Protein AF-0000000084379380 (afdb_homodimer)

Sequence (510 aa):
MGREIMRAIAASEPSLQLAGVWVRPDSPLLDRPMTEFAGPAASEVTASCDLSAVLAAADVAIDFSLPAAVPNILQEAVKARKALVCGVSGLDQDTLTLMQSAARTVPLFYDRNMSIGVALLRRMVEQSGQVLGEGFSATISDLHHAEKRDAPSGTALMLGETLAAARGQDFKSVMRYDSEQAAVARNSDDIVFDVRREGLHPGAHTVVLAGPDENLSFSHTVTDRRVFAVGALRAAKWLHERPPGLYSMQDLLQGMGREIMRAIAASEPSLQLAGVWVRPDSPLLDRPMTEFAGPAASEVTASCDLSAVLAAADVAIDFSLPAAVPNILQEAVKARKALVCGVSGLDQDTLTLMQSAARTVPLFYDRNMSIGVALLRRMVEQSGQVLGEGFSATISDLHHAEKRDAPSGTALMLGETLAAARGQDFKSVMRYDSEQAAVARNSDDIVFDVRREGLHPGAHTVVLAGPDENLSFSHTVTDRRVFAVGALRAAKWLHERPPGLYSMQDLLQG

Secondary structure (DSSP, 8-state):
-HHHHHHHHHHS-TT-----EE--TT-TTBT-BSHHHH-GGGTT-BEES-HHHHHHH-SEEEE-S-GGGHHHHHHHHHHHT-EEEE---S--HHHHHHHHHHTTTSEEEE-S---HHHHHHHHHHHHHHHHH-TT-EEEEEEEE-TT---SS-HHHHHHHHHHHHHTT--HHHHEEETTGGGSS---TT-EEEEEEE-TT---EEEEEEE-SSEEEEEEEEES-THHHHHHHHHHHHHHTT--SEEE-HHHHHH-/-HHHHHHHHHHS-TT-----EE--TT-TTBT-BSHHHH-GGGTT-BEES-HHHHHHH-SEEEE-S-GGGHHHHHHHHHHHT-EEEE------HHHHHHHHHHTTTSEEEE-S---HHHHHHHHHHHHHHHHH-TT-EEEEEEEE-TT---SS-HHHHHHHHHHHHHTT--HHHHEEETTGGGSS---TT-EEEEEEE-TT---EEEEEEE-SSEEEEEEEEES-THHHHHHHHHHHHHHTT--SEEE-HHHHHH-

Solvent-accessible surface area (backbone atoms only — not comparable to full-atom values): 26747 Å² total; per-residue (Å²): 105,68,61,46,34,34,34,45,44,56,70,63,44,90,88,52,77,84,56,54,40,74,45,56,84,86,39,92,54,54,71,32,58,38,31,89,49,27,35,75,89,23,54,85,29,40,25,32,61,49,56,65,64,34,53,67,59,34,73,58,46,77,42,69,72,50,54,85,49,47,59,59,51,49,53,48,29,48,75,64,62,29,30,37,33,38,46,47,53,83,63,50,69,68,51,52,50,50,48,57,59,42,10,71,70,17,25,30,34,47,38,69,63,42,32,62,65,56,43,51,51,45,50,50,41,28,52,45,22,56,70,65,45,82,55,38,27,33,37,37,37,33,39,26,22,58,82,60,76,66,80,67,38,69,67,51,46,50,45,50,45,41,29,23,51,41,56,73,44,60,42,84,80,32,56,42,49,56,82,71,47,78,82,46,83,78,55,48,71,31,40,29,36,43,72,46,60,48,73,83,40,80,29,35,42,34,43,34,38,42,39,91,27,35,34,37,37,41,33,39,34,47,75,35,77,58,36,38,29,50,28,46,51,51,49,41,62,58,46,69,78,46,68,53,30,80,40,34,59,68,52,60,74,76,104,105,70,60,47,34,35,34,45,43,52,69,50,56,89,84,53,75,84,55,54,40,73,45,57,85,85,40,92,55,54,71,33,60,37,29,88,48,27,35,74,88,23,54,85,28,41,26,32,62,51,56,66,63,35,52,67,59,34,71,57,46,78,42,70,73,49,56,86,50,46,61,59,50,49,53,49,28,48,76,65,62,26,29,38,33,39,46,47,53,84,64,50,70,67,51,51,50,51,50,57,58,42,9,70,69,16,24,28,34,49,37,71,63,43,32,60,64,57,43,51,51,44,51,49,41,28,51,45,22,55,68,65,45,82,55,37,26,35,38,37,37,34,38,26,22,58,82,60,77,64,82,66,38,70,66,53,47,50,45,50,44,41,28,23,52,40,56,72,42,61,42,84,79,31,57,42,48,56,82,70,46,79,80,47,84,78,56,47,70,30,39,30,36,43,71,43,62,47,73,84,40,78,29,33,41,35,41,34,37,43,40,91,27,34,34,38,37,42,33,39,36,47,75,34,76,58,35,38,29,51,26,46,51,51,48,41,62,59,44,69,79,47,67,54,31,79,40,36,58,69,52,61,74,75,105

InterPro domains:
  IPR000846 Dihydrodipicolinate reductase, N-terminal [PF01113] (1-114)
  IPR022663 Dihydrodipicolinate reductase, C-terminal [PF05173] (117-253)
  IPR023940 Dihydrodipicolinate reductase [PIRSF000161] (1-254)
  IPR023940 Dihydrodipicolinate reductase [PTHR20836] (1-254)
  IPR023940 Dihydrodipicolinate reductase [TIGR00036] (1-253)
  IPR036291 NAD(P)-binding domain superfamily [SSF51735] (1-253)

Radius of gyration: 27.07 Å; Cα contacts (8 Å, |Δi|>4): 1005; chains: 2; bounding box: 52×83×60 Å

pLDDT: mean 91.33, std 9.69, range [47.56, 98.81]

Foldseek 3Di:
DVLLLLQCQLPDDPVDDQQEAADAPPDPQAQPFSCVRNNDSRRVYGYHNPLLVRQLRDQEEEDADELVCQLVNLVSCLVSQHEYEYQYPDHDPVSVVSVQVSLVRHQYEYDVFLFLLLLVVLVVLLVCLQPVAFAWEKEKEKEAAQPDDDVRDPSSLSSQVSSQVSNVHDSVVQEEEPVPPVPPDRDRRHYYYHYYHHHHFHIKMKMWIDGDPDIDIDMDGDPDPSSNSVSSVLVRVVRSPDGRHYHYSNNSVVD/DVLLLLQCQLPDDPVDDQQEAADAPPDPQAQPFSCVRNNPSRRVYGYHNPLLVRQLRDQEEEDADELVCLLVNLVSCLVSQHEYEYQYPDHDPVSVVSVQVSLVRHQYEYDVFLFLLLLVVLVVLLVCLQPVAFAWEKEKEKEAAQPDDDVPDPSSLSSQVSSQVSNVHDSVVQEEEPVPPVPPDRDSRHYYYHYYHHHHFHIKMKMWIDGDPDIDMDMDGDPDPSSNSVSSVLVRVVRSPDGRHYHYSNNSVVD

Nearest PDB structures (foldseek):
  4ywj-assembly1_A  TM=8.934E-01  e=1.084E-28  Pseudomonas aeruginosa PAO1
  8d57-assembly2_F  TM=9.021E-01  e=1.040E-27  Acinetobacter baumannii
  3ijp-assembly1_B  TM=9.349E-01  e=1.441E-26  Bartonella henselae
  4f3y-assembly1_A-2  TM=8.953E-01  e=1.917E-27  Burkholderia thailandensis E264
  5tej-assembly1_B  TM=8.480E-01  e=3.532E-27  Vibrio vulnificus CMCP6

Organism: NCBI:txid1548547

Structure (mmCIF, N/CA/C/O backbone):
data_AF-0000000084379380-model_v1
#
loop_
_entity.id
_entity.type
_entity.pdbx_description
1 polymer '4-hydroxy-tetrahydrodipicolinate reductase'
#
loop_
_atom_site.group_PDB
_atom_site.id
_atom_site.type_symbol
_atom_site.label_atom_id
_atom_site.label_alt_id
_atom_site.label_comp_id
_atom_site.label_asym_id
_atom_site.label_entity_id
_atom_site.label_seq_id
_atom_site.pdbx_PDB_ins_code
_atom_site.Cartn_x
_atom_site.Cartn_y
_atom_site.Cartn_z
_atom_site.occupancy
_atom_site.B_iso_or_equiv
_atom_site.auth_seq_id
_atom_site.auth_comp_id
_atom_site.auth_asym_id
_atom_site.auth_atom_id
_atom_site.pdbx_PDB_model_num
ATOM 1 N N . MET A 1 1 ? 0.35 22.969 16.859 1 90 1 MET A N 1
ATOM 2 C CA . MET A 1 1 ? 0.831 22.641 15.516 1 90 1 MET A CA 1
ATOM 3 C C . MET A 1 1 ? 1.636 23.797 14.93 1 90 1 MET A C 1
ATOM 5 O O . MET A 1 1 ? 2.697 23.578 14.336 1 90 1 MET A O 1
ATOM 9 N N . GLY A 1 2 ? 1.253 25.047 15.133 1 93.25 2 GLY A N 1
ATOM 10 C CA . GLY A 1 2 ? 2.016 26.172 14.641 1 93.25 2 GLY A CA 1
ATOM 11 C C . GLY A 1 2 ? 3.457 26.188 15.109 1 93.25 2 GLY A C 1
ATOM 12 O O . GLY A 1 2 ? 4.375 26.375 14.305 1 93.25 2 GLY A O 1
ATOM 13 N N . ARG A 1 3 ? 3.652 25.969 16.344 1 93.12 3 ARG A N 1
ATOM 14 C CA . ARG A 1 3 ? 4.992 25.922 16.906 1 93.12 3 ARG A CA 1
ATOM 15 C C . ARG A 1 3 ? 5.812 24.797 16.297 1 93.12 3 ARG A C 1
ATOM 17 O O . ARG A 1 3 ? 6.984 24.984 15.953 1 93.12 3 ARG A O 1
ATOM 24 N N . GLU A 1 4 ? 5.176 23.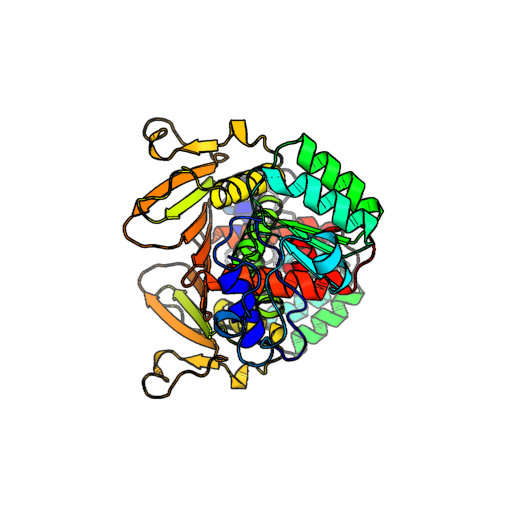641 16.125 1 93.19 4 GLU A N 1
ATOM 25 C CA . GLU A 1 4 ? 5.859 22.5 15.539 1 93.19 4 GLU A CA 1
ATOM 26 C C . GLU A 1 4 ? 6.277 22.766 14.094 1 93.19 4 GLU A C 1
ATOM 28 O O . GLU A 1 4 ? 7.348 22.344 13.664 1 93.19 4 GLU A O 1
ATOM 33 N N . ILE A 1 5 ? 5.453 23.438 13.383 1 95.06 5 ILE A N 1
ATOM 34 C CA . ILE A 1 5 ? 5.754 23.781 12 1 95.06 5 ILE A CA 1
ATOM 35 C C . ILE A 1 5 ? 6.961 24.703 11.953 1 95.06 5 ILE A C 1
ATOM 37 O O . ILE A 1 5 ? 7.879 24.5 11.156 1 95.06 5 ILE A O 1
ATOM 41 N N . MET A 1 6 ? 6.988 25.688 12.828 1 94.62 6 MET A N 1
ATOM 42 C CA . MET A 1 6 ? 8.109 26.625 12.875 1 94.62 6 MET A CA 1
ATOM 43 C C . MET A 1 6 ? 9.406 25.891 13.227 1 94.62 6 MET A C 1
ATOM 45 O O . MET A 1 6 ? 10.438 26.125 12.602 1 94.62 6 MET A O 1
ATOM 49 N N . ARG A 1 7 ? 9.305 25 14.148 1 93.38 7 ARG A N 1
ATOM 50 C CA . ARG A 1 7 ? 10.477 24.219 14.539 1 93.38 7 ARG A CA 1
ATOM 51 C C . ARG A 1 7 ? 10.977 23.375 13.383 1 93.38 7 ARG A C 1
ATOM 53 O O . ARG A 1 7 ? 12.188 23.234 13.188 1 93.38 7 ARG A O 1
ATOM 60 N N . ALA A 1 8 ? 10.016 22.812 12.695 1 92.19 8 ALA A N 1
ATOM 61 C CA . ALA A 1 8 ? 10.367 21.969 11.555 1 92.19 8 ALA A CA 1
ATOM 62 C C . ALA A 1 8 ? 11.047 22.797 10.461 1 92.19 8 ALA A C 1
ATOM 64 O O . ALA A 1 8 ? 11.961 22.312 9.789 1 92.19 8 ALA A O 1
ATOM 65 N N . ILE A 1 9 ? 10.609 23.969 10.242 1 92.88 9 ILE A N 1
ATOM 66 C CA . ILE A 1 9 ? 11.242 24.859 9.273 1 92.88 9 ILE A CA 1
ATOM 67 C C . ILE A 1 9 ? 12.695 25.109 9.68 1 92.88 9 ILE A C 1
ATOM 69 O O . ILE A 1 9 ? 13.594 25.031 8.844 1 92.88 9 ILE A O 1
ATOM 73 N N . ALA A 1 10 ? 12.883 25.344 10.914 1 90.31 10 ALA A N 1
ATOM 74 C CA . ALA A 1 10 ? 14.211 25.656 11.43 1 90.31 10 ALA A CA 1
ATOM 75 C C . ALA A 1 10 ? 15.148 24.453 11.281 1 90.31 10 ALA A C 1
ATOM 77 O O . ALA A 1 10 ? 16.344 24.625 11.047 1 90.31 10 ALA A O 1
ATOM 78 N N . ALA A 1 11 ? 14.625 23.281 11.422 1 84.44 11 ALA A N 1
ATOM 79 C CA . ALA A 1 11 ? 15.422 22.062 11.414 1 84.44 11 ALA A CA 1
ATOM 80 C C . ALA A 1 11 ? 15.688 21.578 9.992 1 84.44 11 ALA A C 1
ATOM 82 O O . ALA A 1 11 ? 16.578 20.766 9.758 1 84.44 11 ALA A O 1
ATOM 83 N N . SER A 1 12 ? 14.867 21.734 9.211 1 72.31 12 SER A N 1
ATOM 84 C CA . SER A 1 12 ? 14.875 20.969 7.973 1 72.31 12 SER A CA 1
ATOM 85 C C . SER A 1 12 ? 15.656 21.688 6.875 1 72.31 12 SER A C 1
ATOM 87 O O . SER A 1 12 ? 16.625 21.141 6.348 1 72.31 12 SER A O 1
ATOM 89 N N . GLU A 1 13 ? 14.844 22.297 5.934 1 63.25 13 GLU A N 1
ATOM 90 C CA . GLU A 1 13 ? 15.32 22.484 4.562 1 63.25 13 GLU A CA 1
ATOM 91 C C . GLU A 1 13 ? 15.664 23.938 4.293 1 63.25 13 GLU A C 1
ATOM 93 O O . GLU A 1 13 ? 14.883 24.844 4.605 1 63.25 13 GLU A O 1
ATOM 98 N N . PRO A 1 14 ? 16.75 24 3.873 1 73.69 14 PRO A N 1
ATOM 99 C CA . PRO A 1 14 ? 17.172 25.359 3.506 1 73.69 14 PRO A CA 1
ATOM 100 C C . PRO A 1 14 ? 16.219 26.016 2.508 1 73.69 14 PRO A C 1
ATOM 102 O O . PRO A 1 14 ? 16.203 27.234 2.391 1 73.69 14 PRO A O 1
ATOM 105 N N . SER A 1 15 ? 15.328 25.188 1.964 1 85.5 15 SER A N 1
ATOM 106 C CA . SER A 1 15 ? 14.492 25.734 0.897 1 85.5 15 SER A CA 1
ATOM 107 C C . SER A 1 15 ? 13.234 26.375 1.456 1 85.5 15 SER A C 1
ATOM 109 O O . SER A 1 15 ? 12.477 27.016 0.719 1 85.5 15 SER A O 1
ATOM 111 N N . LEU A 1 16 ? 13.016 26.344 2.768 1 91.12 16 LEU A N 1
ATOM 112 C CA . LEU A 1 16 ? 11.836 26.938 3.383 1 91.12 16 LEU A CA 1
ATOM 113 C C . LEU A 1 16 ? 12.227 28.016 4.387 1 91.12 16 LEU A C 1
ATOM 115 O O . LEU A 1 16 ? 13.195 27.844 5.137 1 91.12 16 LEU A O 1
ATOM 119 N N . GLN A 1 17 ? 11.508 29.094 4.25 1 92.25 17 GLN A N 1
ATOM 120 C CA . GLN A 1 17 ? 11.734 30.188 5.18 1 92.25 17 GLN A CA 1
ATOM 121 C C . GLN A 1 17 ? 10.43 30.672 5.789 1 92.25 17 GLN A C 1
ATOM 123 O O . GLN A 1 17 ? 9.414 30.781 5.09 1 92.25 17 GLN A O 1
ATOM 128 N N . LEU A 1 18 ? 10.484 30.969 7.039 1 95.44 18 LEU A N 1
ATOM 129 C CA . LEU A 1 18 ? 9.32 31.531 7.707 1 95.44 18 LEU A CA 1
ATOM 130 C C . LEU A 1 18 ? 9.117 33 7.301 1 95.44 18 LEU A C 1
ATOM 132 O O . LEU A 1 18 ? 9.992 33.844 7.527 1 95.44 18 LEU A O 1
ATOM 136 N N . ALA A 1 19 ? 8.016 33.281 6.703 1 95.31 19 ALA A N 1
ATOM 137 C CA . ALA A 1 19 ? 7.766 34.625 6.195 1 95.31 19 ALA A CA 1
ATOM 138 C C . ALA A 1 19 ? 6.898 35.406 7.164 1 95.31 19 ALA A C 1
ATOM 140 O O . ALA A 1 19 ? 6.93 36.656 7.16 1 95.31 19 ALA A O 1
ATOM 141 N N . GLY A 1 20 ? 6.098 34.75 7.957 1 96.19 20 GLY A N 1
ATOM 142 C CA . GLY A 1 20 ? 5.195 35.406 8.891 1 96.19 20 GLY A CA 1
ATOM 143 C C . GLY A 1 20 ? 4.414 34.438 9.75 1 96.19 20 GLY A C 1
ATOM 144 O O . GLY A 1 20 ? 4.41 33.219 9.484 1 96.19 20 GLY A O 1
ATOM 145 N N . VAL A 1 21 ? 3.814 34.938 10.82 1 97.44 21 VAL A N 1
ATOM 146 C CA . VAL A 1 21 ? 2.984 34.188 11.742 1 97.44 21 VAL A CA 1
ATOM 147 C C . VAL A 1 21 ? 1.727 34.969 12.086 1 97.44 21 VAL A C 1
ATOM 149 O O . VAL A 1 21 ? 1.808 36.156 12.469 1 97.44 21 VAL A O 1
ATOM 152 N N . TRP A 1 22 ? 0.63 34.344 11.875 1 97.56 22 TRP A N 1
ATOM 153 C CA . TRP A 1 22 ? -0.647 35 12.203 1 97.56 22 TRP A CA 1
ATOM 154 C C . TRP A 1 22 ? -1.211 34.438 13.508 1 97.56 22 TRP A C 1
ATOM 156 O O . TRP A 1 22 ? -1.259 33.219 13.695 1 97.56 22 TRP A O 1
ATOM 166 N N . VAL A 1 23 ? -1.566 35.312 14.438 1 96.12 23 VAL A N 1
ATOM 167 C CA . VAL A 1 23 ? -2.162 34.906 15.711 1 96.12 23 VAL A CA 1
ATOM 168 C C . VAL A 1 23 ? -3.393 35.781 15.984 1 96.12 23 VAL A C 1
ATOM 170 O O . VAL A 1 23 ? -3.605 36.812 15.328 1 96.12 23 VAL A O 1
ATOM 173 N N . ARG A 1 24 ? -4.133 35.312 16.875 1 94.25 24 ARG A N 1
ATOM 174 C CA . ARG A 1 24 ? -5.277 36.125 17.312 1 94.25 24 ARG A CA 1
ATOM 175 C C . ARG A 1 24 ? -4.82 37.375 18.047 1 94.25 24 ARG A C 1
ATOM 177 O O . ARG A 1 24 ? -3.734 37.406 18.625 1 94.25 24 ARG A O 1
ATOM 184 N N . PRO A 1 25 ? -5.719 38.344 18.078 1 93.62 25 PRO A N 1
ATOM 185 C CA . PRO A 1 25 ? -5.344 39.625 18.672 1 93.62 25 PRO A CA 1
ATOM 186 C C . PRO A 1 25 ? -4.973 39.5 20.156 1 93.62 25 PRO A C 1
ATOM 188 O O . PRO A 1 25 ? -4.164 40.281 20.672 1 93.62 25 PRO A O 1
ATOM 191 N N . ASP A 1 26 ? -5.496 38.5 20.859 1 94.62 26 ASP A N 1
ATOM 192 C CA . ASP A 1 26 ? -5.246 38.375 22.281 1 94.62 26 ASP A CA 1
ATOM 193 C C . ASP A 1 26 ? -4.156 37.344 22.562 1 94.62 26 ASP A C 1
ATOM 195 O O . ASP A 1 26 ? -3.957 36.938 23.703 1 94.62 26 ASP A O 1
ATOM 199 N N . SER A 1 27 ? -3.475 36.969 21.547 1 94.56 27 SER A N 1
ATOM 200 C CA . SER A 1 27 ? -2.438 35.938 21.703 1 94.56 27 SER A CA 1
ATOM 201 C C . SER A 1 27 ? -1.247 36.5 22.484 1 94.56 27 SER A C 1
ATOM 203 O O . SER A 1 27 ? -0.792 37.625 22.234 1 94.56 27 SER A O 1
ATOM 205 N N . PRO A 1 28 ? -0.69 35.719 23.406 1 93.94 28 PRO A N 1
ATOM 206 C CA . PRO A 1 28 ? 0.522 36.156 24.125 1 93.94 28 PRO A CA 1
ATOM 207 C C . PRO A 1 28 ? 1.74 36.25 23.203 1 93.94 28 PRO A C 1
ATOM 209 O O . PRO A 1 28 ? 2.773 36.781 23.594 1 93.94 28 PRO A O 1
ATOM 212 N N . LEU A 1 29 ? 1.62 35.75 22.016 1 93.56 29 LEU A N 1
ATOM 213 C CA . LEU A 1 29 ? 2.744 35.719 21.078 1 93.56 29 LEU A CA 1
ATOM 214 C C . LEU A 1 29 ? 2.73 36.969 20.203 1 93.56 29 LEU A C 1
ATOM 216 O O . LEU A 1 29 ? 3.691 37.25 19.469 1 93.56 29 LEU A O 1
ATOM 220 N N . LEU A 1 30 ? 1.68 37.781 20.312 1 94.56 30 LEU A N 1
ATOM 221 C CA . LEU A 1 30 ? 1.542 38.938 19.438 1 94.56 30 LEU A CA 1
ATOM 222 C C . LEU A 1 30 ? 2.764 39.844 19.531 1 94.56 30 LEU A C 1
ATOM 224 O O . LEU A 1 30 ? 3.225 40.156 20.641 1 94.56 30 LEU A O 1
ATOM 228 N N . ASP A 1 31 ? 3.348 40.219 18.375 1 94.12 31 ASP A N 1
ATOM 229 C CA . ASP A 1 31 ? 4.441 41.188 18.203 1 94.12 31 ASP A CA 1
ATOM 230 C C . ASP A 1 31 ? 5.75 40.625 18.75 1 94.12 31 ASP A C 1
ATOM 232 O O . ASP A 1 31 ? 6.73 41.344 18.906 1 94.12 31 ASP A O 1
ATOM 236 N N . ARG A 1 32 ? 5.75 39.406 19.078 1 93.94 32 ARG A N 1
ATOM 237 C CA . ARG A 1 32 ? 6.973 38.781 19.578 1 93.94 32 ARG A CA 1
ATOM 238 C C . ARG A 1 32 ? 7.75 38.125 18.438 1 93.94 32 ARG A C 1
ATOM 240 O O . ARG A 1 32 ? 7.16 37.531 17.531 1 93.94 32 ARG A O 1
ATOM 247 N N . PRO A 1 33 ? 9.078 38.281 18.594 1 94.06 33 PRO A N 1
ATOM 248 C CA . PRO A 1 33 ? 9.883 37.562 17.594 1 94.06 33 PRO A CA 1
ATOM 249 C C . PRO A 1 33 ? 9.727 36.031 17.703 1 94.06 33 PRO A C 1
ATOM 251 O O . PRO A 1 33 ? 9.484 35.531 18.797 1 94.06 33 PRO A O 1
ATOM 254 N N . MET A 1 34 ? 9.867 35.344 16.578 1 94.06 34 MET A N 1
ATOM 255 C CA . MET A 1 34 ? 9.617 33.906 16.531 1 94.06 34 MET A CA 1
ATOM 256 C C . MET A 1 34 ? 10.914 33.125 16.703 1 94.06 34 MET A C 1
ATOM 258 O O . MET A 1 34 ? 10.938 31.922 16.5 1 94.06 34 MET A O 1
ATOM 262 N N . THR A 1 35 ? 11.984 33.75 17.109 1 92.5 35 THR A N 1
ATOM 263 C CA . THR A 1 35 ? 13.312 33.156 17.25 1 92.5 35 THR A CA 1
ATOM 264 C C . THR A 1 35 ? 13.258 31.953 18.156 1 92.5 35 THR A C 1
ATOM 266 O O . THR A 1 35 ? 13.969 30.969 17.922 1 92.5 35 THR A O 1
ATOM 269 N N . GLU A 1 36 ? 12.453 32.031 19.141 1 92.06 36 GLU A N 1
ATOM 270 C CA . GLU A 1 36 ? 12.352 30.953 20.109 1 92.06 36 GLU A CA 1
ATOM 271 C C . GLU A 1 36 ? 11.906 29.656 19.453 1 92.06 36 GLU A C 1
ATOM 273 O O . GLU A 1 36 ? 12.305 28.562 19.875 1 92.06 36 GLU A O 1
ATOM 278 N N . PHE A 1 37 ? 11.109 29.766 18.5 1 92.06 37 PHE A N 1
ATOM 279 C CA . PHE A 1 37 ? 10.516 28.594 17.875 1 92.06 37 PHE A CA 1
ATOM 280 C C . PHE A 1 37 ? 11.211 28.25 16.562 1 92.06 37 PHE A C 1
ATOM 282 O O . PHE A 1 37 ? 11.461 27.078 16.281 1 92.06 37 PHE A O 1
ATOM 289 N N . ALA A 1 38 ? 11.57 29.234 15.781 1 92.44 38 ALA A N 1
ATOM 290 C CA . ALA A 1 38 ? 12.023 29 14.414 1 92.44 38 ALA A CA 1
ATOM 291 C C . ALA A 1 38 ? 13.523 29.266 14.281 1 92.44 38 ALA A C 1
ATOM 293 O O . ALA A 1 38 ? 14.078 29.219 13.18 1 92.44 38 ALA A O 1
ATOM 294 N N . GLY A 1 39 ? 14.195 29.547 15.352 1 90.44 39 GLY A N 1
ATOM 295 C CA . GLY A 1 39 ? 15.641 29.766 15.336 1 90.44 39 GLY A CA 1
ATOM 296 C C . GLY A 1 39 ? 16.031 31.172 14.945 1 90.44 39 GLY A C 1
ATOM 297 O O . GLY A 1 39 ? 15.172 32.031 14.75 1 90.44 39 GLY A O 1
ATOM 298 N N . PRO A 1 40 ? 17.281 31.406 14.812 1 89.12 40 PRO A N 1
ATOM 299 C CA . PRO A 1 40 ? 17.812 32.75 14.609 1 89.12 40 PRO A CA 1
ATOM 300 C C . PRO A 1 40 ? 17.406 33.344 13.273 1 89.12 40 PRO A C 1
ATOM 302 O O . PRO A 1 40 ? 17.281 34.562 13.148 1 89.12 40 PRO A O 1
ATOM 305 N N . ALA A 1 41 ? 17.203 32.531 12.336 1 87.06 41 ALA A N 1
ATOM 306 C CA . ALA A 1 41 ? 16.828 33 11.008 1 87.06 41 ALA A CA 1
ATOM 307 C C . ALA A 1 41 ? 15.477 33.719 11.031 1 87.06 41 ALA A C 1
ATOM 309 O O . ALA A 1 41 ? 15.148 34.469 10.117 1 87.06 41 ALA A O 1
ATOM 310 N N . ALA A 1 42 ? 14.75 33.531 12.109 1 89.94 42 ALA A N 1
ATOM 311 C CA . ALA A 1 42 ? 13.414 34.125 12.211 1 89.94 42 ALA A CA 1
ATOM 312 C C . ALA A 1 42 ? 13.391 35.281 13.172 1 89.94 42 ALA A C 1
ATOM 314 O O . ALA A 1 42 ? 12.336 35.656 13.695 1 89.94 42 ALA A O 1
ATOM 315 N N . SER A 1 43 ? 14.523 35.875 13.367 1 89.44 43 SER A N 1
ATOM 316 C CA . SER A 1 43 ? 14.641 36.938 14.336 1 89.44 43 SER A CA 1
ATOM 317 C C . SER A 1 43 ? 13.828 38.156 13.914 1 89.44 43 SER A C 1
ATOM 319 O O . SER A 1 43 ? 13.352 38.906 14.758 1 89.44 43 SER A O 1
ATOM 321 N N . GLU A 1 44 ? 13.617 38.344 12.633 1 91.31 44 GLU A N 1
ATOM 322 C CA . GLU A 1 44 ? 12.914 39.5 12.148 1 91.31 44 GLU A CA 1
ATOM 323 C C . GLU A 1 44 ? 11.445 39.219 11.875 1 91.31 44 GLU A C 1
ATOM 325 O O . GLU A 1 44 ? 10.703 40.062 11.406 1 91.31 44 GLU A O 1
ATOM 330 N N . VAL A 1 45 ? 11.086 38 12.141 1 94.75 45 VAL A N 1
ATOM 331 C CA . VAL A 1 45 ? 9.695 37.625 11.93 1 94.75 45 VAL A CA 1
ATOM 332 C C . VAL A 1 45 ? 8.914 37.719 13.234 1 94.75 45 VAL A C 1
ATOM 334 O O . VAL A 1 45 ? 9.25 37.062 14.219 1 94.75 45 VAL A O 1
ATOM 337 N N . THR A 1 46 ? 7.871 38.562 13.258 1 94.94 46 THR A N 1
ATOM 338 C CA . THR A 1 46 ? 7.035 38.719 14.445 1 94.94 46 THR A CA 1
ATOM 339 C C . THR A 1 46 ? 5.613 38.25 14.172 1 94.94 46 THR A C 1
ATOM 341 O O . THR A 1 46 ? 5.129 38.344 13.047 1 94.94 46 THR A O 1
ATOM 344 N N . ALA A 1 47 ? 5.004 37.75 15.227 1 96.31 47 ALA A N 1
ATOM 345 C CA . ALA A 1 47 ? 3.6 37.375 15.109 1 96.31 47 ALA A CA 1
ATOM 346 C C . ALA A 1 47 ? 2.703 38.594 14.938 1 96.31 47 ALA A C 1
ATOM 348 O O . ALA A 1 47 ? 2.928 39.625 15.57 1 96.31 47 ALA A O 1
ATOM 349 N N . SER A 1 48 ? 1.804 38.469 14.078 1 97 48 SER A N 1
ATOM 350 C CA . SER A 1 48 ? 0.898 39.594 13.758 1 97 48 SER A CA 1
ATOM 351 C C . SER A 1 48 ? -0.555 39.125 13.758 1 97 48 SER A C 1
ATOM 353 O O . SER A 1 48 ? -0.833 37.938 13.547 1 97 48 SER A O 1
ATOM 355 N N . CYS A 1 49 ? -1.486 40 14.039 1 96.88 49 CYS A N 1
ATOM 356 C CA . CYS A 1 49 ? -2.902 39.688 13.938 1 96.88 49 CYS A CA 1
ATOM 357 C C . CYS A 1 49 ? -3.488 40.188 12.633 1 96.88 49 CYS A C 1
ATOM 359 O O . CYS A 1 49 ? -4.699 40.094 12.406 1 96.88 49 CYS A O 1
ATOM 361 N N . ASP A 1 50 ? -2.607 40.719 11.828 1 97.12 50 ASP A N 1
ATOM 362 C CA . ASP A 1 50 ? -2.998 41.156 10.5 1 97.12 50 ASP A CA 1
ATOM 363 C C . ASP A 1 50 ? -2.814 40.062 9.469 1 97.12 50 ASP A C 1
ATOM 365 O O . ASP A 1 50 ? -1.749 39.938 8.859 1 97.12 50 ASP A O 1
ATOM 369 N N . LEU A 1 51 ? -3.855 39.344 9.195 1 97.38 51 LEU A N 1
ATOM 370 C CA . LEU A 1 51 ? -3.812 38.188 8.32 1 97.38 51 LEU A CA 1
ATOM 371 C C . LEU A 1 51 ? -3.4 38.562 6.906 1 97.38 51 LEU A C 1
ATOM 373 O O . LEU A 1 51 ? -2.582 37.906 6.277 1 97.38 51 LEU A O 1
ATOM 377 N N . SER A 1 52 ? -3.924 39.656 6.398 1 96.94 52 SER A N 1
ATOM 378 C CA . SER A 1 52 ? -3.631 40.094 5.043 1 96.94 52 SER A CA 1
ATOM 379 C C . SER A 1 52 ? -2.141 40.375 4.863 1 96.94 52 SER A C 1
ATOM 381 O O . SER A 1 52 ? -1.549 39.969 3.859 1 96.94 52 SER A O 1
ATOM 383 N N . ALA A 1 53 ? -1.563 41.031 5.832 1 96.5 53 ALA A N 1
ATOM 384 C CA . ALA A 1 53 ? -0.141 41.375 5.766 1 96.5 53 ALA A CA 1
ATOM 385 C C . ALA A 1 53 ? 0.713 40.094 5.793 1 96.5 53 ALA A C 1
ATOM 387 O O . ALA A 1 53 ? 1.701 40 5.059 1 96.5 53 ALA A O 1
ATOM 388 N N . VAL A 1 54 ? 0.327 39.188 6.629 1 97 54 VAL A N 1
ATOM 389 C CA . VAL A 1 54 ? 1.075 37.938 6.77 1 97 54 VAL A CA 1
ATOM 390 C C . VAL A 1 54 ? 1.013 37.156 5.465 1 97 54 VAL A C 1
ATOM 392 O O . VAL A 1 54 ? 2.031 36.656 4.992 1 97 54 VAL A O 1
ATOM 395 N N . LEU A 1 55 ? -0.128 37.062 4.867 1 97.5 55 LEU A N 1
ATOM 396 C CA . LEU A 1 55 ? -0.313 36.312 3.621 1 97.5 55 LEU A CA 1
ATOM 397 C C . LEU A 1 55 ? 0.468 36.969 2.482 1 97.5 55 LEU A C 1
ATOM 399 O O . LEU A 1 55 ? 1.041 36.281 1.642 1 97.5 55 LEU A O 1
ATOM 403 N N . ALA A 1 56 ? 0.517 38.281 2.469 1 95.75 56 ALA A N 1
ATOM 404 C CA . ALA A 1 56 ? 1.205 39 1.406 1 95.75 56 ALA A CA 1
ATOM 405 C C . ALA A 1 56 ? 2.701 38.719 1.414 1 95.75 56 ALA A C 1
ATOM 407 O O . ALA A 1 56 ? 3.352 38.75 0.367 1 95.75 56 ALA A O 1
ATOM 408 N N . ALA A 1 57 ? 3.205 38.375 2.549 1 95.25 57 ALA A N 1
ATOM 409 C CA . ALA A 1 57 ? 4.645 38.188 2.713 1 95.25 57 ALA A CA 1
ATOM 410 C C . ALA A 1 57 ? 5.043 36.75 2.363 1 95.25 57 ALA A C 1
ATOM 412 O O . ALA A 1 57 ? 6.23 36.469 2.217 1 95.25 57 ALA A O 1
ATOM 413 N N . ALA A 1 58 ? 4.074 35.844 2.199 1 96.31 58 ALA A N 1
ATOM 414 C CA . ALA A 1 58 ? 4.387 34.438 2.053 1 96.31 58 ALA A CA 1
ATOM 415 C C . ALA A 1 58 ? 4.043 33.938 0.649 1 96.31 58 ALA A C 1
ATOM 417 O O . ALA A 1 58 ? 3.266 34.562 -0.066 1 96.31 58 ALA A O 1
ATOM 418 N N . ASP A 1 59 ? 4.688 32.875 0.198 1 96.62 59 ASP A N 1
ATOM 419 C CA . ASP A 1 59 ? 4.309 32.188 -1.027 1 96.62 59 ASP A CA 1
ATOM 420 C C . ASP A 1 59 ? 3.197 31.172 -0.762 1 96.62 59 ASP A C 1
ATOM 422 O O . ASP A 1 59 ? 2.277 31.031 -1.568 1 96.62 59 ASP A O 1
ATOM 426 N N . VAL A 1 60 ? 3.312 30.516 0.385 1 98.19 60 VAL A N 1
ATOM 427 C CA . VAL A 1 60 ? 2.33 29.516 0.797 1 98.19 60 VAL A CA 1
ATOM 428 C C . VAL A 1 60 ? 2.016 29.688 2.281 1 98.19 60 VAL A C 1
ATOM 430 O O . VAL A 1 60 ? 2.92 29.875 3.098 1 98.19 60 VAL A O 1
ATOM 433 N N . ALA A 1 61 ? 0.76 29.656 2.635 1 98.31 61 ALA A N 1
ATOM 434 C CA . ALA A 1 61 ? 0.336 29.672 4.031 1 98.31 61 ALA A CA 1
ATOM 435 C C . ALA A 1 61 ? -0.043 28.281 4.516 1 98.31 61 ALA A C 1
ATOM 437 O O . ALA A 1 61 ? -0.54 27.453 3.738 1 98.31 61 ALA A O 1
ATOM 438 N N . ILE A 1 62 ? 0.218 28 5.766 1 98.44 62 ILE A N 1
ATOM 439 C CA . ILE A 1 62 ? -0.183 26.75 6.406 1 98.44 62 ILE A CA 1
ATOM 440 C C . ILE A 1 62 ? -1.115 27.047 7.578 1 98.44 62 ILE A C 1
ATOM 442 O O . ILE A 1 62 ? -0.741 27.766 8.508 1 98.44 62 ILE A O 1
ATOM 446 N N . ASP A 1 63 ? -2.275 26.469 7.527 1 98.31 63 ASP A N 1
ATOM 447 C CA . ASP A 1 63 ? -3.32 26.781 8.492 1 98.31 63 ASP A CA 1
ATOM 448 C C . ASP A 1 63 ? -3.678 25.562 9.336 1 98.31 63 ASP A C 1
ATOM 450 O O . ASP A 1 63 ? -4.145 24.547 8.805 1 98.31 63 ASP A O 1
ATOM 454 N N . PHE A 1 64 ? -3.389 25.578 10.586 1 96.5 64 PHE A N 1
ATOM 455 C CA . PHE A 1 64 ? -3.867 24.625 11.57 1 96.5 64 PHE A CA 1
ATOM 456 C C . PHE A 1 64 ? -4.664 25.312 12.664 1 96.5 64 PHE A C 1
ATOM 458 O O . PHE A 1 64 ? -4.582 24.938 13.836 1 96.5 64 PHE A O 1
ATOM 465 N N . SER A 1 65 ? -5.41 26.281 12.383 1 94.12 65 SER A N 1
ATOM 466 C CA . SER A 1 65 ? -6.16 27.078 13.344 1 94.12 65 SER A CA 1
ATOM 467 C C . SER A 1 65 ? -7.426 26.359 13.797 1 94.12 65 SER A C 1
ATOM 469 O O . SER A 1 65 ? -7.371 25.188 14.203 1 94.12 65 SER A O 1
ATOM 471 N N . LEU A 1 66 ? -8.539 27.094 13.875 1 93.69 66 LEU A N 1
ATOM 472 C CA . LEU A 1 66 ? -9.844 26.562 14.258 1 93.69 66 LEU A CA 1
ATOM 473 C C . LEU A 1 66 ? -10.812 26.609 13.086 1 93.69 66 LEU A C 1
ATOM 475 O O . LEU A 1 66 ? -10.711 27.5 12.227 1 93.69 66 LEU A O 1
ATOM 479 N N . PRO A 1 67 ? -11.695 25.625 13.141 1 96.12 67 PRO A N 1
ATOM 480 C CA . PRO A 1 67 ? -12.664 25.609 12.039 1 96.12 67 PRO A CA 1
ATOM 481 C C . PRO A 1 67 ? -13.312 26.969 11.797 1 96.12 67 PRO A C 1
ATOM 483 O O . PRO A 1 67 ? -13.508 27.359 10.641 1 96.12 67 PRO A O 1
ATOM 486 N N . ALA A 1 68 ? -13.523 27.719 12.805 1 95.44 68 ALA A N 1
ATOM 487 C CA . ALA A 1 68 ? -14.227 28.984 12.703 1 95.44 68 ALA A CA 1
ATOM 488 C C . ALA A 1 68 ? -13.383 30.016 11.969 1 95.44 68 ALA A C 1
ATOM 490 O O . ALA A 1 68 ? -13.906 31 11.445 1 95.44 68 ALA A O 1
ATOM 491 N N . ALA A 1 69 ? -12.133 29.844 11.883 1 96.31 69 ALA A N 1
ATOM 492 C CA . ALA A 1 69 ? -11.219 30.828 11.281 1 96.31 69 ALA A CA 1
ATOM 493 C C . ALA A 1 69 ? -11.031 30.547 9.797 1 96.31 69 ALA A C 1
ATOM 495 O O . ALA A 1 69 ? -10.602 31.422 9.039 1 96.31 69 ALA A O 1
ATOM 496 N N . VAL A 1 70 ? -11.344 29.328 9.32 1 97.88 70 VAL A N 1
ATOM 497 C CA . VAL A 1 70 ? -10.953 28.828 8.008 1 97.88 70 VAL A CA 1
ATOM 498 C C . VAL A 1 70 ? -11.648 29.656 6.922 1 97.88 70 VAL A C 1
ATOM 500 O O . VAL A 1 70 ? -11.016 30.047 5.938 1 97.88 70 VAL A O 1
ATOM 503 N N . PRO A 1 71 ? -12.961 30.016 7.082 1 98.19 71 PRO A N 1
ATOM 504 C CA . PRO A 1 71 ? -13.609 30.797 6.031 1 98.19 71 PRO A CA 1
ATOM 505 C C . PRO A 1 71 ? -12.914 32.125 5.77 1 98.19 71 PRO A C 1
ATOM 507 O O . PRO A 1 71 ? -12.688 32.5 4.613 1 98.19 71 PRO A O 1
ATOM 510 N N . ASN A 1 72 ? -12.617 32.75 6.82 1 97.56 72 ASN A N 1
ATOM 511 C CA . ASN A 1 72 ? -11.922 34 6.676 1 97.56 72 ASN A CA 1
ATOM 512 C C . ASN A 1 72 ? -10.539 33.844 6.043 1 97.56 72 ASN A C 1
ATOM 514 O O . ASN A 1 72 ? -10.141 34.625 5.188 1 97.56 72 ASN A O 1
ATOM 518 N N . ILE A 1 73 ? -9.828 32.875 6.414 1 98.06 73 ILE A N 1
ATOM 519 C CA . ILE A 1 73 ? -8.492 32.594 5.891 1 98.06 73 ILE A CA 1
ATOM 520 C C . ILE A 1 73 ? -8.578 32.312 4.395 1 98.06 73 ILE A C 1
ATOM 522 O O . ILE A 1 73 ? -7.758 32.781 3.613 1 98.06 73 ILE A O 1
ATOM 526 N N . LEU A 1 74 ? -9.531 31.531 4.051 1 98.38 74 LEU A N 1
ATOM 527 C CA . LEU A 1 74 ? -9.742 31.219 2.643 1 98.38 74 LEU A CA 1
ATOM 528 C C . LEU A 1 74 ? -10 32.469 1.834 1 98.38 74 LEU A C 1
ATOM 530 O O . LEU A 1 74 ? -9.414 32.656 0.769 1 98.38 74 LEU A O 1
ATOM 534 N N . GLN A 1 75 ? -10.852 33.312 2.334 1 97.94 75 GLN A N 1
ATOM 535 C CA . GLN A 1 75 ? -11.188 34.562 1.642 1 97.94 75 GLN A CA 1
ATOM 536 C C . GLN A 1 75 ? -9.953 35.438 1.444 1 97.94 75 GLN A C 1
ATOM 538 O O . GLN A 1 75 ? -9.727 35.938 0.353 1 97.94 75 GLN A O 1
ATOM 543 N N . GLU A 1 76 ? -9.211 35.562 2.469 1 98.06 76 GLU A N 1
ATOM 544 C CA . GLU A 1 76 ? -8.016 36.406 2.404 1 98.06 76 GLU A CA 1
ATOM 545 C C . GLU A 1 76 ? -6.969 35.781 1.478 1 98.06 76 GLU A C 1
ATOM 547 O O . GLU A 1 76 ? -6.234 36.531 0.805 1 98.06 76 GLU A O 1
ATOM 552 N N . ALA A 1 77 ? -6.852 34.469 1.503 1 98.06 77 ALA A N 1
ATOM 553 C CA . ALA A 1 77 ? -5.922 33.812 0.598 1 98.06 77 ALA A CA 1
ATOM 554 C C . ALA A 1 77 ? -6.277 34.094 -0.859 1 98.06 77 ALA A C 1
ATOM 556 O O . ALA A 1 77 ? -5.395 34.344 -1.686 1 98.06 77 ALA A O 1
ATOM 557 N N . VAL A 1 78 ? -7.516 34.031 -1.177 1 98.19 78 VAL A N 1
ATOM 558 C CA . VAL A 1 78 ? -7.992 34.312 -2.531 1 98.19 78 VAL A CA 1
ATOM 559 C C . VAL A 1 78 ? -7.668 35.75 -2.918 1 98.19 78 VAL A C 1
ATOM 561 O O . VAL A 1 78 ? -7.145 36 -4.004 1 98.19 78 VAL A O 1
ATOM 564 N N . LYS A 1 79 ? -8.023 36.625 -2.004 1 97.75 79 LYS A N 1
ATOM 565 C CA . LYS A 1 79 ? -7.762 38.062 -2.254 1 97.75 79 LYS A CA 1
ATOM 566 C C . LYS A 1 79 ? -6.281 38.281 -2.533 1 97.75 79 LYS A C 1
ATOM 568 O O . LYS A 1 79 ? -5.934 39.062 -3.441 1 97.75 79 LYS A O 1
ATOM 573 N N . ALA A 1 80 ? -5.441 37.688 -1.778 1 97.12 80 ALA A N 1
ATOM 574 C CA . ALA A 1 80 ? -3.998 37.875 -1.879 1 97.12 80 ALA A CA 1
ATOM 575 C C . ALA A 1 80 ? -3.404 37 -2.979 1 97.12 80 ALA A C 1
ATOM 577 O O . ALA A 1 80 ? -2.225 37.125 -3.312 1 97.12 80 ALA A O 1
ATOM 578 N N . ARG A 1 81 ? -4.16 36.031 -3.529 1 97.44 81 ARG A N 1
ATOM 579 C CA . ARG A 1 81 ? -3.738 35.094 -4.539 1 97.44 81 ARG A CA 1
ATOM 580 C C . ARG A 1 81 ? -2.576 34.219 -4.035 1 97.44 81 ARG A C 1
ATOM 582 O O . ARG A 1 81 ? -1.559 34.094 -4.719 1 97.44 81 ARG A O 1
ATOM 589 N N . LYS A 1 82 ? -2.773 33.688 -2.85 1 98.06 82 LYS A N 1
ATOM 590 C CA . LYS A 1 82 ? -1.729 32.875 -2.225 1 98.06 82 LYS A CA 1
ATOM 591 C C . LYS A 1 82 ? -2.184 31.438 -2.049 1 98.06 82 LYS A C 1
ATOM 593 O O . LYS A 1 82 ? -3.354 31.172 -1.753 1 98.06 82 LYS A O 1
ATOM 598 N N . ALA A 1 83 ? -1.236 30.531 -2.193 1 98.56 83 ALA A N 1
ATOM 599 C CA . ALA A 1 83 ? -1.505 29.109 -1.933 1 98.56 83 ALA A CA 1
ATOM 600 C C . ALA A 1 83 ? -1.707 28.859 -0.441 1 98.56 83 ALA A C 1
ATOM 602 O O . ALA A 1 83 ? -1.122 29.547 0.397 1 98.56 83 ALA A O 1
ATOM 603 N N . LEU A 1 84 ? -2.547 27.875 -0.136 1 98.75 84 LEU A N 1
ATOM 604 C CA . LEU A 1 84 ? -2.893 27.609 1.255 1 98.75 84 LEU A CA 1
ATOM 605 C C . LEU A 1 84 ? -2.959 26.109 1.517 1 98.75 84 LEU A C 1
ATOM 607 O O . LEU A 1 84 ? -3.633 25.375 0.79 1 98.75 84 LEU A O 1
ATOM 611 N N . VAL A 1 85 ? -2.186 25.641 2.502 1 98.75 85 VAL A N 1
ATOM 612 C CA . VAL A 1 85 ? -2.334 24.312 3.074 1 98.75 85 VAL A CA 1
ATOM 613 C C . VAL A 1 85 ? -3.199 24.375 4.328 1 98.75 85 VAL A C 1
ATOM 615 O O . VAL A 1 85 ? -2.859 25.078 5.289 1 98.75 85 VAL A O 1
ATOM 618 N N . CYS A 1 86 ? -4.285 23.688 4.301 1 98.62 86 CYS A N 1
ATOM 619 C CA . CYS A 1 86 ? -5.207 23.703 5.434 1 98.62 86 CYS A CA 1
ATOM 620 C C . CYS A 1 86 ? -5.289 22.312 6.074 1 98.62 86 CYS A C 1
ATOM 622 O O . CYS A 1 86 ? -5.699 21.359 5.43 1 98.62 86 CYS A O 1
ATOM 624 N N . GLY A 1 87 ? -4.883 22.188 7.305 1 96.69 87 GLY A N 1
ATOM 625 C CA . GLY A 1 87 ? -4.949 20.938 8.047 1 96.69 87 GLY A CA 1
ATOM 626 C C . GLY A 1 87 ? -5.988 20.953 9.148 1 96.69 87 GLY A C 1
ATOM 627 O O . GLY A 1 87 ? -5.891 20.172 10.109 1 96.69 87 GLY A O 1
ATOM 628 N N . VAL A 1 88 ? -6.957 21.812 9.078 1 94.69 88 VAL A N 1
ATOM 629 C CA . VAL A 1 88 ? -7.973 21.953 10.117 1 94.69 88 VAL A CA 1
ATOM 630 C C . VAL A 1 88 ? -9.031 20.859 9.961 1 94.69 88 VAL A C 1
ATOM 632 O O . VAL A 1 88 ? -9.57 20.656 8.867 1 94.69 88 VAL A O 1
ATOM 635 N N . SER A 1 89 ? -9.289 20.125 11.023 1 88.25 89 SER A N 1
ATOM 636 C CA . SER A 1 89 ? -10.297 19.062 10.992 1 88.25 89 SER A CA 1
ATOM 637 C C . SER A 1 89 ? -11.672 19.594 11.375 1 88.25 89 SER A C 1
ATOM 639 O O . SER A 1 89 ? -11.797 20.719 11.844 1 88.25 89 SER A O 1
ATOM 641 N N . GLY A 1 90 ? -12.719 18.859 11.07 1 87.25 90 GLY A N 1
ATOM 642 C CA . GLY A 1 90 ? -14.062 19.172 11.539 1 87.25 90 GLY A CA 1
ATOM 643 C C . GLY A 1 90 ? -14.711 20.312 10.781 1 87.25 90 GLY A C 1
ATOM 644 O O . GLY A 1 90 ? -15.469 21.094 11.359 1 87.25 90 GLY A O 1
ATOM 645 N N . LEU A 1 91 ? -14.344 20.516 9.602 1 94.31 91 LEU A N 1
ATOM 646 C CA . LEU A 1 91 ? -14.945 21.562 8.797 1 94.31 91 LEU A CA 1
ATOM 647 C C . LEU A 1 91 ? -16.359 21.188 8.383 1 94.31 91 LEU A C 1
ATOM 649 O O . LEU A 1 91 ? -16.641 20.031 8.055 1 94.31 91 LEU A O 1
ATOM 653 N N . ASP A 1 92 ? -17.203 22.188 8.453 1 94.88 92 ASP A N 1
ATOM 654 C CA . ASP A 1 92 ? -18.578 21.938 8.039 1 94.88 92 ASP A CA 1
ATOM 655 C C . ASP A 1 92 ? -18.719 22.031 6.52 1 94.88 92 ASP A C 1
ATOM 657 O O . ASP A 1 92 ? -17.766 22.375 5.82 1 94.88 92 ASP A O 1
ATOM 661 N N . GLN A 1 93 ? -19.875 21.703 6.039 1 96.06 93 GLN A N 1
ATOM 662 C CA . GLN A 1 93 ? -20.125 21.625 4.605 1 96.06 93 GLN A CA 1
ATOM 663 C C . GLN A 1 93 ? -20 22.984 3.945 1 96.06 93 GLN A C 1
ATOM 665 O O . GLN A 1 93 ? -19.516 23.094 2.811 1 96.06 93 GLN A O 1
ATOM 670 N N . ASP A 1 94 ? -20.438 23.953 4.602 1 97.5 94 ASP A N 1
ATOM 671 C CA . ASP A 1 94 ? -20.344 25.312 4.059 1 97.5 94 ASP A CA 1
ATOM 672 C C . ASP A 1 94 ? -18.891 25.703 3.824 1 97.5 94 ASP A C 1
ATOM 674 O O . ASP A 1 94 ? -18.547 26.25 2.773 1 97.5 94 ASP A O 1
ATOM 678 N N . THR A 1 95 ? -18.125 25.406 4.797 1 97.62 95 THR A N 1
ATOM 679 C CA . THR A 1 95 ? -16.703 25.719 4.676 1 97.62 95 THR A CA 1
ATOM 680 C C . THR A 1 95 ? -16.062 24.922 3.547 1 97.62 95 THR A C 1
ATOM 682 O O . THR A 1 95 ? -15.258 25.438 2.783 1 97.62 95 THR A O 1
ATOM 685 N N . LEU A 1 96 ? -16.453 23.703 3.432 1 97.12 96 LEU A N 1
ATOM 686 C CA . LEU A 1 96 ? -15.922 22.859 2.369 1 97.12 96 LEU A CA 1
ATOM 687 C C . LEU A 1 96 ? -16.328 23.391 0.998 1 97.12 96 LEU A C 1
ATOM 689 O O . LEU A 1 96 ? -15.531 23.344 0.053 1 97.12 96 LEU A O 1
ATOM 693 N N . THR A 1 97 ? -17.469 23.875 0.898 1 97.88 97 THR A N 1
ATOM 694 C CA . THR A 1 97 ? -17.938 24.484 -0.344 1 97.88 97 THR A CA 1
ATOM 695 C C . THR A 1 97 ? -17.125 25.734 -0.67 1 97.88 97 THR A C 1
ATOM 697 O O . THR A 1 97 ? -16.734 25.953 -1.821 1 97.88 97 THR A O 1
ATOM 700 N N . LEU A 1 98 ? -16.938 26.484 0.322 1 97.75 98 LEU A N 1
ATOM 701 C CA . LEU A 1 98 ? -16.109 27.672 0.152 1 97.75 98 LEU A CA 1
ATOM 702 C C . LEU A 1 98 ? -14.711 27.281 -0.327 1 97.75 98 LEU A C 1
ATOM 704 O O . LEU A 1 98 ? -14.125 27.984 -1.168 1 97.75 98 LEU A O 1
ATOM 708 N N . MET A 1 99 ? -14.195 26.25 0.226 1 98.19 99 MET A N 1
ATOM 709 C CA . MET A 1 99 ? -12.867 25.766 -0.153 1 98.19 99 MET A CA 1
ATOM 710 C C . MET A 1 99 ? -12.836 25.375 -1.627 1 98.19 99 MET A C 1
ATOM 712 O O . MET A 1 99 ? -11.883 25.703 -2.338 1 98.19 99 MET A O 1
ATOM 716 N N . GLN A 1 100 ? -13.812 24.719 -2.053 1 98.12 100 GLN A N 1
ATOM 717 C CA . GLN A 1 100 ? -13.914 24.344 -3.457 1 98.12 100 GLN A CA 1
ATOM 718 C C . GLN A 1 100 ? -13.938 25.562 -4.363 1 98.12 100 GLN A C 1
ATOM 720 O O . GLN A 1 100 ? -13.289 25.578 -5.41 1 98.12 100 GLN A O 1
ATOM 725 N N . SER A 1 101 ? -14.695 26.5 -3.955 1 98.19 101 SER A N 1
ATOM 726 C CA . SER A 1 101 ? -14.781 27.75 -4.723 1 98.19 101 SER A CA 1
ATOM 727 C C . SER A 1 101 ? -13.43 28.453 -4.758 1 98.19 101 SER A C 1
ATOM 729 O O . SER A 1 101 ? -13 28.922 -5.816 1 98.19 101 SER A O 1
ATOM 731 N N . ALA A 1 102 ? -12.789 28.562 -3.635 1 98.44 102 ALA A N 1
ATOM 732 C CA . ALA A 1 102 ? -11.492 29.234 -3.527 1 98.44 102 ALA A CA 1
ATOM 733 C C . ALA A 1 102 ? -10.453 28.531 -4.398 1 98.44 102 ALA A C 1
ATOM 735 O O . ALA A 1 102 ? -9.57 29.188 -4.969 1 98.44 102 ALA A O 1
ATOM 736 N N . ALA A 1 103 ? -10.578 27.25 -4.531 1 98.56 103 ALA A N 1
ATOM 737 C CA . ALA A 1 103 ? -9.617 26.422 -5.254 1 98.56 103 ALA A CA 1
ATOM 738 C C . ALA A 1 103 ? -9.633 26.75 -6.746 1 98.56 103 ALA A C 1
ATOM 740 O O . ALA A 1 103 ? -8.719 26.375 -7.48 1 98.56 103 ALA A O 1
ATOM 741 N N . ARG A 1 104 ? -10.641 27.406 -7.184 1 98 104 ARG A N 1
ATOM 742 C CA . ARG A 1 104 ? -10.711 27.828 -8.578 1 98 104 ARG A CA 1
ATOM 743 C C . ARG A 1 104 ? -9.742 28.969 -8.852 1 98 104 ARG A C 1
ATOM 745 O O . ARG A 1 104 ? -9.398 29.234 -10 1 98 104 ARG A O 1
ATOM 752 N N . THR A 1 105 ? -9.328 29.625 -7.816 1 98.12 105 THR A N 1
ATOM 753 C CA . THR A 1 105 ? -8.531 30.844 -7.973 1 98.12 105 THR A CA 1
ATOM 754 C C . THR A 1 105 ? -7.105 30.625 -7.469 1 98.12 105 THR A C 1
ATOM 756 O O . THR A 1 105 ? -6.156 31.188 -8.023 1 98.12 105 THR A O 1
ATOM 759 N N . VAL A 1 106 ? -6.938 29.828 -6.43 1 98.44 106 VAL A N 1
ATOM 760 C CA . VAL A 1 106 ? -5.621 29.641 -5.832 1 98.44 106 VAL A CA 1
ATOM 761 C C . VAL A 1 106 ? -5.387 28.156 -5.578 1 98.44 106 VAL A C 1
ATOM 763 O O . VAL A 1 106 ? -6.34 27.375 -5.426 1 98.44 106 VAL A O 1
ATOM 766 N N . PRO A 1 107 ? -4.113 27.688 -5.516 1 98.69 107 PRO A N 1
ATOM 767 C CA . PRO A 1 107 ? -3.838 26.312 -5.098 1 98.69 107 PRO A CA 1
ATOM 768 C C . PRO A 1 107 ? -4.188 26.062 -3.633 1 98.69 107 PRO A C 1
ATOM 770 O O . PRO A 1 107 ? -3.703 26.766 -2.748 1 98.69 107 PRO A O 1
ATOM 773 N N . LEU A 1 108 ? -4.992 25.172 -3.422 1 98.81 108 LEU A N 1
ATOM 774 C CA . LEU A 1 108 ? -5.379 24.781 -2.068 1 98.81 108 LEU A CA 1
ATOM 775 C C . LEU A 1 108 ? -5.055 23.312 -1.799 1 98.81 108 LEU A C 1
ATOM 777 O O . LEU A 1 108 ? -5.246 22.469 -2.67 1 98.81 108 LEU A O 1
ATOM 781 N N . PHE A 1 109 ? -4.5 23.078 -0.66 1 98.69 109 PHE A N 1
ATOM 782 C CA . PHE A 1 109 ? -4.23 21.734 -0.167 1 98.69 109 PHE A CA 1
ATOM 783 C C . PHE A 1 109 ? -4.988 21.469 1.129 1 98.69 109 PHE A C 1
ATOM 785 O O . PHE A 1 109 ? -4.848 22.219 2.098 1 98.69 109 PHE A O 1
ATOM 792 N N . TYR A 1 110 ? -5.816 20.469 1.073 1 98 110 TYR A N 1
ATOM 793 C CA . TYR A 1 110 ? -6.57 20.188 2.287 1 98 110 TYR A CA 1
ATOM 794 C C . TYR A 1 110 ? -6.539 18.688 2.602 1 98 110 TYR A C 1
ATOM 796 O O . TYR A 1 110 ? -6.797 17.859 1.729 1 98 110 TYR A O 1
ATOM 804 N N . ASP A 1 111 ? -6.211 18.406 3.801 1 96.12 111 ASP A N 1
ATOM 805 C CA . ASP A 1 111 ? -6.367 17.062 4.363 1 96.12 111 ASP A CA 1
ATOM 806 C C . ASP A 1 111 ? -6.508 17.125 5.883 1 96.12 111 ASP A C 1
ATOM 808 O O . ASP A 1 111 ? -5.871 17.953 6.539 1 96.12 111 ASP A O 1
ATOM 812 N N . ARG A 1 112 ? -7.305 16.266 6.441 1 90.69 112 ARG A N 1
ATOM 813 C CA . ARG A 1 112 ? -7.52 16.234 7.887 1 90.69 112 ARG A CA 1
ATOM 814 C C . ARG A 1 112 ? -6.32 15.625 8.602 1 90.69 112 ARG A C 1
ATOM 816 O O . ARG A 1 112 ? -6.191 15.75 9.82 1 90.69 112 ARG A O 1
ATOM 823 N N . ASN A 1 113 ? -5.543 14.891 7.926 1 93.25 113 ASN A N 1
ATOM 824 C CA . ASN A 1 113 ? -4.336 14.266 8.461 1 93.25 113 ASN A CA 1
ATOM 825 C C . ASN A 1 113 ? -3.131 14.516 7.555 1 93.25 113 ASN A C 1
ATOM 827 O O . ASN A 1 113 ? -3.115 14.086 6.398 1 93.25 113 ASN A O 1
ATOM 831 N N . MET A 1 114 ? -2.088 15.164 8.07 1 95.5 114 MET A N 1
ATOM 832 C CA . MET A 1 114 ? -0.957 15.594 7.254 1 95.5 114 MET A CA 1
ATOM 833 C C . MET A 1 114 ? 0.172 14.57 7.305 1 95.5 114 MET A C 1
ATOM 835 O O . MET A 1 114 ? 1.268 14.82 6.801 1 95.5 114 MET A O 1
ATOM 839 N N . SER A 1 115 ? -0.058 13.438 7.945 1 94.88 115 SER A N 1
ATOM 840 C CA . SER A 1 115 ? 0.958 12.391 8.016 1 94.88 115 SER A CA 1
ATOM 841 C C . SER A 1 115 ? 1.112 11.68 6.672 1 94.88 115 SER A C 1
ATOM 843 O O . SER A 1 115 ? 0.142 11.148 6.133 1 94.88 115 SER A O 1
ATOM 845 N N . ILE A 1 116 ? 2.334 11.664 6.184 1 94.69 116 ILE A N 1
ATOM 846 C CA . ILE A 1 116 ? 2.621 10.945 4.945 1 94.69 116 ILE A CA 1
ATOM 847 C C . ILE A 1 116 ? 2.365 9.453 5.145 1 94.69 116 ILE A C 1
ATOM 849 O O . ILE A 1 116 ? 1.854 8.78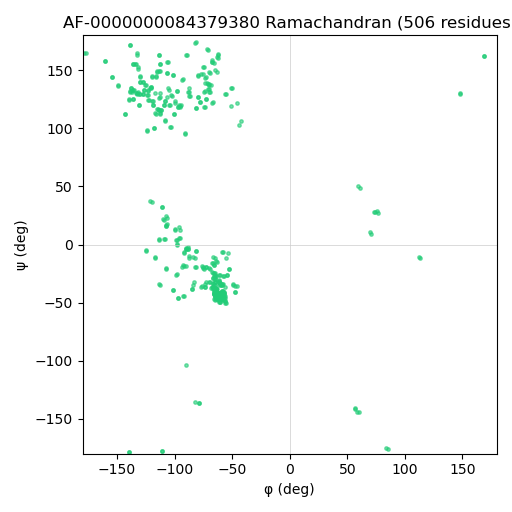1 4.246 1 94.69 116 ILE A O 1
ATOM 853 N N . GLY A 1 117 ? 2.703 8.945 6.285 1 95.38 117 GLY A N 1
ATOM 854 C CA . GLY A 1 117 ? 2.457 7.547 6.602 1 95.38 117 GLY A CA 1
ATOM 855 C C . GLY A 1 117 ? 0.989 7.172 6.547 1 95.38 117 GLY A C 1
ATOM 856 O O . GLY A 1 117 ? 0.63 6.125 6 1 95.38 117 GLY A O 1
ATOM 857 N N . VAL A 1 118 ? 0.159 8.016 7.117 1 96 118 VAL A N 1
ATOM 858 C CA . VAL A 1 118 ? -1.276 7.758 7.082 1 96 118 VAL A CA 1
ATOM 859 C C . VAL A 1 118 ? -1.779 7.824 5.641 1 96 118 VAL A C 1
ATOM 861 O O . VAL A 1 118 ? -2.646 7.043 5.242 1 96 118 VAL A O 1
ATOM 864 N N . ALA A 1 119 ? -1.239 8.781 4.898 1 96.69 119 ALA A N 1
ATOM 865 C CA . ALA A 1 119 ? -1.623 8.875 3.492 1 96.69 119 ALA A CA 1
ATOM 866 C C . ALA A 1 119 ? -1.297 7.59 2.744 1 96.69 119 ALA A C 1
ATOM 868 O O . ALA A 1 119 ? -2.096 7.117 1.933 1 96.69 119 ALA A O 1
ATOM 869 N N . LEU A 1 120 ? -0.171 7.043 2.969 1 96.5 120 LEU A N 1
ATOM 870 C CA . LEU A 1 120 ? 0.238 5.785 2.354 1 96.5 120 LEU A CA 1
ATOM 871 C C . LEU A 1 120 ? -0.687 4.648 2.775 1 96.5 120 LEU A C 1
ATOM 873 O O . LEU A 1 120 ? -1.097 3.836 1.942 1 96.5 120 LEU A O 1
ATOM 877 N N . LEU A 1 121 ? -0.928 4.621 4.051 1 96.81 121 LEU A N 1
ATOM 878 C CA . LEU A 1 121 ? -1.831 3.605 4.582 1 96.81 121 LEU A CA 1
ATOM 879 C C . LEU A 1 121 ? -3.188 3.67 3.887 1 96.81 121 LEU A C 1
ATOM 881 O O . LEU A 1 121 ? -3.732 2.639 3.484 1 96.81 121 LEU A O 1
ATOM 885 N N . ARG A 1 122 ? -3.723 4.836 3.797 1 96.94 122 ARG A N 1
ATOM 886 C CA . ARG A 1 122 ? -5.008 5.031 3.139 1 96.94 122 ARG A CA 1
ATOM 887 C C . ARG A 1 122 ? -4.965 4.535 1.696 1 96.94 122 ARG A C 1
ATOM 889 O O . ARG A 1 122 ? -5.898 3.873 1.233 1 96.94 122 ARG A O 1
ATOM 896 N N . ARG A 1 123 ? -3.908 4.859 0.997 1 95.75 123 ARG A N 1
ATOM 897 C CA . ARG A 1 123 ? -3.742 4.406 -0.381 1 95.75 123 ARG A CA 1
ATOM 898 C C . ARG A 1 123 ? -3.748 2.885 -0.462 1 95.75 123 ARG A C 1
ATOM 900 O O . ARG A 1 123 ? -4.375 2.307 -1.354 1 95.75 123 ARG A O 1
ATOM 907 N N . MET A 1 124 ? -3.088 2.293 0.398 1 95 124 MET A N 1
ATOM 908 C CA . MET A 1 124 ? -3.025 0.833 0.421 1 95 124 MET A CA 1
ATOM 909 C C . MET A 1 124 ? -4.402 0.234 0.68 1 95 124 MET A C 1
ATOM 911 O O . MET A 1 124 ? -4.785 -0.753 0.048 1 95 124 MET A O 1
ATOM 915 N N . VAL A 1 125 ? -5.051 0.806 1.617 1 96.12 125 VAL A N 1
ATOM 916 C CA . VAL A 1 125 ? -6.391 0.34 1.957 1 96.12 125 VAL A CA 1
ATOM 917 C C . VAL A 1 125 ? -7.301 0.453 0.737 1 96.12 125 VAL A C 1
ATOM 919 O O . VAL A 1 125 ? -8.039 -0.482 0.416 1 96.12 125 VAL A O 1
ATOM 922 N N . GLU A 1 126 ? -7.207 1.529 0.078 1 95.38 126 GLU A N 1
ATOM 923 C CA . GLU A 1 126 ? -8.016 1.737 -1.12 1 95.38 126 GLU A CA 1
ATOM 924 C C . GLU A 1 126 ? -7.711 0.686 -2.182 1 95.38 126 GLU A C 1
ATOM 926 O O . GLU A 1 126 ? -8.625 0.044 -2.709 1 95.38 126 GLU A O 1
ATOM 931 N N . GLN A 1 127 ? -6.453 0.49 -2.461 1 94.06 127 GLN A N 1
ATOM 932 C CA . GLN A 1 127 ? -6.047 -0.47 -3.482 1 94.06 127 GLN A CA 1
ATOM 933 C C . GLN A 1 127 ? -6.469 -1.887 -3.104 1 94.06 127 GLN A C 1
ATOM 935 O O . GLN A 1 127 ? -6.93 -2.652 -3.955 1 94.06 127 GLN A O 1
ATOM 940 N N . SER A 1 128 ? -6.273 -2.207 -1.858 1 95.25 128 SER A N 1
ATOM 941 C CA . SER A 1 128 ? -6.664 -3.533 -1.394 1 95.25 128 SER A CA 1
ATOM 942 C C . SER A 1 128 ? -8.164 -3.766 -1.577 1 95.25 128 SER A C 1
ATOM 944 O O . SER A 1 128 ? -8.578 -4.84 -2.012 1 95.25 128 SER A O 1
ATOM 946 N N . GLY A 1 129 ? -8.961 -2.76 -1.194 1 93.62 129 GLY A N 1
ATOM 947 C CA . GLY A 1 129 ? -10.406 -2.871 -1.371 1 93.62 129 GLY A CA 1
ATOM 948 C C . GLY A 1 129 ? -10.812 -3.096 -2.814 1 93.62 129 GLY A C 1
ATOM 949 O O . GLY A 1 129 ? -11.766 -3.826 -3.088 1 93.62 129 GLY A O 1
ATOM 950 N N . GLN A 1 130 ? -10.07 -2.508 -3.732 1 92.38 130 GLN A N 1
ATOM 951 C CA . GLN A 1 130 ? -10.375 -2.613 -5.152 1 92.38 130 GLN A CA 1
ATOM 952 C C . GLN A 1 130 ? -10.023 -3.994 -5.691 1 92.38 130 GLN A C 1
ATOM 954 O O . GLN A 1 130 ? -10.75 -4.551 -6.52 1 92.38 130 GLN A O 1
ATOM 959 N N . VAL A 1 131 ? -8.945 -4.559 -5.188 1 92.06 131 VAL A N 1
ATOM 960 C CA . VAL A 1 131 ? -8.367 -5.73 -5.836 1 92.06 131 VAL A CA 1
ATOM 961 C C . VAL A 1 131 ? -8.852 -7 -5.133 1 92.06 131 VAL A C 1
ATOM 963 O O . VAL A 1 131 ? -9.086 -8.023 -5.777 1 92.06 131 VAL A O 1
ATOM 966 N N . LEU A 1 132 ? -8.844 -7.078 -3.836 1 88.81 132 LEU A N 1
ATOM 967 C CA . LEU A 1 132 ? -9.188 -8.281 -3.092 1 88.81 132 LEU A CA 1
ATOM 968 C C . LEU A 1 132 ? -10.695 -8.508 -3.082 1 88.81 132 LEU A C 1
ATOM 970 O O . LEU A 1 132 ? -11.156 -9.648 -3.018 1 88.81 132 LEU A O 1
ATOM 974 N N . GLY A 1 133 ? -11.422 -7.441 -3.361 1 71.19 133 GLY A N 1
ATOM 975 C CA . GLY A 1 133 ? -12.867 -7.543 -3.523 1 71.19 133 GLY A CA 1
ATOM 976 C C . GLY A 1 133 ? -13.57 -8.062 -2.285 1 71.19 133 GLY A C 1
ATOM 977 O O . GLY A 1 133 ? -13.109 -7.84 -1.163 1 71.19 133 GLY A O 1
ATOM 978 N N . GLU A 1 134 ? -14.656 -8.875 -2.582 1 69.19 134 GLU A N 1
ATOM 979 C CA . GLU A 1 134 ? -15.516 -9.453 -1.552 1 69.19 134 GLU A CA 1
ATOM 980 C C . GLU A 1 134 ? -14.867 -10.688 -0.925 1 69.19 134 GLU A C 1
ATOM 982 O O . GLU A 1 134 ? -14.008 -11.328 -1.535 1 69.19 134 GLU A O 1
ATOM 987 N N . GLY A 1 135 ? -15.039 -10.977 0.369 1 79 135 GLY A N 1
ATOM 988 C CA . GLY A 1 135 ? -14.602 -12.18 1.062 1 79 135 GLY A CA 1
ATOM 989 C C . GLY A 1 135 ? -13.516 -11.906 2.09 1 79 135 GLY A C 1
ATOM 990 O O . GLY A 1 135 ? -13.086 -12.82 2.803 1 79 135 GLY A O 1
ATOM 991 N N . PHE A 1 136 ? -13.055 -10.758 1.982 1 89.75 136 PHE A N 1
ATOM 992 C CA . PHE A 1 136 ? -12.109 -10.367 3.02 1 89.75 136 PHE A CA 1
ATOM 993 C C . PHE A 1 136 ? -12.805 -9.562 4.113 1 89.75 136 PHE A C 1
ATOM 995 O O . PHE A 1 136 ? -13.359 -8.492 3.846 1 89.75 136 PHE A O 1
ATOM 1002 N N . SER A 1 137 ? -12.773 -10.094 5.293 1 91.25 137 SER A N 1
ATOM 1003 C CA . SER A 1 137 ? -13.219 -9.297 6.434 1 91.25 137 SER A CA 1
ATOM 1004 C C . SER A 1 137 ? -12.18 -8.25 6.812 1 91.25 137 SER A C 1
ATOM 1006 O O . SER A 1 137 ? -10.984 -8.43 6.559 1 91.25 137 SER A O 1
ATOM 1008 N N . ALA A 1 138 ? -12.734 -7.176 7.395 1 94.38 138 ALA A N 1
ATOM 1009 C CA . ALA A 1 138 ? -11.82 -6.09 7.73 1 94.38 138 ALA A CA 1
ATOM 1010 C C . ALA A 1 138 ? -11.953 -5.695 9.203 1 94.38 138 ALA A C 1
ATOM 1012 O O . ALA A 1 138 ? -13.062 -5.629 9.734 1 94.38 138 ALA A O 1
ATOM 1013 N N . THR A 1 139 ? -10.805 -5.559 9.844 1 95.25 139 THR A N 1
ATOM 1014 C CA . THR A 1 139 ? -10.734 -4.996 11.188 1 95.25 139 THR A CA 1
ATOM 1015 C C . THR A 1 139 ? -9.789 -3.801 11.227 1 95.25 139 THR A C 1
ATOM 1017 O O . THR A 1 139 ? -8.672 -3.873 10.703 1 95.25 139 THR A O 1
ATOM 1020 N N . ILE A 1 140 ? -10.266 -2.709 11.758 1 96 140 ILE A N 1
ATOM 1021 C CA . ILE A 1 140 ? -9.461 -1.505 11.93 1 96 140 ILE A CA 1
ATOM 1022 C C . ILE A 1 140 ? -9.234 -1.243 13.414 1 96 140 ILE A C 1
ATOM 1024 O O . ILE A 1 140 ? -10.18 -0.981 14.156 1 96 140 ILE A O 1
ATOM 1028 N N . SER A 1 141 ? -8.008 -1.389 13.797 1 94.69 141 SER A N 1
ATOM 1029 C CA . SER A 1 141 ? -7.621 -1.075 15.164 1 94.69 141 SER A CA 1
ATOM 1030 C C . SER A 1 141 ? -7.242 0.394 15.312 1 94.69 141 SER A C 1
ATOM 1032 O O . SER A 1 141 ? -6.461 0.921 14.516 1 94.69 141 SER A O 1
ATOM 1034 N N . ASP A 1 142 ? -7.773 1.07 16.297 1 93.12 142 ASP A N 1
ATOM 1035 C CA . ASP A 1 142 ? -7.582 2.479 16.641 1 93.12 142 ASP A CA 1
ATOM 1036 C C . ASP A 1 142 ? -7.094 2.641 18.078 1 93.12 142 ASP A C 1
ATOM 1038 O O . ASP A 1 142 ? -7.891 2.652 19.016 1 93.12 142 ASP A O 1
ATOM 1042 N N . LEU A 1 143 ? -5.805 2.799 18.156 1 88.62 143 LEU A N 1
ATOM 1043 C CA . LEU A 1 143 ? -5.184 2.93 19.484 1 88.62 143 LEU A CA 1
ATOM 1044 C C . LEU A 1 143 ? -4.688 4.355 19.703 1 88.62 143 LEU A C 1
ATOM 1046 O O . LEU A 1 143 ? -3.908 4.883 18.906 1 88.62 143 LEU A O 1
ATOM 1050 N N . HIS A 1 144 ? -5.203 5.008 20.719 1 88 144 HIS A N 1
ATOM 1051 C CA . HIS A 1 144 ? -4.766 6.348 21.109 1 88 144 HIS A CA 1
ATOM 1052 C C . HIS A 1 144 ? -4.664 6.473 22.625 1 88 144 HIS A C 1
ATOM 1054 O O . HIS A 1 144 ? -4.953 5.52 23.344 1 88 144 HIS A O 1
ATOM 1060 N N . HIS A 1 145 ? -4.125 7.555 23.031 1 81.06 145 HIS A N 1
ATOM 1061 C CA . HIS A 1 145 ? -4.039 7.863 24.453 1 81.06 145 HIS A CA 1
ATOM 1062 C C . HIS A 1 145 ? -5.43 7.984 25.078 1 81.06 145 HIS A C 1
ATOM 1064 O O . HIS A 1 145 ? -6.414 8.211 24.375 1 81.06 145 HIS A O 1
ATOM 1070 N N . ALA A 1 146 ? -5.52 7.938 26.391 1 76.19 146 ALA A N 1
ATOM 1071 C CA . ALA A 1 146 ? -6.762 7.836 27.156 1 76.19 146 ALA A CA 1
ATOM 1072 C C . ALA A 1 146 ? -7.594 9.109 27.016 1 76.19 146 ALA A C 1
ATOM 1074 O O . ALA A 1 146 ? -8.82 9.062 27.094 1 76.19 146 ALA A O 1
ATOM 1075 N N . GLU A 1 147 ? -7.062 10.125 26.734 1 71.56 147 GLU A N 1
ATOM 1076 C CA . GLU A 1 147 ? -7.742 11.414 26.75 1 71.56 147 GLU A CA 1
ATOM 1077 C C . GLU A 1 147 ? -8.367 11.734 25.406 1 71.56 147 GLU A C 1
ATOM 1079 O O . GLU A 1 147 ? -9.094 12.727 25.266 1 71.56 147 GLU A O 1
ATOM 1084 N N . LYS A 1 148 ? -8.102 10.852 24.547 1 74.38 148 LYS A N 1
ATOM 1085 C CA . LYS A 1 148 ? -8.688 11.148 23.25 1 74.38 148 LYS A CA 1
ATOM 1086 C C . LYS A 1 148 ? -10.203 10.977 23.281 1 74.38 148 LYS A C 1
ATOM 1088 O O . LYS A 1 148 ? -10.703 9.914 23.656 1 74.38 148 LYS A O 1
ATOM 1093 N N . ARG A 1 149 ? -10.945 11.867 22.766 1 71.44 149 ARG A N 1
ATOM 1094 C CA . ARG A 1 149 ? -12.391 11.914 22.938 1 71.44 149 ARG A CA 1
ATOM 1095 C C . ARG A 1 149 ? -13.102 11.188 21.812 1 71.44 149 ARG A C 1
ATOM 1097 O O . ARG A 1 149 ? -14.047 10.422 22.047 1 71.44 149 ARG A O 1
ATOM 1104 N N . ASP A 1 150 ? -12.602 11.469 20.641 1 74.62 150 ASP A N 1
ATOM 1105 C CA . ASP A 1 150 ? -13.305 10.844 19.516 1 74.62 150 ASP A CA 1
ATOM 1106 C C . ASP A 1 150 ? -13 9.344 19.453 1 74.62 150 ASP A C 1
ATOM 1108 O O . ASP A 1 150 ? -11.836 8.938 19.531 1 74.62 150 ASP A O 1
ATOM 1112 N N . ALA A 1 151 ? -14.086 8.508 19.312 1 78.31 151 ALA A N 1
ATOM 1113 C CA . ALA A 1 151 ? -14.047 7.055 19.203 1 78.31 151 ALA A CA 1
ATOM 1114 C C . ALA A 1 151 ? -15.117 6.547 18.234 1 78.31 151 ALA A C 1
ATOM 1116 O O . ALA A 1 151 ? -16.312 6.672 18.516 1 78.31 151 ALA A O 1
ATOM 1117 N N . PRO A 1 152 ? -14.617 6.016 17.125 1 87.25 152 PRO A N 1
ATOM 1118 C CA . PRO A 1 152 ? -13.273 5.895 16.547 1 87.25 152 PRO A CA 1
ATOM 1119 C C . PRO A 1 152 ? -12.672 7.242 16.156 1 87.25 152 PRO A C 1
ATOM 1121 O O . PRO A 1 152 ? -13.406 8.211 15.969 1 87.25 152 PRO A O 1
ATOM 1124 N N . SER A 1 153 ? -11.359 7.254 16.109 1 88.69 153 SER A N 1
ATOM 1125 C CA . SER A 1 153 ? -10.688 8.469 15.656 1 88.69 153 SER A CA 1
ATOM 1126 C C . SER A 1 153 ? -11.055 8.805 14.219 1 88.69 153 SER A C 1
ATOM 1128 O O . SER A 1 153 ? -11.562 7.953 13.484 1 88.69 153 SER A O 1
ATOM 1130 N N . GLY A 1 154 ? -10.836 10.047 13.859 1 88.12 154 GLY A N 1
ATOM 1131 C CA . GLY A 1 154 ? -11.07 10.477 12.484 1 88.12 154 GLY A CA 1
ATOM 1132 C C . GLY A 1 154 ? -10.281 9.672 11.469 1 88.12 154 GLY A C 1
ATOM 1133 O O . GLY A 1 154 ? -10.805 9.328 10.406 1 88.12 154 GLY A O 1
ATOM 1134 N N . THR A 1 155 ? -9.047 9.375 11.805 1 92 155 THR A N 1
ATOM 1135 C CA . THR A 1 155 ? -8.195 8.594 10.914 1 92 155 THR A CA 1
ATOM 1136 C C . THR A 1 155 ? -8.773 7.195 10.695 1 92 155 THR A C 1
ATOM 1138 O O . THR A 1 155 ? -8.852 6.723 9.562 1 92 155 THR A O 1
ATOM 1141 N N . ALA A 1 156 ? -9.188 6.582 11.789 1 93.75 156 ALA A N 1
ATOM 1142 C CA . ALA A 1 156 ? -9.781 5.25 11.688 1 93.75 156 ALA A CA 1
ATOM 1143 C C . ALA A 1 156 ? -11.023 5.27 10.805 1 93.75 156 ALA A C 1
ATOM 1145 O O . ALA A 1 156 ? -11.195 4.402 9.945 1 93.75 156 ALA A O 1
ATOM 1146 N N . LEU A 1 157 ? -11.836 6.254 11.031 1 92.88 157 LEU A N 1
ATOM 1147 C CA . LEU A 1 157 ? -13.055 6.383 10.234 1 92.88 157 LEU A CA 1
ATOM 1148 C C . LEU A 1 157 ? -12.719 6.602 8.758 1 92.88 157 LEU A C 1
ATOM 1150 O O . LEU A 1 157 ? -13.336 6 7.883 1 92.88 157 LEU A O 1
ATOM 1154 N N . MET A 1 158 ? -11.797 7.441 8.523 1 93.56 158 MET A N 1
ATOM 1155 C CA . MET A 1 158 ? -11.359 7.703 7.156 1 93.56 158 MET A CA 1
ATOM 1156 C C . MET A 1 158 ? -10.898 6.414 6.477 1 93.56 158 MET A C 1
ATOM 1158 O O . MET A 1 158 ? -11.25 6.16 5.32 1 93.56 158 MET A O 1
ATOM 1162 N N . LEU A 1 159 ? -10.172 5.562 7.148 1 96.31 159 LEU A N 1
ATOM 1163 C CA . LEU A 1 159 ? -9.703 4.297 6.594 1 96.31 159 LEU A CA 1
ATOM 1164 C C . LEU A 1 159 ? -10.867 3.369 6.281 1 96.31 159 LEU A C 1
ATOM 1166 O O . LEU A 1 159 ? -10.906 2.754 5.215 1 96.31 159 LEU A O 1
ATOM 1170 N N . GLY A 1 160 ? -11.789 3.324 7.254 1 95.19 160 GLY A N 1
ATOM 1171 C CA . GLY A 1 160 ? -12.977 2.516 7.027 1 95.19 160 GLY A CA 1
ATOM 1172 C C . GLY A 1 160 ? -13.805 2.984 5.844 1 95.19 160 GLY A C 1
ATOM 1173 O O . GLY A 1 160 ? -14.242 2.174 5.023 1 95.19 160 GLY A O 1
ATOM 1174 N N . GLU A 1 161 ? -13.992 4.289 5.777 1 95.88 161 GLU A N 1
ATOM 1175 C CA . GLU A 1 161 ? -14.734 4.875 4.664 1 95.88 161 GLU A CA 1
ATOM 1176 C C . GLU A 1 161 ? -14.047 4.594 3.33 1 95.88 161 GLU A C 1
ATOM 1178 O O . GLU A 1 161 ? -14.703 4.266 2.342 1 95.88 161 GLU A O 1
ATOM 1183 N N . THR A 1 162 ? -12.773 4.734 3.301 1 95.94 162 THR A N 1
ATOM 1184 C CA . THR A 1 162 ? -11.977 4.465 2.105 1 95.94 162 THR A CA 1
ATOM 1185 C C . THR A 1 162 ? -12.164 3.021 1.648 1 95.94 162 THR A C 1
ATOM 1187 O O . THR A 1 162 ? -12.375 2.764 0.461 1 95.94 162 THR A O 1
ATOM 1190 N N . LEU A 1 163 ? -12.109 2.111 2.58 1 95.62 163 LEU A N 1
ATOM 1191 C CA . LEU A 1 163 ? -12.242 0.693 2.262 1 95.62 163 LEU A CA 1
ATOM 1192 C C . LEU A 1 163 ? -13.641 0.391 1.726 1 95.62 163 LEU A C 1
ATOM 1194 O O . LEU A 1 163 ? -13.781 -0.285 0.704 1 95.62 163 LEU A O 1
ATOM 1198 N N . ALA A 1 164 ? -14.641 0.896 2.418 1 95.06 164 ALA A N 1
ATOM 1199 C CA . ALA A 1 164 ? -16.016 0.675 1.991 1 95.06 164 ALA A CA 1
ATOM 1200 C C . ALA A 1 164 ? -16.234 1.196 0.575 1 95.06 164 ALA A C 1
ATOM 1202 O O . ALA A 1 164 ? -16.828 0.503 -0.264 1 95.06 164 ALA A O 1
ATOM 1203 N N . ALA A 1 165 ? -15.789 2.406 0.31 1 95 165 ALA A N 1
ATOM 1204 C CA . ALA A 1 165 ? -15.945 3.012 -1.01 1 95 165 ALA A CA 1
ATOM 1205 C C . ALA A 1 165 ? -15.234 2.182 -2.08 1 95 165 ALA A C 1
ATOM 1207 O O . ALA A 1 165 ? -15.789 1.954 -3.16 1 95 165 ALA A O 1
ATOM 1208 N N . ALA A 1 166 ? -14.047 1.746 -1.812 1 94.25 166 ALA A N 1
ATOM 1209 C CA . ALA A 1 166 ? -13.266 0.95 -2.76 1 94.25 166 ALA A CA 1
ATOM 1210 C C . ALA A 1 166 ? -13.984 -0.359 -3.09 1 94.25 166 ALA A C 1
ATOM 1212 O O . ALA A 1 166 ? -13.859 -0.877 -4.203 1 94.25 166 ALA A O 1
ATOM 1213 N N . ARG A 1 167 ? -14.742 -0.885 -2.123 1 94 167 ARG A N 1
ATOM 1214 C CA . ARG A 1 167 ? -15.477 -2.135 -2.295 1 94 167 ARG A CA 1
ATOM 1215 C C . ARG A 1 167 ? -16.859 -1.879 -2.879 1 94 167 ARG A C 1
ATOM 1217 O O . ARG A 1 167 ? -17.641 -2.814 -3.072 1 94 167 ARG A O 1
ATOM 1224 N N . GLY A 1 168 ? -17.219 -0.61 -3.064 1 93.5 168 GLY A N 1
ATOM 1225 C CA . GLY A 1 168 ? -18.531 -0.246 -3.559 1 93.5 168 GLY A CA 1
ATOM 1226 C C . GLY A 1 168 ? -19.641 -0.415 -2.523 1 93.5 168 GLY A C 1
ATOM 1227 O O . GLY A 1 168 ? -20.781 -0.728 -2.865 1 93.5 168 GLY A O 1
ATOM 1228 N N . GLN A 1 169 ? -19.25 -0.282 -1.321 1 92.81 169 GLN A N 1
ATOM 1229 C CA . GLN A 1 169 ? -20.203 -0.478 -0.231 1 92.81 169 GLN A CA 1
ATOM 1230 C C . GLN A 1 169 ? -20.594 0.853 0.404 1 92.81 169 GLN A C 1
ATOM 1232 O O . GLN A 1 169 ? -19.844 1.83 0.322 1 92.81 169 GLN A O 1
ATOM 1237 N N . ASP A 1 170 ? -21.75 0.849 1.037 1 93.88 170 ASP A N 1
ATOM 1238 C CA . ASP A 1 170 ? -22.141 1.947 1.917 1 93.88 170 ASP A CA 1
ATOM 1239 C C . ASP A 1 170 ? -21.5 1.795 3.297 1 93.88 170 ASP A C 1
ATOM 1241 O O . ASP A 1 170 ? -21.797 0.837 4.016 1 93.88 170 ASP A O 1
ATOM 1245 N N . PHE A 1 171 ? -20.781 2.67 3.57 1 94.12 171 PHE A N 1
ATOM 1246 C CA . PHE A 1 171 ? -19.984 2.582 4.793 1 94.12 171 PHE A CA 1
ATOM 1247 C C . PHE A 1 171 ? -20.891 2.371 6.004 1 94.12 171 PHE A C 1
ATOM 1249 O O . PHE A 1 171 ? -20.609 1.513 6.848 1 94.12 171 PHE A O 1
ATOM 1256 N N . LYS A 1 172 ? -21.891 3.129 6.191 1 92.44 172 LYS A N 1
ATOM 1257 C CA . LYS A 1 172 ? -22.781 3.045 7.344 1 92.44 172 LYS A CA 1
ATOM 1258 C C . LYS A 1 172 ? -23.406 1.653 7.453 1 92.44 172 LYS A C 1
ATOM 1260 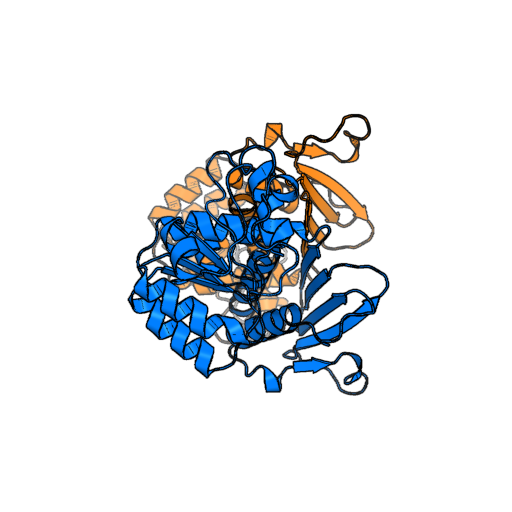O O . LYS A 1 172 ? -23.672 1.179 8.562 1 92.44 172 LYS A O 1
ATOM 1265 N N . SER A 1 173 ? -23.547 0.962 6.367 1 91.88 173 SER A N 1
ATOM 1266 C CA . SER A 1 173 ? -24.188 -0.343 6.348 1 91.88 173 SER A CA 1
ATOM 1267 C C . SER A 1 173 ? -23.234 -1.447 6.77 1 91.88 173 SER A C 1
ATOM 1269 O O . SER A 1 173 ? -23.656 -2.514 7.219 1 91.88 173 SER A O 1
ATOM 1271 N N . VAL A 1 174 ? -21.953 -1.165 6.707 1 90.75 174 VAL A N 1
ATOM 1272 C CA . VAL A 1 174 ? -21.031 -2.271 6.926 1 90.75 174 VAL A CA 1
ATOM 1273 C C . VAL A 1 174 ? -20.188 -2.002 8.172 1 90.75 174 VAL A C 1
ATOM 1275 O O . VAL A 1 174 ? -19.469 -2.887 8.648 1 90.75 174 VAL A O 1
ATOM 1278 N N . MET A 1 175 ? -20.234 -0.851 8.656 1 92 175 MET A N 1
ATOM 1279 C CA . MET A 1 175 ? -19.469 -0.487 9.836 1 92 175 MET A CA 1
ATOM 1280 C C . MET A 1 175 ? -20.016 -1.176 11.086 1 92 175 MET A C 1
ATOM 1282 O O . MET A 1 175 ? -21.219 -1.176 11.312 1 92 175 MET A O 1
ATOM 1286 N N . ARG A 1 176 ? -19.078 -1.763 11.812 1 89.31 176 ARG A N 1
ATOM 1287 C CA . ARG A 1 176 ? -19.422 -2.404 13.078 1 89.31 176 ARG A CA 1
ATOM 1288 C C . ARG A 1 176 ? -18.391 -2.057 14.156 1 89.31 176 ARG A C 1
ATOM 1290 O O . ARG A 1 176 ? -17.234 -1.754 13.852 1 89.31 176 ARG A O 1
ATOM 1297 N N . TYR A 1 177 ? -18.859 -2.145 15.398 1 84.88 177 TYR A N 1
ATOM 1298 C CA . TYR A 1 177 ? -17.938 -2.01 16.531 1 84.88 177 TYR A CA 1
ATOM 1299 C C . TYR A 1 177 ? -17.672 -3.361 17.188 1 84.88 177 TYR A C 1
ATOM 1301 O O . TYR A 1 177 ? -18.562 -4.219 17.234 1 84.88 177 TYR A O 1
ATOM 1309 N N . ASP A 1 178 ? -16.344 -3.656 17.484 1 70.56 178 ASP A N 1
ATOM 1310 C CA . ASP A 1 178 ? -15.93 -4.934 18.062 1 70.56 178 ASP A CA 1
ATOM 1311 C C . ASP A 1 178 ? -16.812 -5.312 19.234 1 70.56 178 ASP A C 1
ATOM 1313 O O . ASP A 1 178 ? -17.156 -6.484 19.422 1 70.56 178 ASP A O 1
ATOM 1317 N N . SER A 1 179 ? -17.141 -4.484 20 1 59.72 179 SER A N 1
ATOM 1318 C CA . SER A 1 179 ? -17.953 -4.758 21.172 1 59.72 179 SER A CA 1
ATOM 1319 C C . SER A 1 179 ? -19.359 -5.184 20.781 1 59.72 179 SER A C 1
ATOM 1321 O O . SER A 1 179 ? -20.047 -5.879 21.547 1 59.72 179 SER A O 1
ATOM 1323 N N . GLU A 1 180 ? -19.797 -4.727 19.875 1 53.31 180 GLU A N 1
ATOM 1324 C CA . GLU A 1 180 ? -21.188 -4.965 19.516 1 53.31 180 GLU A CA 1
ATOM 1325 C C . GLU A 1 180 ? -21.391 -6.383 18.984 1 53.31 180 GLU A C 1
ATOM 1327 O O . GLU A 1 180 ? -22.484 -6.945 19.094 1 53.31 180 GLU A O 1
ATOM 1332 N N . GLN A 1 181 ? -20.438 -7.008 18.312 1 50.97 181 GLN A N 1
ATOM 1333 C CA . GLN A 1 181 ? -20.812 -8.094 17.406 1 50.97 181 GLN A CA 1
ATOM 1334 C C . GLN A 1 181 ? -20.406 -9.445 17.984 1 50.97 181 GLN A C 1
ATOM 1336 O O . GLN A 1 181 ? -20.109 -10.391 17.234 1 50.97 181 GLN A O 1
ATOM 1341 N N . ALA A 1 182 ? -20.109 -9.492 19.344 1 48.69 182 ALA A N 1
ATOM 1342 C CA . ALA A 1 182 ? -19.875 -10.828 19.875 1 48.69 182 ALA A CA 1
ATOM 1343 C C . ALA A 1 182 ? -20.953 -11.805 19.422 1 48.69 182 ALA A C 1
ATOM 1345 O O . ALA A 1 182 ? -20.703 -13 19.297 1 48.69 182 ALA A O 1
ATOM 1346 N N . ALA A 1 183 ? -22.094 -11.359 19.328 1 47.84 183 ALA A N 1
ATOM 1347 C CA . ALA A 1 183 ? -23.156 -12.359 19.281 1 47.84 183 ALA A CA 1
ATOM 1348 C C . ALA A 1 183 ? -23.5 -12.711 17.828 1 47.84 183 ALA A C 1
ATOM 1350 O O . ALA A 1 183 ? -24.281 -13.625 17.578 1 47.84 183 ALA A O 1
ATOM 1351 N N . VAL A 1 184 ? -23.125 -11.922 16.891 1 48.5 184 VAL A N 1
ATOM 1352 C CA . VAL A 1 184 ? -23.672 -12.195 15.57 1 48.5 184 VAL A CA 1
ATOM 1353 C C . VAL A 1 184 ? -22.547 -12.555 14.602 1 48.5 184 VAL A C 1
ATOM 1355 O O . VAL A 1 184 ? -21.453 -12 14.68 1 48.5 184 VAL A O 1
ATOM 1358 N N . ALA A 1 185 ? -22.797 -13.555 14.008 1 52.91 185 ALA A N 1
ATOM 1359 C CA . ALA A 1 185 ? -21.906 -14.055 12.961 1 52.91 185 ALA A CA 1
ATOM 1360 C C . ALA A 1 185 ? -21.438 -12.922 12.047 1 52.91 185 ALA A C 1
ATOM 1362 O O . ALA A 1 185 ? -22.266 -12.148 11.539 1 52.91 185 ALA A O 1
ATOM 1363 N N . ARG A 1 186 ? -20.234 -12.398 12.156 1 59.78 186 ARG A N 1
ATOM 1364 C CA . ARG A 1 186 ? -19.625 -11.406 11.281 1 59.78 186 ARG A CA 1
ATOM 1365 C C . ARG A 1 186 ? -19.844 -11.766 9.812 1 59.78 186 ARG A C 1
ATOM 1367 O O . ARG A 1 186 ? -19.719 -12.922 9.422 1 59.78 186 ARG A O 1
ATOM 1374 N N . ASN A 1 187 ? -20.484 -10.797 9.172 1 70 187 ASN A N 1
ATOM 1375 C CA . ASN A 1 187 ? -20.547 -10.977 7.727 1 70 187 ASN A CA 1
ATOM 1376 C C . ASN A 1 187 ? -19.219 -10.703 7.055 1 70 187 ASN A C 1
ATOM 1378 O O . ASN A 1 187 ? -18.422 -9.883 7.539 1 70 187 ASN A O 1
ATOM 1382 N N . SER A 1 188 ? -18.906 -11.43 6.066 1 72.69 188 SER A N 1
ATOM 1383 C CA . SER A 1 188 ? -17.609 -11.367 5.375 1 72.69 188 SER A CA 1
ATOM 1384 C C . SER A 1 188 ? -17.344 -9.969 4.836 1 72.69 188 SER A C 1
ATOM 1386 O O . SER A 1 188 ? -16.188 -9.609 4.586 1 72.69 188 SER A O 1
ATOM 1388 N N . ASP A 1 189 ? -18.328 -9.086 4.941 1 79.19 189 ASP A N 1
ATOM 1389 C CA . ASP A 1 189 ? -18.125 -7.789 4.309 1 79.19 189 ASP A CA 1
ATOM 1390 C C . ASP A 1 189 ? -18.047 -6.676 5.352 1 79.19 189 ASP A C 1
ATOM 1392 O O . ASP A 1 189 ? -17.875 -5.508 5.004 1 79.19 189 ASP A O 1
ATOM 1396 N N . ASP A 1 190 ? -18.078 -7.031 6.57 1 85.75 190 ASP A N 1
ATOM 1397 C CA . ASP A 1 190 ? -18.094 -6.016 7.617 1 85.75 190 ASP A CA 1
ATOM 1398 C C . ASP A 1 190 ? -16.703 -5.41 7.816 1 85.75 190 ASP A C 1
ATOM 1400 O O . ASP A 1 190 ? -15.695 -6.082 7.609 1 85.75 190 ASP A O 1
ATOM 1404 N N . ILE A 1 191 ? -16.812 -4.164 8.156 1 92.31 191 ILE A N 1
ATOM 1405 C CA . ILE A 1 191 ? -15.633 -3.457 8.633 1 92.31 191 ILE A CA 1
ATOM 1406 C C . ILE A 1 191 ? -15.75 -3.203 10.133 1 92.31 191 ILE A C 1
ATOM 1408 O O . ILE A 1 191 ? -16.531 -2.354 10.562 1 92.31 191 ILE A O 1
ATOM 1412 N N . VAL A 1 192 ? -15.008 -3.91 10.914 1 92.31 192 VAL A N 1
ATOM 1413 C CA . VAL A 1 192 ? -15.125 -3.867 12.367 1 92.31 192 VAL A CA 1
ATOM 1414 C C . VAL A 1 192 ? -14.062 -2.932 12.945 1 92.31 192 VAL A C 1
ATOM 1416 O O . VAL A 1 192 ? -12.891 -3.01 12.578 1 92.31 192 VAL A O 1
ATOM 1419 N N . PHE A 1 193 ? -14.477 -2.061 13.828 1 93.38 193 PHE A N 1
ATOM 1420 C CA . PHE A 1 193 ? -13.555 -1.157 14.516 1 93.38 193 PHE A CA 1
ATOM 1421 C C . PHE A 1 193 ? -13.234 -1.669 15.906 1 93.38 193 PHE A C 1
ATOM 1423 O O . PHE A 1 193 ? -14.133 -1.977 16.688 1 93.38 193 PHE A O 1
ATOM 1430 N N . ASP A 1 194 ? -11.984 -1.854 16.156 1 91.12 194 ASP A N 1
ATOM 1431 C CA . ASP A 1 194 ? -11.453 -2.129 17.484 1 91.12 194 ASP A CA 1
ATOM 1432 C C . ASP A 1 194 ? -10.781 -0.888 18.078 1 91.12 194 ASP A C 1
ATOM 1434 O O . ASP A 1 194 ? -9.641 -0.576 17.75 1 91.12 194 ASP A O 1
ATOM 1438 N N . VAL A 1 195 ? -11.469 -0.201 18.953 1 88.12 195 VAL A N 1
ATOM 1439 C CA . VAL A 1 195 ? -11.023 1.09 19.484 1 88.12 195 VAL A CA 1
ATOM 1440 C C . VAL A 1 195 ? -10.484 0.92 20.891 1 88.12 195 VAL A C 1
ATOM 1442 O O . VAL A 1 195 ? -11.188 0.404 21.766 1 88.12 195 VAL A O 1
ATOM 1445 N N . ARG A 1 196 ? -9.242 1.28 21.047 1 85.25 196 ARG A N 1
ATOM 1446 C CA . ARG A 1 196 ? -8.609 1.196 22.359 1 85.25 196 ARG A CA 1
ATOM 1447 C C . ARG A 1 196 ? -8.008 2.537 22.766 1 85.25 196 ARG A C 1
ATOM 1449 O O . ARG A 1 196 ? -7.422 3.236 21.938 1 85.25 196 ARG A O 1
ATOM 1456 N N . ARG A 1 197 ? -8.125 3.008 23.969 1 83.31 197 ARG A N 1
ATOM 1457 C CA . ARG A 1 197 ? -7.535 4.195 24.578 1 83.31 197 ARG A CA 1
ATOM 1458 C C . ARG A 1 197 ? -6.629 3.824 25.75 1 83.31 197 ARG A C 1
ATOM 1460 O O . ARG A 1 197 ? -7.102 3.367 26.781 1 83.31 197 ARG A O 1
ATOM 1467 N N . GLU A 1 198 ? -5.359 3.828 25.469 1 79.31 198 GLU A N 1
ATOM 1468 C CA . GLU A 1 198 ? -4.41 3.314 26.453 1 79.31 198 GLU A CA 1
ATOM 1469 C C . GLU A 1 198 ? -3.197 4.23 26.578 1 79.31 198 GLU A C 1
ATOM 1471 O O . GLU A 1 198 ? -2.6 4.617 25.562 1 79.31 198 GLU A O 1
ATOM 1476 N N . GLY A 1 199 ? -2.818 4.539 27.797 1 75.88 199 GLY A N 1
ATOM 1477 C CA . GLY A 1 199 ? -1.556 5.188 28.109 1 75.88 199 GLY A CA 1
ATOM 1478 C C . GLY A 1 199 ? -1.369 6.512 27.391 1 75.88 199 GLY A C 1
ATOM 1479 O O . GLY A 1 199 ? -2.246 7.375 27.438 1 75.88 199 GLY A O 1
ATOM 1480 N N . LEU A 1 200 ? -0.049 6.77 26.922 1 70.19 200 LEU A N 1
ATOM 1481 C CA . LEU A 1 200 ? 0.367 8.023 26.312 1 70.19 200 LEU A CA 1
ATOM 1482 C C . LEU A 1 200 ? 0.663 7.828 24.828 1 70.19 200 LEU A C 1
ATOM 1484 O O . LEU A 1 200 ? 1.363 8.641 24.219 1 70.19 200 LEU A O 1
ATOM 1488 N N . HIS A 1 201 ? -0.055 6.953 24.281 1 71.06 201 HIS A N 1
ATOM 1489 C CA . HIS A 1 201 ? 0.259 6.613 22.906 1 71.06 201 HIS A CA 1
ATOM 1490 C C . HIS A 1 201 ? -0.273 7.668 21.938 1 71.06 201 HIS A C 1
ATOM 1492 O O . HIS A 1 201 ? -1.467 7.98 21.953 1 71.06 201 HIS A O 1
ATOM 1498 N N . PRO A 1 202 ? 0.588 8.297 21.094 1 76.62 202 PRO A N 1
ATOM 1499 C CA . PRO A 1 202 ? 0.131 9.367 20.203 1 76.62 202 PRO A CA 1
ATOM 1500 C C . PRO A 1 202 ? -0.846 8.875 19.141 1 76.62 202 PRO A C 1
ATOM 1502 O O . PRO A 1 202 ? -1.662 9.648 18.641 1 76.62 202 PRO A O 1
ATOM 1505 N N . GLY A 1 203 ? -0.774 7.609 18.828 1 88.5 203 GLY A N 1
ATOM 1506 C CA . GLY A 1 203 ? -1.742 7.086 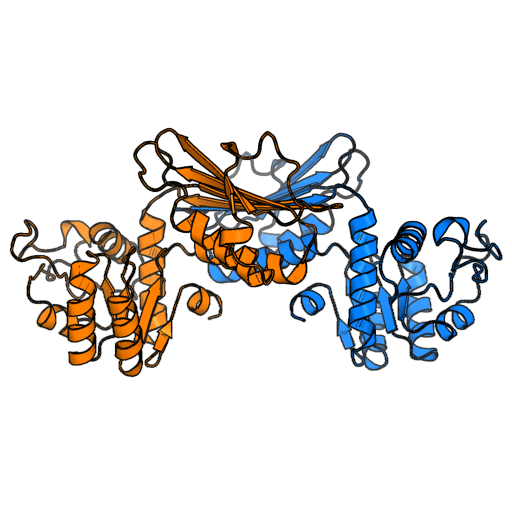17.875 1 88.5 203 GLY A CA 1
ATOM 1507 C C . GLY A 1 203 ? -1.187 5.969 17.016 1 88.5 203 GLY A C 1
ATOM 1508 O O . GLY A 1 203 ? -0.062 6.062 16.516 1 88.5 203 GLY A O 1
ATOM 1509 N N . ALA A 1 204 ? -1.939 4.879 16.953 1 93.25 204 ALA A N 1
ATOM 1510 C CA . ALA A 1 204 ? -1.615 3.754 16.094 1 93.25 204 ALA A CA 1
ATOM 1511 C C . ALA A 1 204 ? -2.863 3.227 15.391 1 93.25 204 ALA A C 1
ATOM 1513 O O . ALA A 1 204 ? -3.93 3.127 16 1 93.25 204 ALA A O 1
ATOM 1514 N N . HIS A 1 205 ? -2.762 3.049 14.188 1 96.5 205 HIS A N 1
ATOM 1515 C CA . HIS A 1 205 ? -3.848 2.494 13.391 1 96.5 205 HIS A CA 1
ATOM 1516 C C . HIS A 1 205 ? -3.398 1.239 12.648 1 96.5 205 HIS A C 1
ATOM 1518 O O . HIS A 1 205 ? -2.324 1.222 12.039 1 96.5 205 HIS A O 1
ATOM 1524 N N . THR A 1 206 ? -4.168 0.187 12.703 1 97.25 206 THR A N 1
ATOM 1525 C CA . THR A 1 206 ? -3.908 -1.048 11.977 1 97.25 206 THR A CA 1
ATOM 1526 C C . THR A 1 206 ? -5.152 -1.504 11.219 1 97.25 206 THR A C 1
ATOM 1528 O O . THR A 1 206 ? -6.25 -1.533 11.781 1 97.25 206 THR A O 1
ATOM 1531 N N . VAL A 1 207 ? -5.004 -1.782 9.984 1 97.25 207 VAL A N 1
ATOM 1532 C CA . VAL A 1 207 ? -6.059 -2.393 9.18 1 97.25 207 VAL A CA 1
ATOM 1533 C C . VAL A 1 207 ? -5.691 -3.842 8.867 1 97.25 207 VAL A C 1
ATOM 1535 O O . VAL A 1 207 ? -4.629 -4.109 8.297 1 97.25 207 VAL A O 1
ATOM 1538 N N . VAL A 1 208 ? -6.551 -4.711 9.242 1 96.31 208 VAL A N 1
ATOM 1539 C CA . VAL A 1 208 ? -6.363 -6.125 8.938 1 96.31 208 VAL A CA 1
ATOM 1540 C C . VAL A 1 208 ? -7.43 -6.59 7.949 1 96.31 208 VAL A C 1
ATOM 1542 O O . VAL A 1 208 ? -8.625 -6.348 8.156 1 96.31 208 VAL A O 1
ATOM 1545 N N . LEU A 1 209 ? -7.027 -7.16 6.914 1 95.5 209 LEU A N 1
ATOM 1546 C CA . LEU A 1 209 ? -7.891 -7.824 5.945 1 95.5 209 LEU A CA 1
ATOM 1547 C C . LEU A 1 209 ? -7.668 -9.328 5.961 1 95.5 209 LEU A C 1
ATOM 1549 O O . LEU A 1 209 ? -6.59 -9.812 5.605 1 95.5 209 LEU A O 1
ATOM 1553 N N . ALA A 1 210 ? -8.672 -10.016 6.328 1 93.25 210 ALA A N 1
ATOM 1554 C CA . ALA A 1 210 ? -8.57 -11.461 6.465 1 93.25 210 ALA A CA 1
ATOM 1555 C C . ALA A 1 210 ? -9.43 -12.172 5.422 1 93.25 210 ALA A C 1
ATOM 1557 O O . ALA A 1 210 ? -10.656 -12.023 5.41 1 93.25 210 ALA A O 1
ATOM 1558 N N . GLY A 1 211 ? -8.75 -12.891 4.562 1 90.62 211 GLY A N 1
ATOM 1559 C CA . GLY A 1 211 ? -9.438 -13.648 3.535 1 90.62 211 GLY A CA 1
ATOM 1560 C C . GLY A 1 211 ? -9.359 -15.148 3.746 1 90.62 211 GLY A C 1
ATOM 1561 O O . GLY A 1 211 ? -8.828 -15.609 4.762 1 90.62 211 GLY A O 1
ATOM 1562 N N . PRO A 1 212 ? -9.922 -15.891 2.822 1 87.62 212 PRO A N 1
ATOM 1563 C CA . PRO A 1 212 ? -9.969 -17.344 2.969 1 87.62 212 PRO A CA 1
ATOM 1564 C C . PRO A 1 212 ? -8.586 -17.984 2.938 1 87.62 212 PRO A C 1
ATOM 1566 O O . PRO A 1 212 ? -8.359 -19 3.605 1 87.62 212 PRO A O 1
ATOM 1569 N N . ASP A 1 213 ? -7.668 -17.359 2.215 1 91.19 213 ASP A N 1
ATOM 1570 C CA . ASP A 1 213 ? -6.406 -18.062 1.986 1 91.19 213 ASP A CA 1
ATOM 1571 C C . ASP A 1 213 ? -5.219 -17.219 2.438 1 91.19 213 ASP A C 1
ATOM 1573 O O . ASP A 1 213 ? -4.074 -17.656 2.389 1 91.19 213 ASP A O 1
ATOM 1577 N N . GLU A 1 214 ? -5.508 -16.016 2.838 1 93.44 214 GLU A N 1
ATOM 1578 C CA . GLU A 1 214 ? -4.426 -15.102 3.197 1 93.44 214 GLU A CA 1
ATOM 1579 C C . GLU A 1 214 ? -4.934 -13.961 4.07 1 93.44 214 GLU A C 1
ATOM 1581 O O . GLU A 1 214 ? -6.141 -13.703 4.129 1 93.44 214 GLU A O 1
ATOM 1586 N N . ASN A 1 215 ? -3.986 -13.352 4.816 1 94.69 215 ASN A N 1
ATOM 1587 C CA . ASN A 1 215 ? -4.242 -12.164 5.621 1 94.69 215 ASN A CA 1
ATOM 1588 C C . ASN A 1 215 ? -3.242 -11.047 5.316 1 94.69 215 ASN A C 1
ATOM 1590 O O . ASN A 1 215 ? -2.055 -11.312 5.117 1 94.69 215 ASN A O 1
ATOM 1594 N N . LEU A 1 216 ? -3.768 -9.875 5.281 1 96.81 216 LEU A N 1
ATOM 1595 C CA . LEU A 1 216 ? -2.936 -8.68 5.172 1 96.81 216 LEU A CA 1
ATOM 1596 C C . LEU A 1 216 ? -3.129 -7.77 6.375 1 96.81 216 LEU A C 1
ATOM 1598 O O . LEU A 1 216 ? -4.238 -7.66 6.906 1 96.81 216 LEU A O 1
ATOM 1602 N N . SER A 1 217 ? -2.084 -7.121 6.785 1 97.31 217 SER A N 1
ATOM 1603 C CA . SER A 1 217 ? -2.139 -6.129 7.852 1 97.31 217 SER A CA 1
ATOM 1604 C C . SER A 1 217 ? -1.274 -4.914 7.523 1 97.31 217 SER A C 1
ATOM 1606 O O . SER A 1 217 ? -0.123 -5.059 7.109 1 97.31 217 SER A O 1
ATOM 1608 N N . PHE A 1 218 ? -1.845 -3.773 7.672 1 97.31 218 PHE A N 1
ATOM 1609 C CA . PHE A 1 218 ? -1.183 -2.49 7.469 1 97.31 218 PHE A CA 1
ATOM 1610 C C . PHE A 1 218 ? -1.243 -1.641 8.734 1 97.31 218 PHE A C 1
ATOM 1612 O O . PHE A 1 218 ? -2.33 -1.342 9.234 1 97.31 218 PHE A O 1
ATOM 1619 N N . SER A 1 219 ? -0.11 -1.23 9.195 1 97.31 219 SER A N 1
ATOM 1620 C CA . SER A 1 219 ? -0.099 -0.479 10.445 1 97.31 219 SER A CA 1
ATOM 1621 C C . SER A 1 219 ? 0.713 0.805 10.312 1 97.31 219 SER A C 1
ATOM 1623 O O . SER A 1 219 ? 1.72 0.837 9.602 1 97.31 219 SER A O 1
ATOM 1625 N N . HIS A 1 220 ? 0.291 1.795 10.945 1 97.31 220 HIS A N 1
ATOM 1626 C CA . HIS A 1 220 ? 0.985 3.068 11.102 1 97.31 220 HIS A CA 1
ATOM 1627 C C . HIS A 1 220 ? 0.991 3.521 12.555 1 97.31 220 HIS A C 1
ATOM 1629 O O . HIS A 1 220 ? -0.046 3.496 13.219 1 97.31 220 HIS A O 1
ATOM 1635 N N . THR A 1 221 ? 2.141 3.908 13.07 1 95.12 221 THR A N 1
ATOM 1636 C CA . THR A 1 221 ? 2.281 4.418 14.43 1 95.12 221 THR A CA 1
ATOM 1637 C C . THR A 1 221 ? 3.008 5.762 14.43 1 95.12 221 THR A C 1
ATOM 1639 O O . THR A 1 221 ? 4.055 5.906 13.797 1 95.12 221 THR A O 1
ATOM 1642 N N . VAL A 1 222 ? 2.402 6.719 15.117 1 93 222 VAL A N 1
ATOM 1643 C CA . VAL A 1 222 ? 3.047 8.016 15.305 1 93 222 VAL A CA 1
ATOM 1644 C C . VAL A 1 222 ? 3.939 7.973 16.547 1 93 222 VAL A C 1
ATOM 1646 O O . VAL A 1 222 ? 3.498 7.566 17.625 1 93 222 VAL A O 1
ATOM 1649 N N . THR A 1 223 ? 5.199 8.359 16.406 1 91.25 223 THR A N 1
ATOM 1650 C CA . THR A 1 223 ? 6.098 8.383 17.547 1 91.25 223 THR A CA 1
ATOM 1651 C C . THR A 1 223 ? 6.379 9.82 17.984 1 91.25 223 THR A C 1
ATOM 1653 O O . THR A 1 223 ? 6.836 10.055 19.109 1 91.25 223 THR A O 1
ATOM 1656 N N . ASP A 1 224 ? 6.176 10.719 17.109 1 90.31 224 ASP A N 1
ATOM 1657 C CA . ASP A 1 224 ? 6.34 12.141 17.375 1 90.31 224 ASP A CA 1
ATOM 1658 C C . ASP A 1 224 ? 5.383 12.984 16.531 1 90.31 224 ASP A C 1
ATOM 1660 O O . ASP A 1 224 ? 5.23 12.734 15.336 1 90.31 224 ASP A O 1
ATOM 1664 N N . ARG A 1 225 ? 4.785 13.961 17.188 1 87.62 225 ARG A N 1
ATOM 1665 C CA . ARG A 1 225 ? 3.801 14.805 16.531 1 87.62 225 ARG A CA 1
ATOM 1666 C C . ARG A 1 225 ? 4.445 15.633 15.422 1 87.62 225 ARG A C 1
ATOM 1668 O O . ARG A 1 225 ? 3.75 16.188 14.57 1 87.62 225 ARG A O 1
ATOM 1675 N N . ARG A 1 226 ? 5.707 15.75 15.438 1 91.75 226 ARG A N 1
ATOM 1676 C CA . ARG A 1 226 ? 6.453 16.438 14.383 1 91.75 226 ARG A CA 1
ATOM 1677 C C . ARG A 1 226 ? 6.094 15.891 13.008 1 91.75 226 ARG A C 1
ATOM 1679 O O . ARG A 1 226 ? 6.242 16.594 12 1 91.75 226 ARG A O 1
ATOM 1686 N N . VAL A 1 227 ? 5.562 14.688 12.969 1 92.62 227 VAL A N 1
ATOM 1687 C CA . VAL A 1 227 ? 5.223 14.016 11.727 1 92.62 227 VAL A CA 1
ATOM 1688 C C . VAL A 1 227 ? 4.211 14.844 10.938 1 92.62 227 VAL A C 1
ATOM 1690 O O . VAL A 1 227 ? 4.297 14.945 9.711 1 92.62 227 VAL A O 1
ATOM 1693 N N . PHE A 1 228 ? 3.336 15.5 11.609 1 94.12 228 PHE A N 1
ATOM 1694 C CA . PHE A 1 228 ? 2.293 16.281 10.953 1 94.12 228 PHE A CA 1
ATOM 1695 C C . PHE A 1 228 ? 2.854 17.594 10.406 1 94.12 228 PHE A C 1
ATOM 1697 O O . PHE A 1 228 ? 2.457 18.031 9.328 1 94.12 228 PHE A O 1
ATOM 1704 N N . ALA A 1 229 ? 3.781 18.156 11.133 1 95.19 229 ALA A N 1
ATOM 1705 C CA . ALA A 1 229 ? 4.441 19.375 10.672 1 95.19 229 ALA A CA 1
ATOM 1706 C C . ALA A 1 229 ? 5.266 19.125 9.414 1 95.19 229 ALA A C 1
ATOM 1708 O O . ALA A 1 229 ? 5.199 19.891 8.445 1 95.19 229 ALA A O 1
ATOM 1709 N N . VAL A 1 230 ? 5.941 18.062 9.43 1 92.75 230 VAL A N 1
ATOM 1710 C CA . VAL A 1 230 ? 6.781 17.688 8.297 1 92.75 230 VAL A CA 1
ATOM 1711 C C . VAL A 1 230 ? 5.906 17.438 7.07 1 92.75 230 VAL A C 1
ATOM 1713 O O . VAL A 1 230 ? 6.227 17.891 5.969 1 92.75 230 VAL A O 1
ATOM 1716 N N . GLY A 1 231 ? 4.809 16.734 7.301 1 94.81 231 GLY A N 1
ATOM 1717 C CA . GLY A 1 231 ? 3.873 16.516 6.211 1 94.81 231 GLY A CA 1
ATOM 1718 C C . GLY A 1 231 ? 3.303 17.797 5.648 1 94.81 231 GLY A C 1
ATOM 1719 O O . GLY A 1 231 ? 3.176 17.953 4.43 1 94.81 231 GLY A O 1
ATOM 1720 N N . ALA A 1 232 ? 2.979 18.688 6.516 1 96.69 232 ALA A N 1
ATOM 1721 C CA . ALA A 1 232 ? 2.436 19.969 6.09 1 96.69 232 ALA A CA 1
ATOM 1722 C C . ALA A 1 232 ? 3.463 20.766 5.281 1 96.69 232 ALA A C 1
ATOM 1724 O O . ALA A 1 232 ? 3.119 21.406 4.285 1 96.69 232 ALA A O 1
ATOM 1725 N N . LEU A 1 233 ? 4.695 20.766 5.699 1 95.62 233 LEU A N 1
ATOM 1726 C CA . LEU A 1 233 ? 5.75 21.469 4.98 1 95.62 233 LEU A CA 1
ATOM 1727 C C . LEU A 1 233 ? 5.98 20.844 3.604 1 95.62 233 LEU A C 1
ATOM 1729 O O . LEU A 1 233 ? 6.191 21.562 2.625 1 95.62 233 LEU A O 1
ATOM 1733 N N . ARG A 1 234 ? 5.922 19.562 3.547 1 93.69 234 ARG A N 1
ATOM 1734 C CA . ARG A 1 234 ? 6.039 18.906 2.252 1 93.69 234 ARG A CA 1
ATOM 1735 C C . ARG A 1 234 ? 4.891 19.297 1.33 1 93.69 234 ARG A C 1
ATOM 1737 O O . ARG A 1 234 ? 5.098 19.547 0.14 1 93.69 234 ARG A O 1
ATOM 1744 N N . ALA A 1 235 ? 3.727 19.312 1.923 1 96.75 235 ALA A N 1
ATOM 1745 C CA . ALA A 1 235 ? 2.557 19.734 1.161 1 96.75 235 ALA A CA 1
ATOM 1746 C C . ALA A 1 235 ? 2.732 21.172 0.648 1 96.75 235 ALA A C 1
ATOM 1748 O O . ALA A 1 235 ? 2.41 21.469 -0.505 1 96.75 235 ALA A O 1
ATOM 1749 N N . ALA A 1 236 ? 3.271 21.984 1.487 1 97.06 236 ALA A N 1
ATOM 1750 C CA . ALA A 1 236 ? 3.469 23.391 1.116 1 97.06 236 ALA A CA 1
ATOM 1751 C C . ALA A 1 236 ? 4.461 23.516 -0.035 1 97.06 236 ALA A C 1
ATOM 1753 O O . ALA A 1 236 ? 4.211 24.234 -1.004 1 97.06 236 ALA A O 1
ATOM 1754 N N . LYS A 1 237 ? 5.535 22.828 0.075 1 95.25 237 LYS A N 1
ATOM 1755 C CA . LYS A 1 237 ? 6.543 22.859 -0.98 1 95.25 237 LYS A CA 1
ATOM 1756 C C . LYS A 1 237 ? 5.973 22.344 -2.301 1 95.25 237 LYS A C 1
ATOM 1758 O O . LYS A 1 237 ? 6.184 22.953 -3.35 1 95.25 237 LYS A O 1
ATOM 1763 N N . TRP A 1 238 ? 5.281 21.281 -2.227 1 95.69 238 TRP A N 1
ATOM 1764 C CA . TRP A 1 238 ? 4.672 20.656 -3.4 1 95.69 238 TRP A CA 1
ATOM 1765 C C . TRP A 1 238 ? 3.621 21.578 -4.012 1 95.69 238 TRP A C 1
ATOM 1767 O O . TRP A 1 238 ? 3.564 21.75 -5.23 1 95.69 238 TRP A O 1
ATOM 1777 N N . LEU A 1 239 ? 2.865 22.219 -3.176 1 97.75 239 LEU A N 1
ATOM 1778 C CA . LEU A 1 239 ? 1.738 23.062 -3.578 1 97.75 239 LEU A CA 1
ATOM 1779 C C . LEU A 1 239 ? 2.221 24.328 -4.281 1 97.75 239 LEU A C 1
ATOM 1781 O O . LEU A 1 239 ? 1.54 24.844 -5.164 1 97.75 239 LEU A O 1
ATOM 1785 N N . HIS A 1 240 ? 3.342 24.781 -3.879 1 96.19 240 HIS A N 1
ATOM 1786 C CA . HIS A 1 240 ? 3.898 26.031 -4.391 1 96.19 240 HIS A CA 1
ATOM 1787 C C . HIS A 1 240 ? 3.988 26.016 -5.91 1 96.19 240 HIS A C 1
ATOM 1789 O O . HIS A 1 240 ? 3.854 27.062 -6.559 1 96.19 240 HIS A O 1
ATOM 1795 N N . GLU A 1 241 ? 4.102 24.875 -6.543 1 94.5 241 GLU A N 1
ATOM 1796 C CA . GLU A 1 241 ? 4.328 24.75 -7.98 1 94.5 241 GLU A CA 1
ATOM 1797 C C . GLU A 1 241 ? 3.068 24.266 -8.695 1 94.5 241 GLU A C 1
ATOM 1799 O O . GLU A 1 241 ? 3.123 23.875 -9.867 1 94.5 241 GLU A O 1
ATOM 1804 N N . ARG A 1 242 ? 1.963 24.344 -8.031 1 97.5 242 ARG A N 1
ATOM 1805 C CA . ARG A 1 242 ? 0.738 23.812 -8.625 1 97.5 242 ARG A CA 1
ATOM 1806 C C . ARG A 1 242 ? -0.181 24.938 -9.086 1 97.5 242 ARG A C 1
ATOM 1808 O O . ARG A 1 242 ? -0.175 26.031 -8.508 1 97.5 242 ARG A O 1
ATOM 1815 N N . PRO A 1 243 ? -0.92 24.703 -10.133 1 98.06 243 PRO A N 1
ATOM 1816 C CA . PRO A 1 243 ? -1.977 25.656 -10.508 1 98.06 243 PRO A CA 1
ATOM 1817 C C . PRO A 1 243 ? -3.16 25.625 -9.539 1 98.06 243 PRO A C 1
ATOM 1819 O O . PRO A 1 243 ? -3.242 24.734 -8.688 1 98.06 243 PRO A O 1
ATOM 1822 N N . PRO A 1 244 ? -4.062 26.641 -9.68 1 98.69 244 PRO A N 1
ATOM 1823 C CA . PRO A 1 244 ? -5.262 26.609 -8.836 1 98.69 244 PRO A CA 1
ATOM 1824 C C . PRO A 1 244 ? -5.984 25.266 -8.898 1 98.69 244 PRO A C 1
ATOM 1826 O O . PRO A 1 244 ? -6.09 24.656 -9.969 1 98.69 244 PRO A O 1
ATOM 1829 N N . GLY A 1 245 ? -6.359 24.766 -7.836 1 98.62 245 GLY A N 1
ATOM 1830 C CA . GLY A 1 245 ? -6.988 23.469 -7.648 1 98.62 245 GLY A CA 1
ATOM 1831 C C . GLY A 1 245 ? -7.066 23.047 -6.191 1 98.62 245 GLY A C 1
ATOM 1832 O O . GLY A 1 245 ? -6.441 23.656 -5.328 1 98.62 245 GLY A O 1
ATOM 1833 N N . LEU A 1 246 ? -7.914 22.094 -5.898 1 98.5 246 LEU A N 1
ATOM 1834 C CA . LEU A 1 246 ? -8.008 21.516 -4.566 1 98.5 246 LEU A CA 1
ATOM 1835 C C . LEU A 1 246 ? -7.281 20.172 -4.5 1 98.5 246 LEU A C 1
ATOM 1837 O O . LEU A 1 246 ? -7.723 19.188 -5.102 1 98.5 246 LEU A O 1
ATOM 1841 N N . TYR A 1 247 ? -6.18 20.141 -3.732 1 98.25 247 TYR A N 1
ATOM 1842 C CA . TYR A 1 247 ? -5.301 18.984 -3.643 1 98.25 247 TYR A CA 1
ATOM 1843 C C . TYR A 1 247 ? -5.344 18.375 -2.246 1 98.25 247 TYR A C 1
ATOM 1845 O O . TYR A 1 247 ? -5.852 18.984 -1.308 1 98.25 247 TYR A O 1
ATOM 1853 N N . SER A 1 248 ? -4.867 17.156 -2.193 1 97.38 248 SER A N 1
ATOM 1854 C CA . SER A 1 248 ? -4.812 16.422 -0.932 1 97.38 248 SER A CA 1
ATOM 1855 C C . SER A 1 248 ? -3.514 15.633 -0.806 1 97.38 248 SER A C 1
ATOM 1857 O O . SER A 1 248 ? -2.66 15.688 -1.694 1 97.38 248 SER A O 1
ATOM 1859 N N . MET A 1 249 ? -3.391 14.922 0.285 1 96.88 249 MET A N 1
ATOM 1860 C CA . MET A 1 249 ? -2.229 14.062 0.511 1 96.88 249 MET A CA 1
ATOM 1861 C C . MET A 1 249 ? -2.131 12.984 -0.561 1 96.88 249 MET A C 1
ATOM 1863 O O . MET A 1 249 ? -1.03 12.586 -0.948 1 96.88 249 MET A O 1
ATOM 1867 N N . GLN A 1 250 ? -3.287 12.547 -1.04 1 95.5 250 GLN A N 1
ATOM 1868 C CA . GLN A 1 250 ? -3.283 11.516 -2.076 1 95.5 250 GLN A CA 1
ATOM 1869 C C . GLN A 1 250 ? -2.678 12.047 -3.373 1 95.5 250 GLN A C 1
ATOM 1871 O O . GLN A 1 250 ? -1.984 11.32 -4.082 1 95.5 250 GLN A O 1
ATOM 1876 N N . ASP A 1 251 ? -2.955 13.305 -3.658 1 96.31 251 ASP A N 1
ATOM 1877 C CA . ASP A 1 251 ? -2.35 13.93 -4.832 1 96.31 251 ASP A CA 1
ATOM 1878 C C . ASP A 1 251 ? -0.837 14.055 -4.668 1 96.31 251 ASP A C 1
ATOM 1880 O O . ASP A 1 251 ? -0.083 13.812 -5.609 1 96.31 251 ASP A O 1
ATOM 1884 N N . LEU A 1 252 ? -0.437 14.445 -3.516 1 95.12 252 LEU A N 1
ATOM 1885 C CA . LEU A 1 252 ? 0.985 14.586 -3.223 1 95.12 252 LEU A CA 1
ATOM 1886 C C . LEU A 1 252 ? 1.716 13.258 -3.43 1 95.12 252 LEU A C 1
ATOM 1888 O O . LEU A 1 252 ? 2.818 13.234 -3.98 1 95.12 252 LEU A O 1
ATOM 1892 N N . LEU A 1 253 ? 1.099 12.125 -3.021 1 93.38 253 LEU A N 1
ATOM 1893 C CA . LEU A 1 253 ? 1.705 10.805 -3.145 1 93.38 253 LEU A CA 1
ATO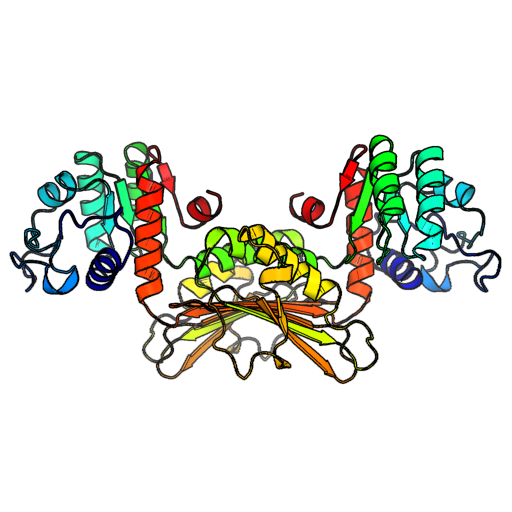M 1894 C C . LEU A 1 253 ? 1.889 10.422 -4.609 1 93.38 253 LEU A C 1
ATOM 1896 O O . LEU A 1 253 ? 2.793 9.656 -4.949 1 93.38 253 LEU A O 1
ATOM 1900 N N . GLN A 1 254 ? 1.004 10.883 -5.453 1 88.06 254 GLN A N 1
ATOM 1901 C CA . GLN A 1 254 ? 1.041 10.547 -6.875 1 88.06 254 GLN A CA 1
ATOM 1902 C C . GLN A 1 254 ? 2.037 11.422 -7.625 1 88.06 254 GLN A C 1
ATOM 1904 O O . GLN A 1 254 ? 2.406 11.125 -8.758 1 88.06 254 GLN A O 1
ATOM 1909 N N . GLY A 1 255 ? 2.637 12.422 -6.957 1 80.5 255 GLY A N 1
ATOM 1910 C CA . GLY A 1 255 ? 3.594 13.328 -7.574 1 80.5 255 GLY A CA 1
ATOM 1911 C C . GLY A 1 255 ? 2.939 14.5 -8.281 1 80.5 255 GLY A C 1
ATOM 1912 O O . GLY A 1 255 ? 3.629 15.383 -8.789 1 80.5 255 GLY A O 1
ATOM 1913 N N . MET B 1 1 ? 1.065 -27.703 -7.191 1 90.06 1 MET B N 1
ATOM 1914 C CA . MET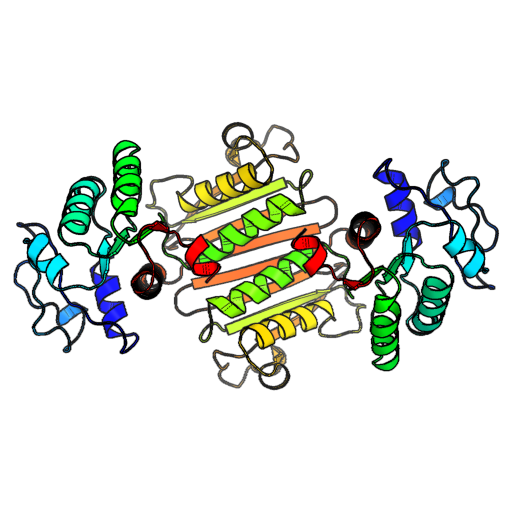 B 1 1 ? 0.367 -26.516 -7.68 1 90.06 1 MET B CA 1
ATOM 1915 C C . MET B 1 1 ? -0.638 -26.891 -8.766 1 90.06 1 MET B C 1
ATOM 1917 O O . MET B 1 1 ? -1.769 -26.391 -8.766 1 90.06 1 MET B O 1
ATOM 1921 N N . GLY B 1 2 ? -0.341 -27.812 -9.656 1 93.12 2 GLY B N 1
ATOM 1922 C CA . GLY B 1 2 ? -1.286 -28.219 -10.68 1 93.12 2 GLY B CA 1
ATOM 1923 C C . GLY B 1 2 ? -2.605 -28.719 -10.109 1 93.12 2 GLY B C 1
ATOM 1924 O O . GLY B 1 2 ? -3.674 -28.312 -10.578 1 93.12 2 GLY B O 1
ATOM 1925 N N . ARG B 1 3 ? -2.535 -29.531 -9.148 1 92.88 3 ARG B N 1
ATOM 1926 C CA . ARG B 1 3 ? -3.732 -30.062 -8.5 1 92.88 3 ARG B CA 1
ATOM 1927 C C . ARG B 1 3 ? -4.547 -28.938 -7.863 1 92.88 3 ARG B C 1
ATOM 1929 O O . ARG B 1 3 ? -5.773 -28.906 -7.992 1 92.88 3 ARG B O 1
ATOM 1936 N N . GLU B 1 4 ? -3.852 -28.016 -7.223 1 93.06 4 GLU B N 1
ATOM 1937 C CA . GLU B 1 4 ? -4.527 -26.906 -6.574 1 93.06 4 GLU B CA 1
ATOM 1938 C C . GLU B 1 4 ? -5.238 -26.016 -7.594 1 93.06 4 GLU B C 1
ATOM 1940 O O . GLU B 1 4 ? -6.332 -25.516 -7.328 1 93.06 4 GLU B O 1
ATOM 1945 N N . ILE B 1 5 ? -4.629 -25.828 -8.695 1 94.94 5 ILE B N 1
ATOM 1946 C CA . ILE B 1 5 ? -5.223 -25.016 -9.758 1 94.94 5 ILE B CA 1
ATOM 1947 C C . ILE B 1 5 ? -6.496 -25.688 -10.266 1 94.94 5 ILE B C 1
ATOM 1949 O O . ILE B 1 5 ? -7.531 -25.031 -10.422 1 94.94 5 ILE B O 1
ATOM 1953 N N . MET B 1 6 ? -6.441 -26.984 -10.461 1 94.31 6 MET B N 1
ATOM 1954 C CA . MET B 1 6 ? -7.617 -27.719 -10.93 1 94.31 6 MET B CA 1
ATOM 1955 C C . MET B 1 6 ? -8.75 -27.641 -9.906 1 94.31 6 MET B C 1
ATOM 1957 O O . MET B 1 6 ? -9.898 -27.391 -10.273 1 94.31 6 MET B O 1
ATOM 1961 N N . ARG B 1 7 ? -8.383 -27.766 -8.68 1 93.25 7 ARG B N 1
ATOM 1962 C CA . ARG B 1 7 ? -9.383 -27.672 -7.625 1 93.25 7 ARG B CA 1
ATOM 1963 C C . ARG B 1 7 ? -10.023 -26.281 -7.59 1 93.25 7 ARG B C 1
ATOM 1965 O O . ARG B 1 7 ? -11.227 -26.156 -7.371 1 93.25 7 ARG B O 1
ATOM 1972 N N . ALA B 1 8 ? -9.156 -25.312 -7.773 1 92.06 8 ALA B N 1
ATOM 1973 C CA . ALA B 1 8 ? -9.648 -23.938 -7.766 1 92.06 8 ALA B CA 1
ATOM 1974 C C . ALA B 1 8 ? -10.602 -23.688 -8.93 1 92.06 8 ALA B C 1
ATOM 1976 O O . ALA B 1 8 ? -11.578 -22.953 -8.797 1 92.06 8 ALA B O 1
ATOM 1977 N N . ILE B 1 9 ? -10.312 -24.25 -10.047 1 92.81 9 ILE B N 1
ATOM 1978 C CA . ILE B 1 9 ? -11.203 -24.125 -11.203 1 92.81 9 ILE B CA 1
ATOM 1979 C C . ILE B 1 9 ? -12.57 -24.734 -10.859 1 92.81 9 ILE B C 1
ATOM 1981 O O . ILE B 1 9 ? -13.609 -24.125 -11.148 1 92.81 9 ILE B O 1
ATOM 1985 N N . ALA B 1 10 ? -12.523 -25.844 -10.25 1 90.06 10 ALA B N 1
ATOM 1986 C CA . ALA B 1 10 ? -13.758 -26.547 -9.906 1 90.06 10 ALA B CA 1
ATOM 1987 C C . ALA B 1 10 ? -14.586 -25.75 -8.906 1 90.06 10 ALA B C 1
ATOM 1989 O O . ALA B 1 10 ? -15.82 -25.781 -8.945 1 90.06 10 ALA B O 1
ATOM 1990 N N . ALA B 1 11 ? -13.914 -25.078 -8.031 1 84.19 11 ALA B N 1
ATOM 1991 C CA . ALA B 1 11 ? -14.578 -24.359 -6.949 1 84.19 11 ALA B CA 1
ATOM 1992 C C . ALA B 1 11 ? -15.07 -22.984 -7.426 1 84.19 11 ALA B C 1
ATOM 1994 O O . ALA B 1 11 ? -15.891 -22.344 -6.762 1 84.19 11 ALA B O 1
ATOM 1995 N N . SER B 1 12 ? -14.359 -22.516 -8.258 1 72.12 12 SER B N 1
ATOM 1996 C CA . SER B 1 12 ? -14.547 -21.109 -8.57 1 72.12 12 SER B CA 1
ATOM 1997 C C . SER B 1 12 ? -15.688 -20.906 -9.555 1 72.12 12 SER B C 1
ATOM 1999 O O . SER B 1 12 ? -16.438 -21.844 -9.852 1 72.12 12 SER B O 1
ATOM 2001 N N . GLU B 1 13 ? -15.281 -19.953 -10.57 1 63.12 13 GLU B N 1
ATOM 2002 C CA . GLU B 1 13 ? -16.203 -19.172 -11.391 1 63.12 13 GLU B CA 1
ATOM 2003 C C . GLU B 1 13 ? -16.609 -19.938 -12.641 1 63.12 13 GLU B C 1
ATOM 2005 O O . GLU B 1 13 ? -15.773 -20.609 -13.266 1 63.12 13 GLU B O 1
ATOM 2010 N N . PRO B 1 14 ? -17.688 -19.891 -12.852 1 73.12 14 PRO B N 1
ATOM 2011 C CA . PRO B 1 14 ? -18.25 -20.531 -14.039 1 73.12 14 PRO B CA 1
ATOM 2012 C C . PRO B 1 14 ? -17.547 -20.094 -15.328 1 73.12 14 PRO B C 1
ATOM 2014 O O . PRO B 1 14 ? -17.641 -20.781 -16.359 1 73.12 14 PRO B O 1
ATOM 2017 N N . SER B 1 15 ? -16.672 -19.109 -15.172 1 85.5 15 SER B N 1
ATOM 2018 C CA . SER B 1 15 ? -16.094 -18.547 -16.391 1 85.5 15 SER B CA 1
ATOM 2019 C C . SER B 1 15 ? -14.812 -19.281 -16.781 1 85.5 15 SER B C 1
ATOM 2021 O O . SER B 1 15 ? -14.266 -19.047 -17.859 1 85.5 15 SER B O 1
ATOM 2023 N N . LEU B 1 16 ? -14.336 -20.25 -15.992 1 91.12 16 LEU B N 1
ATOM 2024 C CA . LEU B 1 16 ? -13.125 -20.984 -16.297 1 91.12 16 LEU B CA 1
ATOM 2025 C C . LEU B 1 16 ? -13.414 -22.484 -16.406 1 91.12 16 LEU B C 1
ATOM 2027 O O . LEU B 1 16 ? -14.195 -23.031 -15.633 1 91.12 16 LEU B O 1
ATOM 2031 N N . GLN B 1 17 ? -12.836 -23 -17.453 1 92.19 17 GLN B N 1
ATOM 2032 C CA . GLN B 1 17 ? -12.984 -24.438 -17.672 1 92.19 17 GLN B CA 1
ATOM 2033 C C . GLN B 1 17 ? -11.633 -25.094 -17.938 1 92.19 17 GLN B C 1
ATOM 2035 O O . GLN B 1 17 ? -10.789 -24.547 -18.641 1 92.19 17 GLN B O 1
ATOM 2040 N N . LEU B 1 18 ? -11.477 -26.25 -17.375 1 95.31 18 LEU B N 1
ATOM 2041 C CA . LEU B 1 18 ? -10.266 -27.016 -17.625 1 95.31 18 LEU B CA 1
ATOM 2042 C C . LEU B 1 18 ? -10.281 -27.625 -19.031 1 95.31 18 LEU B C 1
ATOM 2044 O O . LEU B 1 18 ? -11.172 -28.406 -19.359 1 95.31 18 LEU B O 1
ATOM 2048 N N . ALA B 1 19 ? -9.344 -27.234 -19.828 1 95.19 19 ALA B N 1
ATOM 2049 C CA . ALA B 1 19 ? -9.32 -27.688 -21.219 1 95.19 19 ALA B CA 1
ATOM 2050 C C . ALA B 1 19 ? -8.359 -28.859 -21.406 1 95.19 19 ALA B C 1
ATOM 2052 O O . ALA B 1 19 ? -8.508 -29.641 -22.328 1 95.19 19 ALA B O 1
ATOM 2053 N N . GLY B 1 20 ? -7.359 -28.984 -20.562 1 95.94 20 GLY B N 1
ATOM 2054 C CA . GLY B 1 20 ? -6.359 -30.031 -20.656 1 95.94 20 GLY B CA 1
ATOM 2055 C C . GLY B 1 20 ? -5.336 -29.984 -19.547 1 95.94 20 GLY B C 1
ATOM 2056 O O . GLY B 1 20 ? -5.266 -29 -18.797 1 95.94 20 GLY B O 1
ATOM 2057 N N . VAL B 1 21 ? -4.59 -31.078 -19.391 1 97.31 21 VAL B N 1
ATOM 2058 C CA . VAL B 1 21 ? -3.523 -31.219 -18.406 1 97.31 21 VAL B CA 1
ATOM 2059 C C . VAL B 1 21 ? -2.303 -31.875 -19.047 1 97.31 21 VAL B C 1
ATOM 2061 O O . VAL B 1 21 ? -2.418 -32.906 -19.688 1 97.31 21 VAL B O 1
ATOM 2064 N N . TRP B 1 22 ? -1.207 -31.219 -18.922 1 97.5 22 TRP B N 1
ATOM 2065 C CA . TRP B 1 22 ? 0.045 -31.75 -19.453 1 97.5 22 TRP B CA 1
ATOM 2066 C C . TRP B 1 22 ? 0.898 -32.344 -18.328 1 97.5 22 TRP B C 1
ATOM 2068 O O . TRP B 1 22 ? 1.098 -31.703 -17.297 1 97.5 22 TRP B O 1
ATOM 2078 N N . VAL B 1 23 ? 1.336 -33.562 -18.5 1 96 23 VAL B N 1
ATOM 2079 C CA . VAL B 1 23 ? 2.197 -34.25 -17.547 1 96 23 VAL B CA 1
ATOM 2080 C C . VAL B 1 23 ? 3.371 -34.906 -18.281 1 96 23 VAL B C 1
ATOM 2082 O O . VAL B 1 23 ? 3.355 -35.031 -19.5 1 96 23 VAL B O 1
ATOM 2085 N N . ARG B 1 24 ? 4.312 -35.219 -17.5 1 94.06 24 ARG B N 1
ATOM 2086 C CA . ARG B 1 24 ? 5.438 -35.969 -18.062 1 94.06 24 ARG B CA 1
ATOM 2087 C C . ARG B 1 24 ? 5.008 -37.375 -18.484 1 94.06 24 ARG B C 1
ATOM 2089 O O . ARG B 1 24 ? 4.055 -37.906 -17.938 1 94.06 24 ARG B O 1
ATOM 2096 N N . PRO B 1 25 ? 5.797 -37.938 -19.406 1 93.62 25 PRO B N 1
ATOM 2097 C CA . PRO B 1 25 ? 5.422 -39.25 -19.938 1 93.62 25 PRO B CA 1
ATOM 2098 C C . PRO B 1 25 ? 5.359 -40.312 -18.844 1 93.62 25 PRO B C 1
ATOM 2100 O O . PRO B 1 25 ? 4.594 -41.281 -18.969 1 93.62 25 PRO B O 1
ATOM 2103 N N . ASP B 1 26 ? 6.098 -40.156 -17.766 1 94.56 26 ASP B N 1
ATOM 2104 C CA . ASP B 1 26 ? 6.141 -41.188 -16.734 1 94.56 26 ASP B CA 1
ATOM 2105 C C . ASP B 1 26 ? 5.227 -40.844 -15.562 1 94.56 26 ASP B C 1
ATOM 2107 O O . ASP B 1 26 ? 5.285 -41.469 -14.508 1 94.56 26 ASP B O 1
ATOM 2111 N N . SER B 1 27 ? 4.398 -39.875 -15.773 1 94.44 27 SER B N 1
ATOM 2112 C CA . SER B 1 27 ? 3.514 -39.469 -14.695 1 94.44 27 SER B CA 1
ATOM 2113 C C . SER B 1 27 ? 2.447 -40.5 -14.406 1 94.44 27 SER B C 1
ATOM 2115 O O . SER B 1 27 ? 1.844 -41.062 -15.328 1 94.44 27 SER B O 1
ATOM 2117 N N . PRO B 1 28 ? 2.154 -40.781 -13.141 1 93.81 28 PRO B N 1
ATOM 2118 C CA . PRO B 1 28 ? 1.068 -41.688 -12.789 1 93.81 28 PRO B CA 1
ATOM 2119 C C . PRO B 1 28 ? -0.307 -41.156 -13.188 1 93.81 28 PRO B C 1
ATOM 2121 O O . PRO B 1 28 ? -1.291 -41.906 -13.164 1 93.81 28 PRO B O 1
ATOM 2124 N N . LEU B 1 29 ? -0.375 -39.938 -13.555 1 93.5 29 LEU B N 1
ATOM 2125 C CA . LEU B 1 29 ? -1.65 -39.312 -13.906 1 93.5 29 LEU B CA 1
ATOM 2126 C C . LEU B 1 29 ? -1.924 -39.438 -15.398 1 93.5 29 LEU B C 1
ATOM 2128 O O . LEU B 1 29 ? -3.025 -39.125 -15.859 1 93.5 29 LEU B O 1
ATOM 2132 N N . LEU B 1 30 ? -0.956 -39.938 -16.141 1 94.5 30 LEU B N 1
ATOM 2133 C CA . LEU B 1 30 ? -1.098 -40 -17.594 1 94.5 30 LEU B CA 1
ATOM 2134 C C . LEU B 1 30 ? -2.357 -40.75 -17.984 1 94.5 30 LEU B C 1
ATOM 2136 O O . LEU B 1 30 ? -2.629 -41.844 -17.453 1 94.5 30 LEU B O 1
ATOM 2140 N N . ASP B 1 31 ? -3.182 -40.156 -18.859 1 93.94 31 ASP B N 1
ATOM 2141 C CA . ASP B 1 31 ? -4.371 -40.719 -19.5 1 93.94 31 ASP B CA 1
ATOM 2142 C C . ASP B 1 31 ? -5.496 -40.906 -18.484 1 93.94 31 ASP B C 1
ATOM 2144 O O . ASP B 1 31 ? -6.488 -41.594 -18.75 1 93.94 31 ASP B O 1
ATOM 2148 N N . ARG B 1 32 ? -5.32 -40.375 -17.344 1 93.69 32 ARG B N 1
ATOM 2149 C CA . ARG B 1 32 ? -6.363 -40.469 -16.328 1 93.69 32 ARG B CA 1
ATOM 2150 C C . ARG B 1 32 ? -7.281 -39.25 -16.375 1 93.69 32 ARG B C 1
ATOM 2152 O O . ARG B 1 32 ? -6.824 -38.125 -16.594 1 93.69 32 ARG B O 1
ATOM 2159 N N . PRO B 1 33 ? -8.562 -39.594 -16.156 1 93.81 33 PRO B N 1
ATOM 2160 C CA . PRO B 1 33 ? -9.469 -38.469 -16.047 1 93.81 33 PRO B CA 1
ATOM 2161 C C . PRO B 1 33 ? -9.156 -37.562 -14.852 1 93.81 33 PRO B C 1
ATOM 2163 O O . PRO B 1 33 ? -8.664 -38.031 -13.828 1 93.81 33 PRO B O 1
ATOM 2166 N N . MET B 1 34 ? -9.438 -36.281 -15 1 93.88 34 MET B N 1
ATOM 2167 C CA . MET B 1 34 ? -9.062 -35.312 -13.969 1 93.88 34 MET B CA 1
ATOM 2168 C C . MET B 1 34 ? -10.219 -35.031 -13.016 1 93.88 34 MET B C 1
ATOM 2170 O O . MET B 1 34 ? -10.164 -34.125 -12.211 1 93.88 34 MET B O 1
ATOM 2174 N N . THR B 1 35 ? -11.25 -35.875 -13.031 1 92.31 35 THR B N 1
ATOM 2175 C CA . THR B 1 35 ? -12.461 -35.688 -12.234 1 92.31 35 THR B CA 1
ATOM 2176 C C . THR B 1 35 ? -12.125 -35.625 -10.75 1 92.31 35 THR B C 1
ATOM 2178 O O . THR B 1 35 ? -12.766 -34.875 -10.008 1 92.31 35 THR B O 1
ATOM 2181 N N . GLU B 1 36 ? -11.164 -36.344 -10.375 1 91.81 36 GLU B N 1
ATOM 2182 C CA . GLU B 1 36 ? -10.773 -36.406 -8.969 1 91.81 36 GLU B CA 1
ATOM 2183 C C . GLU B 1 36 ? -10.344 -35.031 -8.469 1 91.81 36 GLU B C 1
ATOM 2185 O O . GLU B 1 36 ? -10.547 -34.688 -7.297 1 91.81 36 GLU B O 1
ATOM 2190 N N . PHE B 1 37 ? -9.758 -34.312 -9.312 1 91.88 37 PHE B N 1
ATOM 2191 C CA . PHE B 1 37 ? -9.188 -33.031 -8.898 1 91.88 37 PHE B CA 1
ATOM 2192 C C . PHE B 1 37 ? -10.086 -31.859 -9.312 1 91.88 37 PHE B C 1
ATOM 2194 O O . PHE B 1 37 ? -10.281 -30.922 -8.547 1 91.88 37 PHE B O 1
ATOM 2201 N N . ALA B 1 38 ? -10.672 -31.922 -10.484 1 92.25 38 ALA B N 1
ATOM 2202 C CA . ALA B 1 38 ? -11.359 -30.766 -11.055 1 92.25 38 ALA B CA 1
ATOM 2203 C C . ALA B 1 38 ? -12.867 -30.969 -11.039 1 92.25 38 ALA B C 1
ATOM 2205 O O . ALA B 1 38 ? -13.617 -30.141 -11.555 1 92.25 38 ALA B O 1
ATOM 2206 N N . GLY B 1 39 ? -13.359 -32.031 -10.469 1 90.25 39 GLY B N 1
ATOM 2207 C CA . GLY B 1 39 ? -14.781 -32.25 -10.352 1 90.25 39 GLY B CA 1
ATOM 2208 C C . GLY B 1 39 ? -15.383 -32.906 -11.586 1 90.25 39 GLY B C 1
ATOM 2209 O O . GLY B 1 39 ? -14.664 -33.219 -12.539 1 90.25 39 GLY B O 1
ATOM 2210 N N . PRO B 1 40 ? -16.656 -33.062 -11.602 1 88.81 40 PRO B N 1
ATOM 2211 C CA . PRO B 1 40 ? -17.344 -33.812 -12.656 1 88.81 40 PRO B CA 1
ATOM 2212 C C . PRO B 1 40 ? -17.266 -33.156 -14.023 1 88.81 40 PRO B C 1
ATOM 2214 O O . PRO B 1 40 ? -17.281 -33.812 -15.055 1 88.81 40 PRO B O 1
ATOM 2217 N N . ALA B 1 41 ? -17.172 -31.891 -14 1 86.81 41 ALA B N 1
ATOM 2218 C CA . ALA B 1 41 ? -17.109 -31.141 -15.258 1 86.81 41 ALA B CA 1
ATOM 2219 C C . ALA B 1 41 ? -15.852 -31.484 -16.047 1 86.81 41 ALA B C 1
ATOM 2221 O O . ALA B 1 41 ? -15.781 -31.25 -17.25 1 86.81 41 ALA B O 1
ATOM 2222 N N . ALA B 1 42 ? -14.914 -32.125 -15.391 1 89.75 42 ALA B N 1
ATOM 2223 C CA . ALA B 1 42 ? -13.641 -32.469 -16.031 1 89.75 42 ALA B CA 1
ATOM 2224 C C . ALA B 1 42 ? -13.555 -33.938 -16.344 1 89.75 42 ALA B C 1
ATOM 2226 O O . ALA B 1 42 ? -12.453 -34.469 -16.516 1 89.75 42 ALA B O 1
ATOM 2227 N N . SER B 1 43 ? -14.664 -34.562 -16.453 1 89.25 43 SER B N 1
ATOM 2228 C CA . SER B 1 43 ? -14.703 -36 -16.656 1 89.25 43 SER B CA 1
ATOM 2229 C C . SER B 1 43 ? -14.102 -36.375 -18 1 89.25 43 SER B C 1
ATOM 2231 O O . SER B 1 43 ? -13.547 -37.469 -18.156 1 89.25 43 SER B O 1
ATOM 2233 N N . GLU B 1 44 ? -14.156 -35.5 -18.953 1 91.19 44 GLU B N 1
ATOM 2234 C CA . GLU B 1 44 ? -13.664 -35.812 -20.297 1 91.19 44 GLU B CA 1
ATOM 2235 C C . GLU B 1 44 ? -12.258 -35.281 -20.516 1 91.19 44 GLU B C 1
ATOM 2237 O O . GLU B 1 44 ? -11.703 -35.406 -21.609 1 91.19 44 GLU B O 1
ATOM 2242 N N . VAL B 1 45 ? -11.742 -34.656 -19.5 1 94.5 45 VAL B N 1
ATOM 2243 C CA . VAL B 1 45 ? -10.391 -34.125 -19.609 1 94.5 45 VAL B CA 1
ATOM 2244 C C . VAL B 1 45 ? -9.391 -35.125 -19.047 1 94.5 45 VAL B C 1
ATOM 2246 O O . VAL B 1 45 ? -9.461 -35.5 -17.859 1 94.5 45 VAL B O 1
ATOM 2249 N N . THR B 1 46 ? -8.43 -35.594 -19.875 1 94.69 46 THR B N 1
ATOM 2250 C CA . THR B 1 46 ? -7.402 -36.531 -19.438 1 94.69 46 THR B CA 1
ATOM 2251 C C . THR B 1 46 ? -6.02 -35.875 -19.516 1 94.69 46 THR B C 1
ATOM 2253 O O . THR B 1 46 ? -5.781 -35 -20.359 1 94.69 46 THR B O 1
ATOM 2256 N N . ALA B 1 47 ? -5.168 -36.312 -18.609 1 96.12 47 ALA B N 1
ATOM 2257 C CA . ALA B 1 47 ? -3.785 -35.844 -18.672 1 96.12 47 ALA B CA 1
ATOM 2258 C C . ALA B 1 47 ? -3.059 -36.438 -19.875 1 96.12 47 ALA B C 1
ATOM 2260 O O . ALA B 1 47 ? -3.25 -37.594 -20.234 1 96.12 47 ALA B O 1
ATOM 2261 N N . SER B 1 48 ? -2.328 -35.625 -20.5 1 96.94 48 SER B N 1
ATOM 2262 C CA . SER B 1 48 ? -1.605 -36 -21.719 1 96.94 48 SER B CA 1
ATOM 2263 C C . SER B 1 48 ? -0.144 -35.562 -21.641 1 96.94 48 SER B C 1
ATOM 2265 O O . SER B 1 48 ? 0.196 -34.625 -20.922 1 96.94 48 SER B O 1
ATOM 2267 N N . CYS B 1 49 ? 0.734 -36.281 -22.312 1 96.81 49 CYS B N 1
ATOM 2268 C CA . CYS B 1 49 ? 2.131 -35.875 -22.391 1 96.81 49 CYS B CA 1
ATOM 2269 C C . CYS B 1 49 ? 2.404 -35.125 -23.703 1 96.81 49 CYS B C 1
ATOM 2271 O O . CYS B 1 49 ? 3.551 -34.812 -24.016 1 96.81 49 CYS B O 1
ATOM 2273 N N . ASP B 1 50 ? 1.345 -34.938 -24.438 1 97 50 ASP B N 1
ATOM 2274 C CA . ASP B 1 50 ? 1.432 -34.156 -25.672 1 97 50 ASP B CA 1
ATOM 2275 C C . ASP B 1 50 ? 1.151 -32.688 -25.422 1 97 50 ASP B C 1
ATOM 2277 O O . ASP B 1 50 ? 0.003 -32.25 -25.5 1 97 50 ASP B O 1
ATOM 2281 N N . LEU B 1 51 ? 2.184 -31.938 -25.25 1 97.31 51 LEU B N 1
ATOM 2282 C CA . LEU B 1 51 ? 2.078 -30.516 -24.891 1 97.31 51 LEU B CA 1
ATOM 2283 C C . LEU B 1 51 ? 1.362 -29.734 -25.984 1 97.31 51 LEU B C 1
ATOM 2285 O O . LEU B 1 51 ? 0.504 -28.891 -25.703 1 97.31 51 LEU B O 1
ATOM 2289 N N . SER B 1 52 ? 1.682 -29.969 -27.219 1 96.88 52 SER B N 1
ATOM 2290 C CA . SER B 1 52 ? 1.09 -29.266 -28.344 1 96.88 52 SER B CA 1
ATOM 2291 C C . SER B 1 52 ? -0.425 -29.438 -28.375 1 96.88 52 SER B C 1
ATOM 2293 O O . SER B 1 52 ? -1.164 -28.469 -28.562 1 96.88 52 SER B O 1
ATOM 2295 N N . ALA B 1 53 ? -0.864 -30.656 -28.172 1 96.44 53 ALA B N 1
ATOM 2296 C CA . ALA B 1 53 ? -2.295 -30.938 -28.188 1 96.44 53 ALA B CA 1
ATOM 2297 C C . ALA B 1 53 ? -3.01 -30.234 -27.031 1 96.44 53 ALA B C 1
ATOM 2299 O O . ALA B 1 53 ? -4.105 -29.703 -27.219 1 96.44 53 ALA B O 1
ATOM 2300 N N . VAL B 1 54 ? -2.389 -30.266 -25.891 1 96.94 54 VAL B N 1
ATOM 2301 C CA . VAL B 1 54 ? -2.979 -29.641 -24.719 1 96.94 54 VAL B CA 1
ATOM 2302 C C . VAL B 1 54 ? -3.1 -28.141 -24.922 1 96.94 54 VAL B C 1
ATOM 2304 O O . VAL B 1 54 ? -4.141 -27.547 -24.625 1 96.94 54 VAL B O 1
ATOM 2307 N N . LEU B 1 55 ? -2.086 -27.516 -25.438 1 97.44 55 LEU B N 1
ATOM 2308 C CA . LEU B 1 55 ? -2.078 -26.078 -25.672 1 97.44 55 LEU B CA 1
ATOM 2309 C C . LEU B 1 55 ? -3.121 -25.688 -26.719 1 97.44 55 LEU B C 1
ATOM 2311 O O . LEU B 1 55 ? -3.783 -24.656 -26.594 1 97.44 55 LEU B O 1
ATOM 2315 N N . ALA B 1 56 ? -3.299 -26.516 -27.734 1 95.69 56 ALA B N 1
ATOM 2316 C CA . ALA B 1 56 ? -4.242 -26.234 -28.797 1 95.69 56 ALA B CA 1
ATOM 2317 C C . ALA B 1 56 ? -5.676 -26.188 -28.281 1 95.69 56 ALA B C 1
ATOM 2319 O O . ALA B 1 56 ? -6.516 -25.453 -28.812 1 95.69 56 ALA B O 1
ATOM 2320 N N . ALA B 1 57 ? -5.918 -26.891 -27.234 1 95.12 57 ALA B N 1
ATOM 2321 C CA . ALA B 1 57 ? -7.273 -27.016 -26.719 1 95.12 57 ALA B CA 1
ATOM 2322 C C . ALA B 1 57 ? -7.602 -25.875 -25.75 1 95.12 57 ALA B C 1
ATOM 2324 O O . ALA B 1 57 ? -8.758 -25.688 -25.375 1 95.12 57 ALA B O 1
ATOM 2325 N N . ALA B 1 58 ? -6.609 -25.078 -25.344 1 96.19 58 ALA B N 1
ATOM 2326 C CA . ALA B 1 58 ? -6.809 -24.094 -24.297 1 96.19 58 ALA B CA 1
ATOM 2327 C C . ALA B 1 58 ? -6.699 -22.672 -24.844 1 96.19 58 ALA B C 1
ATOM 2329 O O . ALA B 1 58 ? -6.145 -22.469 -25.938 1 96.19 58 ALA B O 1
ATOM 2330 N N . ASP B 1 59 ? -7.316 -21.703 -24.188 1 96.62 59 ASP B N 1
ATOM 2331 C CA . ASP B 1 59 ? -7.113 -20.281 -24.484 1 96.62 59 ASP B CA 1
ATOM 2332 C C . ASP B 1 59 ? -5.883 -19.75 -23.75 1 96.62 59 ASP B C 1
ATOM 2334 O O . ASP B 1 59 ? -5.125 -18.953 -24.312 1 96.62 59 ASP B O 1
ATOM 2338 N N . VAL B 1 60 ? -5.715 -20.219 -22.531 1 98.12 60 VAL B N 1
ATOM 2339 C CA . VAL B 1 60 ? -4.582 -19.812 -21.703 1 98.12 60 VAL B CA 1
ATOM 2340 C C . VAL B 1 60 ? -4.004 -21.016 -20.984 1 98.12 60 VAL B C 1
ATOM 2342 O O . VAL B 1 60 ? -4.746 -21.844 -20.453 1 98.12 60 VAL B O 1
ATOM 2345 N N . ALA B 1 61 ? -2.701 -21.156 -20.984 1 98.25 61 ALA B N 1
ATOM 2346 C CA . ALA B 1 61 ? -2.02 -22.203 -20.219 1 98.25 61 ALA B CA 1
ATOM 2347 C C . ALA B 1 61 ? -1.429 -21.641 -18.938 1 98.25 61 ALA B C 1
ATOM 2349 O O . ALA B 1 61 ? -1.018 -20.469 -18.875 1 98.25 61 ALA B O 1
ATOM 2350 N N . ILE B 1 62 ? -1.418 -22.438 -17.891 1 98.38 62 ILE B N 1
ATOM 2351 C CA . ILE B 1 62 ? -0.789 -22.094 -16.625 1 98.38 62 ILE B CA 1
ATOM 2352 C C . ILE B 1 62 ? 0.323 -23.094 -16.312 1 98.38 62 ILE B C 1
ATOM 2354 O O . ILE B 1 62 ? 0.073 -24.297 -16.203 1 98.38 62 ILE B O 1
ATOM 2358 N N . ASP B 1 63 ? 1.5 -22.562 -16.125 1 98.25 63 ASP B N 1
ATOM 2359 C CA . ASP B 1 63 ? 2.68 -23.406 -15.977 1 98.25 63 ASP B CA 1
ATOM 2360 C C . ASP B 1 63 ? 3.303 -23.234 -14.594 1 98.25 63 ASP B C 1
ATOM 2362 O O . ASP B 1 63 ? 3.746 -22.141 -14.242 1 98.25 63 ASP B O 1
ATOM 2366 N N . PHE B 1 64 ? 3.27 -24.25 -13.773 1 96.56 64 PHE B N 1
ATOM 2367 C CA . PHE B 1 64 ? 4.016 -24.328 -12.523 1 96.56 64 PHE B CA 1
ATOM 2368 C C . PHE B 1 64 ? 4.941 -25.547 -12.531 1 96.56 64 PHE B C 1
ATOM 2370 O O . PHE B 1 64 ? 5.125 -26.203 -11.5 1 96.56 64 PHE B O 1
ATOM 2377 N N . SER B 1 65 ? 5.523 -25.875 -13.594 1 94.12 65 SER B N 1
ATOM 2378 C CA . SER B 1 65 ? 6.367 -27.047 -13.758 1 94.12 65 SER B CA 1
ATOM 2379 C C . SER B 1 65 ? 7.758 -26.812 -13.172 1 94.12 65 SER B C 1
ATOM 2381 O O . SER B 1 65 ? 7.895 -26.406 -12.023 1 94.12 65 SER B O 1
ATOM 2383 N N . LEU B 1 66 ? 8.797 -27.234 -13.906 1 93.62 66 LEU B N 1
ATOM 2384 C CA . LEU B 1 66 ? 10.195 -27.062 -13.523 1 93.62 66 LEU B CA 1
ATOM 2385 C C . LEU B 1 66 ? 10.906 -26.109 -14.477 1 93.62 66 LEU B C 1
ATOM 2387 O O . LEU B 1 66 ? 10.562 -26.031 -15.656 1 93.62 66 LEU B O 1
ATOM 2391 N N . PRO B 1 67 ? 11.867 -25.453 -13.859 1 96.06 67 PRO B N 1
ATOM 2392 C CA . PRO B 1 67 ? 12.602 -24.516 -14.703 1 96.06 67 PRO B CA 1
ATOM 2393 C C . PRO B 1 67 ? 13.062 -25.141 -16.016 1 96.06 67 PRO B C 1
ATOM 2395 O O . PRO B 1 67 ? 13 -24.484 -17.062 1 96.06 67 PRO B O 1
AT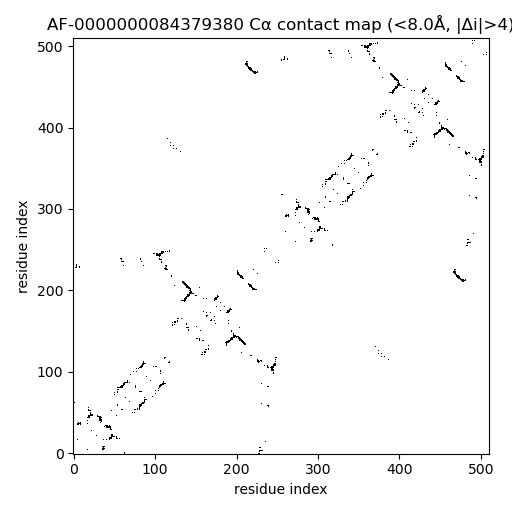OM 2398 N N . ALA B 1 68 ? 13.398 -26.359 -16 1 95.38 68 ALA B N 1
ATOM 2399 C CA . ALA B 1 68 ? 13.945 -27.031 -17.172 1 95.38 68 ALA B CA 1
ATOM 2400 C C . ALA B 1 68 ? 12.883 -27.203 -18.25 1 95.38 68 ALA B C 1
ATOM 2402 O O . ALA B 1 68 ? 13.211 -27.391 -19.422 1 95.38 68 ALA B O 1
ATOM 2403 N N . ALA B 1 69 ? 11.664 -27.156 -17.938 1 96.19 69 ALA B N 1
ATOM 2404 C CA . ALA B 1 69 ? 10.57 -27.391 -18.875 1 96.19 69 ALA B CA 1
ATOM 2405 C C . ALA B 1 69 ? 10.125 -26.094 -19.531 1 96.19 69 ALA B C 1
ATOM 2407 O O . ALA B 1 69 ? 9.477 -26.125 -20.594 1 96.19 69 ALA B O 1
ATOM 2408 N N . VAL B 1 70 ? 10.453 -24.922 -18.953 1 97.81 70 VAL B N 1
ATOM 2409 C CA . VAL B 1 70 ? 9.859 -23.641 -19.312 1 97.81 70 VAL B CA 1
ATOM 2410 C C . VAL B 1 70 ? 10.25 -23.281 -20.75 1 97.81 70 VAL B C 1
ATOM 2412 O O . VAL B 1 70 ? 9.414 -22.844 -21.531 1 97.81 70 VAL B O 1
ATOM 2415 N N . PRO B 1 71 ? 11.523 -23.516 -21.172 1 98.12 71 PRO B N 1
ATOM 2416 C CA . PRO B 1 71 ? 11.883 -23.156 -22.547 1 98.12 71 PRO B CA 1
ATOM 2417 C C . PRO B 1 71 ? 11.031 -23.875 -23.594 1 98.12 71 PRO B C 1
ATOM 2419 O O . PRO B 1 71 ? 10.547 -23.25 -24.547 1 98.12 71 PRO B O 1
ATOM 2422 N N . ASN B 1 72 ? 10.883 -25.094 -23.344 1 97.56 72 ASN B N 1
ATOM 2423 C CA . ASN B 1 72 ? 10.062 -25.859 -24.281 1 97.56 72 ASN B CA 1
ATOM 2424 C C . ASN B 1 72 ? 8.609 -25.391 -24.266 1 97.56 72 ASN B C 1
ATOM 2426 O O . ASN B 1 72 ? 7.977 -25.281 -25.312 1 97.56 72 ASN B O 1
ATOM 2430 N N . ILE B 1 73 ? 8.078 -25.109 -23.156 1 98.06 73 ILE B N 1
ATOM 2431 C CA . ILE B 1 73 ? 6.695 -24.672 -23.016 1 98.06 73 ILE B CA 1
ATOM 2432 C C . ILE B 1 73 ? 6.512 -23.328 -23.734 1 98.06 73 ILE B C 1
ATOM 2434 O O . ILE B 1 73 ? 5.516 -23.125 -24.422 1 98.06 73 ILE B O 1
ATOM 2438 N N . LEU B 1 74 ? 7.457 -22.484 -23.531 1 98.38 74 LEU B N 1
ATOM 2439 C CA . LEU B 1 74 ? 7.422 -21.188 -24.203 1 98.38 74 LEU B CA 1
ATOM 2440 C C . LEU B 1 74 ? 7.398 -21.359 -25.719 1 98.38 74 LEU B C 1
ATOM 2442 O O . LEU B 1 74 ? 6.598 -20.719 -26.406 1 98.38 74 LEU B O 1
ATOM 2446 N N . GLN B 1 75 ? 8.242 -22.188 -26.203 1 97.94 75 GLN B N 1
ATOM 2447 C CA . GLN B 1 75 ? 8.32 -22.422 -27.641 1 97.94 75 GLN B CA 1
ATOM 2448 C C . GLN B 1 75 ? 6.996 -22.953 -28.203 1 97.94 75 GLN B C 1
ATOM 2450 O O . GLN B 1 75 ? 6.516 -22.469 -29.234 1 97.94 75 GLN B O 1
ATOM 2455 N N . GLU B 1 76 ? 6.461 -23.891 -27.531 1 98.06 76 GLU B N 1
ATOM 2456 C CA . GLU B 1 76 ? 5.203 -24.484 -27.984 1 98.06 76 GLU B CA 1
ATOM 2457 C C . GLU B 1 76 ? 4.055 -23.484 -27.875 1 98.06 76 GLU B C 1
ATOM 2459 O O . GLU B 1 76 ? 3.139 -23.5 -28.703 1 98.06 76 GLU B O 1
ATOM 2464 N N . ALA B 1 77 ? 4.066 -22.672 -26.844 1 98.06 77 ALA B N 1
ATOM 2465 C CA . ALA B 1 77 ? 3.043 -21.641 -26.719 1 98.06 77 ALA B CA 1
ATOM 2466 C C . ALA B 1 77 ? 3.082 -20.672 -27.891 1 98.06 77 ALA B C 1
ATOM 2468 O O . ALA B 1 77 ? 2.035 -20.281 -28.422 1 98.06 77 ALA B O 1
ATOM 2469 N N . VAL B 1 78 ? 4.242 -20.281 -28.281 1 98.19 78 VAL B N 1
ATOM 2470 C CA . VAL B 1 78 ? 4.418 -19.375 -29.406 1 98.19 78 VAL B CA 1
ATOM 2471 C C . VAL B 1 78 ? 3.896 -20.031 -30.688 1 98.19 78 VAL B C 1
ATOM 2473 O O . VAL B 1 78 ? 3.148 -19.422 -31.453 1 98.19 78 VAL B O 1
ATOM 2476 N N . LYS B 1 79 ? 4.328 -21.281 -30.875 1 97.75 79 LYS B N 1
ATOM 2477 C CA . LYS B 1 79 ? 3.895 -22.016 -32.062 1 97.75 79 LYS B CA 1
ATOM 2478 C C . LYS B 1 79 ? 2.371 -22.094 -32.125 1 97.75 79 LYS B C 1
ATOM 2480 O O . LYS B 1 79 ? 1.784 -21.922 -33.188 1 97.75 79 LYS B O 1
ATOM 2485 N N . ALA B 1 80 ? 1.761 -22.344 -31.031 1 97.06 80 ALA B N 1
ATOM 2486 C CA . ALA B 1 80 ? 0.312 -22.516 -30.953 1 97.06 80 ALA B CA 1
ATOM 2487 C C . ALA B 1 80 ? -0.4 -21.172 -30.844 1 97.06 80 ALA B C 1
ATOM 2489 O O . ALA B 1 80 ? -1.629 -21.109 -30.922 1 97.06 80 ALA B O 1
ATOM 2490 N N . ARG B 1 81 ? 0.315 -20.078 -30.609 1 97.38 81 ARG B N 1
ATOM 2491 C CA . ARG B 1 81 ? -0.205 -18.734 -30.422 1 97.38 81 ARG B CA 1
ATOM 2492 C C . ARG B 1 81 ? -1.165 -18.688 -29.234 1 97.38 81 ARG B C 1
ATOM 2494 O O . ARG B 1 81 ? -2.277 -18.172 -29.359 1 97.38 81 ARG B O 1
ATOM 2501 N N . LYS B 1 82 ? -0.688 -19.219 -28.141 1 98 82 LYS B N 1
ATOM 2502 C CA . LYS B 1 82 ? -1.513 -19.281 -26.922 1 98 82 LYS B CA 1
ATOM 2503 C C . LYS B 1 82 ? -0.903 -18.453 -25.797 1 98 82 LYS B C 1
ATOM 2505 O O . LYS B 1 82 ? 0.319 -18.406 -25.656 1 98 82 LYS B O 1
ATOM 2510 N N . ALA B 1 83 ? -1.78 -17.844 -25.016 1 98.56 83 ALA B N 1
ATOM 2511 C CA . ALA B 1 83 ? -1.338 -17.125 -23.828 1 98.56 83 ALA B CA 1
ATOM 2512 C C . ALA B 1 83 ? -0.828 -18.078 -22.75 1 98.56 83 ALA B C 1
ATOM 2514 O O . ALA B 1 83 ? -1.296 -19.219 -22.656 1 98.56 83 ALA B O 1
ATOM 2515 N N . LEU B 1 84 ? 0.143 -17.609 -21.984 1 98.75 84 LEU B N 1
ATOM 2516 C CA . LEU B 1 84 ? 0.775 -18.469 -20.984 1 98.75 84 LEU B CA 1
ATOM 2517 C C . LEU B 1 84 ? 1.026 -17.688 -19.703 1 98.75 84 LEU B C 1
ATOM 2519 O O . LEU B 1 84 ? 1.606 -16.609 -19.719 1 98.75 84 LEU B O 1
ATOM 2523 N N . VAL B 1 85 ? 0.501 -18.219 -18.562 1 98.75 85 VAL B N 1
ATOM 2524 C CA . VAL B 1 85 ? 0.879 -17.797 -17.234 1 98.75 85 VAL B CA 1
ATOM 2525 C C . VAL B 1 85 ? 1.964 -18.719 -16.672 1 98.75 85 VAL B C 1
ATOM 2527 O O . VAL B 1 85 ? 1.756 -19.922 -16.547 1 98.75 85 VAL B O 1
ATOM 2530 N N . CYS B 1 86 ? 3.092 -18.156 -16.391 1 98.62 86 CYS B N 1
ATOM 2531 C CA . CYS B 1 86 ? 4.211 -18.938 -15.875 1 98.62 86 CYS B CA 1
ATOM 2532 C C . CYS B 1 86 ? 4.543 -18.531 -14.438 1 98.62 86 CYS B C 1
ATOM 2534 O O . CYS B 1 86 ? 4.91 -17.391 -14.18 1 98.62 86 CYS B O 1
ATOM 2536 N N . GLY B 1 87 ? 4.402 -19.438 -13.5 1 96.62 87 GLY B N 1
ATOM 2537 C CA . GLY B 1 87 ? 4.727 -19.188 -12.102 1 96.62 87 GLY B CA 1
ATOM 2538 C C . GLY B 1 87 ? 5.953 -19.938 -11.633 1 96.62 87 GLY B C 1
ATOM 2539 O O . GLY B 1 87 ? 6.113 -20.203 -10.438 1 96.62 87 GLY B O 1
ATOM 2540 N N . VAL B 1 88 ? 6.809 -20.344 -12.523 1 94.62 88 VAL B N 1
ATOM 2541 C CA . VAL B 1 88 ? 7.992 -21.125 -12.195 1 94.62 88 VAL B CA 1
ATOM 2542 C C . VAL B 1 88 ? 9.094 -20.203 -11.664 1 94.62 88 VAL B C 1
ATOM 2544 O O . VAL B 1 88 ? 9.422 -19.203 -12.289 1 94.62 88 VAL B O 1
ATOM 2547 N N . SER B 1 89 ? 9.617 -20.531 -10.492 1 88.25 89 SER B N 1
ATOM 2548 C CA . SER B 1 89 ? 10.688 -19.734 -9.891 1 88.25 89 SER B CA 1
ATOM 2549 C C . SER B 1 89 ? 12.062 -20.234 -10.336 1 88.25 89 SER B C 1
ATOM 2551 O O . SER B 1 89 ? 12.172 -21.297 -10.945 1 88.25 89 SER B O 1
ATOM 2553 N N . GLY B 1 90 ? 13.086 -19.438 -10.164 1 86.94 90 GLY B N 1
ATOM 2554 C CA . GLY B 1 90 ? 14.461 -19.859 -10.375 1 86.94 90 GLY B CA 1
ATOM 2555 C C . GLY B 1 90 ? 14.844 -19.969 -11.836 1 86.94 90 GLY B C 1
ATOM 2556 O O . GLY B 1 90 ? 15.625 -20.828 -12.227 1 86.94 90 GLY B O 1
ATOM 2557 N N . LEU B 1 91 ? 14.242 -19.219 -12.648 1 94.12 91 LEU B N 1
ATOM 2558 C CA . LEU B 1 91 ? 14.578 -19.234 -14.07 1 94.12 91 LEU B CA 1
ATOM 2559 C C . LEU B 1 91 ? 15.914 -18.547 -14.312 1 94.12 91 LEU B C 1
ATOM 2561 O O . LEU B 1 91 ? 16.219 -17.516 -13.688 1 94.12 91 LEU B O 1
ATOM 2565 N N . ASP B 1 92 ? 16.656 -19.156 -15.18 1 94.75 92 ASP B N 1
ATOM 2566 C CA . ASP B 1 92 ? 17.953 -18.547 -15.523 1 94.75 92 ASP B CA 1
ATOM 2567 C C . ASP B 1 92 ? 17.781 -17.438 -16.547 1 94.75 92 ASP B C 1
ATOM 2569 O O . ASP B 1 92 ? 16.688 -17.219 -17.062 1 94.75 92 ASP B O 1
ATOM 2573 N N . GLN B 1 93 ? 18.844 -16.766 -16.828 1 96 93 GLN B N 1
ATOM 2574 C CA . GLN B 1 93 ? 18.812 -15.586 -17.688 1 96 93 GLN B CA 1
ATOM 2575 C C . GLN B 1 93 ? 18.438 -15.977 -19.125 1 96 93 GLN B C 1
ATOM 2577 O O . GLN B 1 93 ? 17.75 -15.219 -19.812 1 96 93 GLN B O 1
ATOM 2582 N N . ASP B 1 94 ? 18.906 -17.047 -19.547 1 97.5 94 ASP B N 1
ATOM 2583 C CA . ASP B 1 94 ? 18.594 -17.5 -20.891 1 97.5 94 ASP B CA 1
ATOM 2584 C C . ASP B 1 94 ? 17.078 -17.719 -21.047 1 97.5 94 ASP B C 1
ATOM 2586 O O . ASP B 1 94 ? 16.5 -17.297 -22.047 1 97.5 94 ASP B O 1
ATOM 2590 N N . THR B 1 95 ? 16.547 -18.344 -20.078 1 97.62 95 THR B N 1
ATOM 2591 C CA . THR B 1 95 ? 15.109 -18.578 -20.109 1 97.62 95 THR B CA 1
ATOM 2592 C C . THR B 1 95 ? 14.344 -17.266 -20.062 1 97.62 95 THR B C 1
ATOM 2594 O O . THR B 1 95 ? 13.352 -17.094 -20.781 1 97.62 95 THR B O 1
ATOM 2597 N N . LEU B 1 96 ? 14.812 -16.375 -19.297 1 97 96 LEU B N 1
ATOM 2598 C CA . LEU B 1 96 ? 14.164 -15.062 -19.203 1 97 96 LEU B CA 1
ATOM 2599 C C . LEU B 1 96 ? 14.242 -14.32 -20.531 1 97 96 LEU B C 1
ATOM 2601 O O . LEU B 1 96 ? 13.281 -13.648 -20.922 1 97 96 LEU B O 1
ATOM 2605 N N . THR B 1 97 ? 15.297 -14.445 -21.172 1 97.88 97 THR B N 1
ATOM 2606 C CA . THR B 1 97 ? 15.453 -13.844 -22.5 1 97.88 97 THR B CA 1
ATOM 2607 C C . THR B 1 97 ? 14.484 -14.477 -23.5 1 97.88 97 THR B C 1
ATOM 2609 O O . THR B 1 97 ? 13.859 -13.773 -24.297 1 97.88 97 THR B O 1
ATOM 2612 N N . LEU B 1 98 ? 14.414 -15.734 -23.422 1 97.75 98 LEU B N 1
ATOM 2613 C CA . LEU B 1 98 ? 13.461 -16.438 -24.266 1 97.75 98 LEU B CA 1
ATOM 2614 C C . LEU B 1 98 ? 12.031 -15.961 -24 1 97.75 98 LEU B C 1
ATOM 2616 O O . LEU B 1 98 ? 11.242 -15.812 -24.938 1 97.75 98 LEU B O 1
ATOM 2620 N N . MET B 1 99 ? 11.734 -15.766 -22.781 1 98.19 99 MET B N 1
ATOM 2621 C CA . MET B 1 99 ? 10.414 -15.289 -22.375 1 98.19 99 MET B CA 1
ATOM 2622 C C . MET B 1 99 ? 10.133 -13.922 -22.984 1 98.19 99 MET B C 1
ATOM 2624 O O . MET B 1 99 ? 9.039 -13.68 -23.5 1 98.19 99 MET B O 1
ATOM 2628 N N . GLN B 1 100 ? 11.062 -13.078 -22.938 1 98.12 100 GLN B N 1
ATOM 2629 C CA . GLN B 1 100 ? 10.93 -11.75 -23.531 1 98.12 100 GLN B CA 1
ATOM 2630 C C . GLN B 1 100 ? 10.656 -11.852 -25.031 1 98.12 100 GLN B C 1
ATOM 2632 O O . GLN B 1 100 ? 9.812 -11.125 -25.562 1 98.12 100 GLN B O 1
ATOM 2637 N N . SER B 1 101 ? 11.391 -12.688 -25.641 1 98.19 101 SER B N 1
ATOM 2638 C CA . SER B 1 101 ? 11.203 -12.891 -27.078 1 98.19 101 SER B CA 1
ATOM 2639 C C . SER B 1 101 ? 9.812 -13.445 -27.391 1 98.19 101 SER B C 1
ATOM 2641 O O . SER B 1 101 ? 9.141 -12.977 -28.297 1 98.19 101 SER B O 1
ATOM 2643 N N . ALA B 1 102 ? 9.398 -14.43 -26.641 1 98.44 102 ALA B N 1
ATOM 2644 C CA . ALA B 1 102 ? 8.094 -15.055 -26.828 1 98.44 102 ALA B CA 1
ATOM 2645 C C . ALA B 1 102 ? 6.969 -14.039 -26.641 1 98.44 102 ALA B C 1
ATOM 2647 O O . ALA B 1 102 ? 5.941 -14.109 -27.312 1 98.44 102 ALA B O 1
ATOM 2648 N N . ALA B 1 103 ? 7.184 -13.109 -25.766 1 98.5 103 ALA B N 1
ATOM 2649 C CA . ALA B 1 103 ? 6.176 -12.117 -25.391 1 98.5 103 ALA B CA 1
ATOM 2650 C C . ALA B 1 103 ? 5.879 -11.18 -26.562 1 98.5 103 ALA B C 1
ATOM 2652 O O . ALA B 1 103 ? 4.879 -10.461 -26.547 1 98.5 103 ALA B O 1
ATOM 2653 N N . ARG B 1 104 ? 6.723 -11.172 -27.531 1 98 104 ARG B N 1
ATOM 2654 C CA . ARG B 1 104 ? 6.48 -10.375 -28.719 1 98 104 ARG B CA 1
ATOM 2655 C C . ARG B 1 104 ? 5.375 -10.984 -29.578 1 98 104 ARG B C 1
ATOM 2657 O O . ARG B 1 104 ? 4.785 -10.305 -30.422 1 98 104 ARG B O 1
ATOM 2664 N N . THR B 1 105 ? 5.109 -12.234 -29.359 1 98.06 105 THR B N 1
ATOM 2665 C CA . THR B 1 105 ? 4.191 -12.953 -30.234 1 98.06 105 THR B CA 1
ATOM 2666 C C . THR B 1 105 ? 2.918 -13.336 -29.469 1 98.06 105 THR B C 1
ATOM 2668 O O . THR B 1 105 ? 1.831 -13.359 -30.062 1 98.06 105 THR B O 1
ATOM 2671 N N . VAL B 1 106 ? 3.029 -13.641 -28.203 1 98.38 106 VAL B N 1
ATOM 2672 C CA . VAL B 1 106 ? 1.88 -14.094 -27.422 1 98.38 106 VAL B CA 1
ATOM 2673 C C . VAL B 1 106 ? 1.835 -13.352 -26.078 1 98.38 106 VAL B C 1
ATOM 2675 O O . VAL B 1 106 ? 2.865 -12.891 -25.594 1 98.38 106 VAL B O 1
ATOM 2678 N N . PRO B 1 107 ? 0.641 -13.234 -25.438 1 98.69 107 PRO B N 1
ATOM 2679 C CA . PRO B 1 107 ? 0.578 -12.695 -24.078 1 98.69 107 PRO B CA 1
ATOM 2680 C C . PRO B 1 107 ? 1.229 -13.625 -23.047 1 98.69 107 PRO B C 1
ATOM 2682 O O . PRO B 1 107 ? 0.864 -14.797 -22.953 1 98.69 107 PRO B O 1
ATOM 2685 N N . LEU B 1 108 ? 2.139 -13.125 -22.406 1 98.81 108 LEU B N 1
ATOM 2686 C CA . LEU B 1 108 ? 2.818 -13.875 -21.359 1 98.81 108 LEU B CA 1
ATOM 2687 C C . LEU B 1 108 ? 2.689 -13.18 -20.016 1 98.81 108 LEU B C 1
ATOM 2689 O O . LEU B 1 108 ? 2.789 -11.945 -19.938 1 98.81 108 LEU B O 1
ATOM 2693 N N . PHE B 1 109 ? 2.389 -13.953 -19 1 98.62 109 PHE B N 1
ATOM 2694 C CA . PHE B 1 109 ? 2.344 -13.492 -17.625 1 98.62 109 PHE B CA 1
ATOM 2695 C C . PHE B 1 109 ? 3.357 -14.242 -16.766 1 98.62 109 PHE B C 1
ATOM 2697 O O . PHE B 1 109 ? 3.34 -15.477 -16.719 1 98.62 109 PHE B O 1
ATOM 2704 N N . TYR B 1 110 ? 4.254 -13.484 -16.203 1 98 110 TYR B N 1
ATOM 2705 C CA . TYR B 1 110 ? 5.254 -14.156 -15.383 1 98 110 TYR B CA 1
ATOM 2706 C C . TYR B 1 110 ? 5.422 -13.445 -14.047 1 98 110 TYR B C 1
ATOM 2708 O O . TYR B 1 110 ? 5.586 -12.219 -14 1 98 110 TYR B O 1
ATOM 2716 N N . ASP B 1 111 ? 5.355 -14.211 -13.023 1 96.12 111 ASP B N 1
ATOM 2717 C CA . ASP B 1 111 ? 5.742 -13.773 -11.688 1 96.12 111 ASP B CA 1
ATOM 2718 C C . ASP B 1 111 ? 6.172 -14.953 -10.82 1 96.12 111 ASP B C 1
ATOM 2720 O O . ASP B 1 111 ? 5.609 -16.047 -10.93 1 96.12 111 ASP B O 1
ATOM 2724 N N . ARG B 1 112 ? 7.152 -14.727 -9.969 1 90.62 112 ARG B N 1
ATOM 2725 C CA . ARG B 1 112 ? 7.645 -15.789 -9.102 1 90.62 112 ARG B CA 1
ATOM 2726 C C . ARG B 1 112 ? 6.668 -16.062 -7.961 1 90.62 112 ARG B C 1
ATOM 2728 O O . ARG B 1 112 ? 6.773 -17.078 -7.277 1 90.62 112 ARG B O 1
ATOM 2735 N N . ASN B 1 113 ? 5.84 -15.164 -7.672 1 93.31 113 ASN B N 1
ATOM 2736 C CA . ASN B 1 113 ? 4.82 -15.289 -6.633 1 93.31 113 ASN B CA 1
ATOM 2737 C C . ASN B 1 113 ? 3.445 -14.875 -7.148 1 93.31 113 ASN B C 1
ATOM 2739 O O . ASN B 1 113 ? 3.244 -13.719 -7.527 1 93.31 113 ASN B O 1
ATOM 2743 N N . MET B 1 114 ? 2.461 -15.773 -7.121 1 95.5 114 MET B N 1
ATOM 2744 C CA . MET B 1 114 ? 1.158 -15.531 -7.738 1 95.5 114 MET B CA 1
ATOM 2745 C C . MET B 1 114 ? 0.158 -15.023 -6.707 1 95.5 114 MET B C 1
ATOM 2747 O O . MET B 1 114 ? -1.033 -14.898 -7 1 95.5 114 MET B O 1
ATOM 2751 N N . SER B 1 115 ? 0.611 -14.766 -5.492 1 94.88 115 SER B N 1
ATOM 2752 C CA . SER B 1 115 ? -0.273 -14.242 -4.457 1 94.88 115 SER B CA 1
ATOM 2753 C C . SER B 1 115 ? -0.622 -12.781 -4.711 1 94.88 115 SER B C 1
ATOM 2755 O O . SER B 1 115 ? 0.269 -11.938 -4.816 1 94.88 115 SER B O 1
ATOM 2757 N N . ILE B 1 116 ? -1.912 -12.516 -4.762 1 94.69 116 ILE B N 1
ATOM 2758 C CA . ILE B 1 116 ? -2.371 -11.141 -4.922 1 94.69 116 ILE B CA 1
ATOM 2759 C C . ILE B 1 116 ? -1.949 -10.312 -3.709 1 94.69 116 ILE B C 1
ATOM 2761 O O . ILE B 1 116 ? -1.568 -9.148 -3.846 1 94.69 116 ILE B O 1
ATOM 2765 N N . GLY B 1 117 ? -2.014 -10.891 -2.545 1 95.44 117 GLY B N 1
ATOM 2766 C CA . GLY B 1 117 ? -1.585 -10.211 -1.329 1 95.44 117 GLY B CA 1
ATOM 2767 C C . GLY B 1 117 ? -0.128 -9.797 -1.361 1 95.44 117 GLY B C 1
ATOM 2768 O O . GLY B 1 117 ? 0.21 -8.68 -0.966 1 95.44 117 GLY B O 1
ATOM 2769 N N . VAL B 1 118 ? 0.72 -10.688 -1.825 1 96.06 118 VAL B N 1
ATOM 2770 C CA . VAL B 1 118 ? 2.139 -10.359 -1.927 1 96.06 118 VAL B CA 1
ATOM 2771 C C . VAL B 1 118 ? 2.342 -9.258 -2.961 1 96.06 118 VAL B C 1
ATOM 2773 O O . VAL B 1 118 ? 3.182 -8.375 -2.777 1 96.06 118 VAL B O 1
ATOM 2776 N N . ALA B 1 119 ? 1.581 -9.352 -4.043 1 96.69 119 ALA B N 1
ATOM 2777 C CA . ALA B 1 119 ? 1.671 -8.305 -5.055 1 96.69 119 ALA B CA 1
ATOM 2778 C C . ALA B 1 119 ? 1.325 -6.941 -4.469 1 96.69 119 ALA B C 1
ATOM 2780 O O . ALA B 1 119 ? 1.988 -5.945 -4.762 1 96.69 119 ALA B O 1
ATOM 2781 N N . LEU B 1 120 ? 0.319 -6.871 -3.691 1 96.5 120 LEU B N 1
ATOM 2782 C CA . LEU B 1 120 ? -0.087 -5.637 -3.027 1 96.5 120 LEU B CA 1
ATOM 2783 C C . LEU B 1 120 ? 1.002 -5.145 -2.08 1 96.5 120 LEU B C 1
ATOM 2785 O O . LEU B 1 120 ? 1.313 -3.953 -2.049 1 96.5 120 LEU B O 1
ATOM 2789 N N . LEU B 1 121 ? 1.495 -6.078 -1.326 1 96.81 121 LEU B N 1
ATOM 2790 C CA . LEU B 1 121 ? 2.574 -5.75 -0.401 1 96.81 121 LEU B CA 1
ATOM 2791 C C . LEU B 1 121 ? 3.758 -5.137 -1.143 1 96.81 121 LEU B C 1
ATOM 2793 O O . LEU B 1 121 ? 4.309 -4.121 -0.711 1 96.81 121 LEU B O 1
ATOM 2797 N N . ARG B 1 122 ? 4.152 -5.77 -2.188 1 97 122 ARG B N 1
ATOM 2798 C CA . ARG B 1 122 ? 5.262 -5.273 -2.994 1 97 122 ARG B CA 1
ATOM 2799 C C . ARG B 1 122 ? 4.984 -3.859 -3.494 1 97 122 ARG B C 1
ATOM 2801 O O . ARG B 1 122 ? 5.867 -2.996 -3.453 1 97 122 ARG B O 1
ATOM 2808 N N . ARG B 1 123 ? 3.785 -3.627 -3.969 1 95.75 123 ARG B N 1
ATOM 2809 C CA . ARG B 1 123 ? 3.398 -2.301 -4.438 1 95.75 123 ARG B CA 1
ATOM 2810 C C . ARG B 1 123 ? 3.529 -1.265 -3.328 1 95.75 123 ARG B C 1
ATOM 2812 O O . ARG B 1 123 ? 4.02 -0.157 -3.559 1 95.75 123 ARG B O 1
ATOM 2819 N N . MET B 1 124 ? 3.107 -1.61 -2.213 1 95.06 124 MET B N 1
ATOM 2820 C CA . MET B 1 124 ? 3.186 -0.703 -1.072 1 95.06 124 MET B CA 1
ATOM 2821 C C . MET B 1 124 ? 4.637 -0.392 -0.722 1 95.06 124 MET B C 1
ATOM 2823 O O . MET B 1 124 ? 4.977 0.755 -0.427 1 95.06 124 MET B O 1
ATOM 2827 N N . VAL B 1 125 ? 5.395 -1.409 -0.708 1 96.19 125 VAL B N 1
ATOM 2828 C CA . VAL B 1 125 ? 6.812 -1.249 -0.404 1 96.19 125 VAL B CA 1
ATOM 2829 C C . VAL B 1 125 ? 7.457 -0.305 -1.417 1 96.19 125 VAL B C 1
ATOM 2831 O O . VAL B 1 125 ? 8.203 0.604 -1.043 1 96.19 125 VAL B O 1
ATOM 2834 N N . GLU B 1 126 ? 7.141 -0.497 -2.625 1 95.38 126 GLU B N 1
ATOM 2835 C CA . GLU B 1 126 ? 7.676 0.362 -3.678 1 95.38 126 GLU B CA 1
ATOM 2836 C C . GLU B 1 126 ? 7.266 1.816 -3.465 1 95.38 126 GLU B C 1
ATOM 2838 O O . GLU B 1 126 ? 8.109 2.713 -3.477 1 95.38 126 GLU B O 1
ATOM 2843 N N . GLN B 1 127 ? 6.004 2.037 -3.24 1 94.06 127 GLN B N 1
ATOM 2844 C CA . GLN B 1 127 ? 5.492 3.393 -3.053 1 94.06 127 GLN B CA 1
ATOM 2845 C C . GLN B 1 127 ? 6.109 4.043 -1.817 1 94.06 127 GLN B C 1
ATOM 2847 O O . GLN B 1 127 ? 6.461 5.227 -1.844 1 94.06 127 GLN B O 1
ATOM 2852 N N . SER B 1 128 ? 6.188 3.281 -0.777 1 95.25 128 SER B N 1
ATOM 2853 C CA . SER B 1 128 ? 6.785 3.805 0.448 1 95.25 128 SER B CA 1
ATOM 2854 C C . SER B 1 128 ? 8.234 4.23 0.222 1 95.25 128 SER B C 1
ATOM 2856 O O . SER B 1 128 ? 8.656 5.285 0.699 1 95.25 128 SER B O 1
ATOM 2858 N N . GLY B 1 129 ? 8.992 3.379 -0.47 1 93.62 129 GLY B N 1
ATOM 2859 C CA . GLY B 1 129 ? 10.367 3.719 -0.774 1 93.62 129 GLY B CA 1
ATOM 2860 C C . GLY B 1 129 ? 10.508 5.004 -1.567 1 93.62 129 GLY B C 1
ATOM 2861 O O . GLY B 1 129 ? 11.445 5.773 -1.357 1 93.62 129 GLY B O 1
ATOM 2862 N N . GLN B 1 130 ? 9.555 5.25 -2.434 1 92.44 130 GLN B N 1
ATOM 2863 C CA . GLN B 1 130 ? 9.586 6.434 -3.287 1 92.44 130 GLN B CA 1
ATOM 2864 C C . GLN B 1 130 ? 9.258 7.691 -2.488 1 92.44 130 GLN B C 1
ATOM 2866 O O . GLN B 1 130 ? 9.852 8.75 -2.711 1 92.44 130 GLN B O 1
ATOM 2871 N N . VAL B 1 131 ? 8.359 7.57 -1.536 1 92.06 131 VAL B N 1
ATOM 2872 C CA . VAL B 1 131 ? 7.781 8.758 -0.922 1 92.06 131 VAL B CA 1
ATOM 2873 C C . VAL B 1 131 ? 8.508 9.078 0.383 1 92.06 131 VAL B C 1
ATOM 2875 O O . VAL B 1 131 ? 8.711 10.242 0.721 1 92.06 131 VAL B O 1
ATOM 2878 N N . LEU B 1 132 ? 8.766 8.133 1.238 1 88.75 132 LEU B N 1
ATOM 2879 C CA . LEU B 1 132 ? 9.367 8.367 2.551 1 88.75 132 LEU B CA 1
ATOM 2880 C C . LEU B 1 132 ? 10.859 8.633 2.428 1 88.75 132 LEU B C 1
ATOM 2882 O O . LEU B 1 132 ? 11.438 9.344 3.256 1 88.75 132 LEU B O 1
ATOM 2886 N N . GLY B 1 133 ? 11.406 8.242 1.29 1 70.88 133 GLY B N 1
ATOM 2887 C CA . GLY B 1 133 ? 12.789 8.562 0.979 1 70.88 133 GLY B CA 1
ATOM 2888 C C . GLY B 1 133 ? 13.773 8.023 2.002 1 70.88 133 GLY B C 1
ATOM 2889 O O . GLY B 1 133 ? 13.523 6.98 2.615 1 70.88 133 GLY B O 1
ATOM 2890 N N . GLU B 1 134 ? 14.859 8.852 2.232 1 69.12 134 GLU B N 1
ATOM 2891 C CA . GLU B 1 134 ? 15.961 8.516 3.133 1 69.12 134 GLU B CA 1
ATOM 2892 C C . GLU B 1 134 ? 15.57 8.766 4.59 1 69.12 134 GLU B C 1
ATOM 2894 O O . GLU B 1 134 ? 14.68 9.57 4.871 1 69.12 134 GLU B O 1
ATOM 2899 N N . GLY B 1 135 ? 16.016 7.984 5.566 1 78.81 135 GLY B N 1
ATOM 2900 C CA . GLY B 1 135 ? 15.836 8.18 6.996 1 78.81 135 GLY B CA 1
ATOM 2901 C C . GLY B 1 135 ? 14.945 7.129 7.633 1 78.81 135 GLY B C 1
ATOM 2902 O O . GLY B 1 135 ? 14.75 7.129 8.852 1 78.81 135 GLY B O 1
ATOM 2903 N N . PHE B 1 136 ? 14.367 6.43 6.777 1 89.75 136 PHE B N 1
ATOM 2904 C CA . PHE B 1 136 ? 13.609 5.297 7.301 1 89.75 136 PHE B CA 1
ATOM 2905 C C . PHE B 1 136 ? 14.422 4.016 7.223 1 89.75 136 PHE B C 1
ATOM 2907 O O . PHE B 1 136 ? 14.812 3.584 6.133 1 89.75 136 PHE B O 1
ATOM 2914 N N . SER B 1 137 ? 14.672 3.459 8.383 1 91.19 137 SER B N 1
ATOM 2915 C CA . SER B 1 137 ? 15.25 2.119 8.383 1 91.19 137 SER B CA 1
ATOM 2916 C C . SER B 1 137 ? 14.211 1.067 8.016 1 91.19 137 SER B C 1
ATOM 2918 O O . SER B 1 137 ? 13.008 1.273 8.219 1 91.19 137 SER B O 1
ATOM 2920 N N . ALA B 1 138 ? 14.758 -0.02 7.441 1 94.38 138 ALA B N 1
ATOM 2921 C CA . ALA B 1 138 ? 13.828 -1.055 7.004 1 94.38 138 ALA B CA 1
ATOM 2922 C C . ALA B 1 138 ? 14.211 -2.416 7.574 1 94.38 138 ALA B C 1
ATOM 2924 O O . ALA B 1 138 ? 15.391 -2.764 7.629 1 94.38 138 ALA B O 1
ATOM 2925 N N . THR B 1 139 ? 13.211 -3.098 8.102 1 95.19 139 THR B N 1
ATOM 2926 C CA . THR B 1 139 ? 13.359 -4.488 8.508 1 95.19 139 THR B CA 1
ATOM 2927 C C . THR B 1 139 ? 12.328 -5.367 7.801 1 95.19 139 THR B C 1
ATOM 2929 O O . THR B 1 139 ? 11.141 -5.031 7.754 1 95.19 139 THR B O 1
ATOM 2932 N N . ILE B 1 140 ? 12.797 -6.43 7.195 1 96.06 140 ILE B N 1
ATOM 2933 C CA . ILE B 1 140 ? 11.93 -7.402 6.539 1 96.06 140 ILE B CA 1
ATOM 2934 C C . ILE B 1 140 ? 11.977 -8.727 7.301 1 96.06 140 ILE B C 1
ATOM 2936 O O . ILE B 1 140 ? 13.023 -9.367 7.375 1 96.06 140 ILE B O 1
ATOM 2940 N N . SER B 1 141 ? 10.875 -9.039 7.879 1 94.69 141 SER B N 1
ATOM 2941 C CA . SER B 1 141 ? 10.734 -10.328 8.562 1 94.69 141 SER B CA 1
ATOM 2942 C C . SER B 1 141 ? 10.258 -11.414 7.602 1 94.69 141 SER B C 1
ATOM 2944 O O . SER B 1 141 ? 9.281 -11.211 6.867 1 94.69 141 SER B O 1
ATOM 2946 N N . ASP B 1 142 ? 10.906 -12.547 7.59 1 93.19 142 ASP B N 1
ATOM 2947 C CA . ASP B 1 142 ? 10.648 -13.719 6.758 1 93.19 142 ASP B CA 1
ATOM 2948 C C . ASP B 1 142 ? 10.438 -14.961 7.613 1 93.19 142 ASP B C 1
ATOM 2950 O O . ASP B 1 142 ? 11.406 -15.609 8.031 1 93.19 142 ASP B O 1
ATOM 2954 N N . LEU B 1 143 ? 9.195 -15.258 7.805 1 88.75 143 LEU B N 1
ATOM 2955 C CA . LEU B 1 143 ? 8.836 -16.406 8.633 1 88.75 143 LEU B CA 1
ATOM 2956 C C . LEU B 1 143 ? 8.266 -17.531 7.785 1 88.75 143 LEU B C 1
ATOM 2958 O O . LEU B 1 143 ? 7.301 -17.328 7.043 1 88.75 143 LEU B O 1
ATOM 2962 N N . HIS B 1 144 ? 8.906 -18.672 7.809 1 88.06 144 HIS B N 1
ATOM 2963 C CA . HIS B 1 144 ? 8.438 -19.859 7.113 1 88.06 144 HIS B CA 1
ATOM 2964 C C . HIS B 1 144 ? 8.625 -21.109 7.965 1 88.06 144 HIS B C 1
ATOM 2966 O O . HIS B 1 144 ? 9.141 -21.031 9.086 1 88.06 144 HIS B O 1
ATOM 2972 N N . HIS B 1 145 ? 8.086 -22.172 7.508 1 81.19 145 HIS B N 1
ATOM 2973 C CA . HIS B 1 145 ? 8.258 -23.469 8.156 1 81.19 145 HIS B CA 1
ATOM 2974 C C . HIS B 1 145 ? 9.727 -23.891 8.164 1 81.19 145 HIS B C 1
ATOM 2976 O O . HIS B 1 145 ? 10.516 -23.391 7.355 1 81.19 145 HIS B O 1
ATOM 2982 N N . ALA B 1 146 ? 10.07 -24.828 8.984 1 76.25 146 ALA B N 1
ATOM 2983 C CA . ALA B 1 146 ? 11.445 -25.234 9.281 1 76.25 146 ALA B CA 1
ATOM 2984 C C . ALA B 1 146 ? 12.109 -25.859 8.055 1 76.25 146 ALA B C 1
ATOM 2986 O O . ALA B 1 146 ? 13.328 -25.781 7.895 1 76.25 146 ALA B O 1
ATOM 2987 N N . GLU B 1 147 ? 11.438 -26.359 7.215 1 71.31 147 GLU B N 1
ATOM 2988 C CA . GLU B 1 147 ? 11.984 -27.141 6.105 1 71.31 147 GLU B CA 1
ATOM 2989 C C . GLU B 1 147 ? 12.289 -26.266 4.902 1 71.31 147 GLU B C 1
ATOM 2991 O O . GLU B 1 147 ? 12.875 -26.719 3.92 1 71.31 147 GLU B O 1
ATOM 2996 N N . LYS B 1 148 ? 11.93 -25.062 5.117 1 74.31 148 LYS B N 1
ATOM 2997 C CA . LYS B 1 148 ? 12.219 -24.203 3.971 1 74.31 148 LYS B CA 1
ATOM 2998 C C . LYS B 1 148 ? 13.719 -23.984 3.812 1 74.31 148 LYS B C 1
ATOM 3000 O O . LYS B 1 148 ? 14.391 -23.547 4.75 1 74.31 148 LYS B O 1
ATOM 3005 N N . ARG B 1 149 ? 14.266 -24.094 2.68 1 71.5 149 ARG B N 1
ATOM 3006 C CA . ARG B 1 149 ? 15.703 -24.125 2.453 1 71.5 149 ARG B CA 1
ATOM 3007 C C . ARG B 1 149 ? 16.25 -22.734 2.184 1 71.5 149 ARG B C 1
ATOM 3009 O O . ARG B 1 149 ? 17.297 -22.344 2.721 1 71.5 149 ARG B O 1
ATOM 3016 N N . ASP B 1 150 ? 15.484 -22.047 1.344 1 74.5 150 ASP B N 1
ATOM 3017 C CA . ASP B 1 150 ? 16.016 -20.734 1.001 1 74.5 150 ASP B CA 1
ATOM 3018 C C . ASP B 1 150 ? 15.844 -19.75 2.164 1 74.5 150 ASP B C 1
ATOM 3020 O O . ASP B 1 150 ? 14.766 -19.656 2.75 1 74.5 150 ASP B O 1
ATOM 3024 N N . ALA B 1 151 ? 16.953 -19.031 2.516 1 78.12 151 ALA B N 1
ATOM 3025 C CA . ALA B 1 151 ? 17.016 -18.031 3.564 1 78.12 151 ALA B CA 1
ATOM 3026 C C . ALA B 1 151 ? 17.938 -16.875 3.154 1 78.12 151 ALA B C 1
ATOM 3028 O O . ALA B 1 151 ? 19.141 -17.062 2.994 1 78.12 151 ALA B O 1
ATOM 3029 N N . PRO B 1 152 ? 17.281 -15.719 2.963 1 87.19 152 PRO B N 1
ATOM 3030 C CA . PRO B 1 152 ? 15.867 -15.336 2.975 1 87.19 152 PRO B CA 1
ATOM 3031 C C . PRO B 1 152 ? 15.086 -15.938 1.812 1 87.19 152 PRO B C 1
ATOM 3033 O O . PRO B 1 152 ? 15.672 -16.344 0.808 1 87.19 152 PRO B O 1
ATOM 3036 N N . SER B 1 153 ? 13.789 -16.016 2.043 1 88.69 153 SER B N 1
ATOM 3037 C CA . SER B 1 153 ? 12.93 -16.516 0.971 1 88.69 153 SER B CA 1
ATOM 3038 C C . SER B 1 153 ? 12.984 -15.594 -0.243 1 88.69 153 SER B C 1
ATOM 3040 O O . SER B 1 153 ? 13.414 -14.438 -0.138 1 88.69 153 SER B O 1
ATOM 3042 N N . GLY B 1 154 ? 12.578 -16.125 -1.376 1 88.19 154 GLY B N 1
ATOM 3043 C CA . GLY B 1 154 ? 12.508 -15.328 -2.59 1 88.19 154 GLY B CA 1
ATOM 3044 C C . GLY B 1 154 ? 11.617 -14.109 -2.449 1 88.19 154 GLY B C 1
ATOM 3045 O O . GLY B 1 154 ? 11.953 -13.031 -2.941 1 88.19 154 GLY B O 1
ATOM 3046 N N . THR B 1 155 ? 10.5 -14.281 -1.769 1 92 155 THR B N 1
ATOM 3047 C CA . THR B 1 155 ? 9.562 -13.18 -1.555 1 92 155 THR B CA 1
ATOM 3048 C C . THR B 1 155 ? 10.211 -12.07 -0.733 1 92 155 THR B C 1
ATOM 3050 O O . THR B 1 155 ? 10.117 -10.898 -1.082 1 92 155 THR B O 1
ATOM 3053 N N . ALA B 1 156 ? 10.891 -12.484 0.323 1 93.81 156 ALA B N 1
ATOM 3054 C CA . ALA B 1 156 ? 11.57 -11.5 1.161 1 93.81 156 ALA B CA 1
ATOM 3055 C C . ALA B 1 156 ? 12.609 -10.719 0.36 1 93.81 156 ALA B C 1
ATOM 3057 O O . ALA B 1 156 ? 12.695 -9.492 0.463 1 93.81 156 ALA B O 1
ATOM 3058 N N . LEU B 1 157 ? 13.352 -11.445 -0.416 1 92.88 157 LEU B N 1
ATOM 3059 C CA . LEU B 1 157 ? 14.375 -10.812 -1.242 1 92.88 157 LEU B CA 1
ATOM 3060 C C . LEU B 1 157 ? 13.742 -9.852 -2.248 1 92.88 157 LEU B C 1
ATOM 3062 O O . LEU B 1 157 ? 14.234 -8.742 -2.451 1 92.88 157 LEU B O 1
ATOM 3066 N N . MET B 1 158 ? 12.711 -10.289 -2.852 1 93.5 158 MET B N 1
ATOM 3067 C CA . MET B 1 158 ? 12 -9.453 -3.807 1 93.5 158 MET B CA 1
ATOM 3068 C C . MET B 1 158 ? 11.539 -8.156 -3.154 1 93.5 158 MET B C 1
ATOM 3070 O O . MET B 1 158 ? 11.672 -7.078 -3.738 1 93.5 158 MET B O 1
ATOM 3074 N N . LEU B 1 159 ? 11.031 -8.195 -1.945 1 96.31 159 LEU B N 1
ATOM 3075 C CA . LEU B 1 159 ? 10.578 -7.012 -1.227 1 96.31 159 LEU B CA 1
ATOM 3076 C C . LEU B 1 159 ? 11.742 -6.07 -0.938 1 96.31 159 LEU B C 1
ATOM 3078 O O . LEU B 1 159 ? 11.625 -4.855 -1.13 1 96.31 159 LEU B O 1
ATOM 3082 N N . GLY B 1 160 ? 12.844 -6.703 -0.49 1 95.19 160 GLY B N 1
ATOM 3083 C CA . GLY B 1 160 ? 14.031 -5.902 -0.244 1 95.19 160 GLY B CA 1
ATOM 3084 C C . GLY B 1 160 ? 14.562 -5.223 -1.492 1 95.19 160 GLY B C 1
ATOM 3085 O O . GLY B 1 160 ? 14.906 -4.039 -1.463 1 95.19 160 GLY B O 1
ATOM 3086 N N . GLU B 1 161 ? 14.617 -5.977 -2.572 1 95.81 161 GLU B N 1
ATOM 3087 C CA . GLU B 1 161 ? 15.07 -5.434 -3.85 1 95.81 161 GLU B CA 1
ATOM 3088 C C . GLU B 1 161 ? 14.164 -4.301 -4.316 1 95.81 161 GLU B C 1
ATOM 3090 O O . GLU B 1 161 ? 14.641 -3.275 -4.805 1 95.81 161 GLU B O 1
ATOM 3095 N N . THR B 1 162 ? 12.891 -4.488 -4.184 1 95.94 162 THR B N 1
ATOM 3096 C CA . THR B 1 162 ? 11.914 -3.477 -4.559 1 95.94 162 THR B CA 1
ATOM 3097 C C . THR B 1 162 ? 12.133 -2.188 -3.773 1 95.94 162 THR B C 1
ATOM 3099 O O . THR B 1 162 ? 12.133 -1.097 -4.348 1 95.94 162 THR B O 1
ATOM 3102 N N . LEU B 1 163 ? 12.352 -2.32 -2.496 1 95.69 163 LEU B N 1
ATOM 3103 C CA . LEU B 1 163 ? 12.555 -1.159 -1.636 1 95.69 163 LEU B CA 1
ATOM 3104 C C . LEU B 1 163 ? 13.844 -0.427 -2.006 1 95.69 163 LEU B C 1
ATOM 3106 O O . LEU B 1 163 ? 13.844 0.798 -2.145 1 95.69 163 LEU B O 1
ATOM 3110 N N . ALA B 1 164 ? 14.906 -1.188 -2.166 1 95.06 164 ALA B N 1
ATOM 3111 C CA . ALA B 1 164 ? 16.188 -0.591 -2.529 1 95.06 164 ALA B CA 1
ATOM 3112 C C . ALA B 1 164 ? 16.078 0.179 -3.844 1 95.06 164 ALA B C 1
ATOM 3114 O O . ALA B 1 164 ? 16.547 1.315 -3.943 1 95.06 164 ALA B O 1
ATOM 3115 N N . ALA B 1 165 ? 15.469 -0.437 -4.836 1 95 165 ALA B N 1
ATOM 3116 C CA . ALA B 1 165 ? 15.305 0.2 -6.141 1 95 165 ALA B CA 1
ATOM 3117 C C . ALA B 1 165 ? 14.484 1.481 -6.027 1 95 165 ALA B C 1
ATOM 3119 O O . ALA B 1 165 ? 14.828 2.504 -6.625 1 95 165 ALA B O 1
ATOM 3120 N N . ALA B 1 166 ? 13.414 1.446 -5.289 1 94.25 166 ALA B N 1
ATOM 3121 C CA . ALA B 1 166 ? 12.547 2.605 -5.109 1 94.25 166 ALA B CA 1
ATOM 3122 C C . ALA B 1 166 ? 13.297 3.758 -4.453 1 94.25 166 ALA B C 1
ATOM 3124 O O . ALA B 1 166 ? 13 4.926 -4.715 1 94.25 166 ALA B O 1
ATOM 3125 N N . ARG B 1 167 ? 14.273 3.43 -3.609 1 94.06 167 ARG B N 1
ATOM 3126 C CA . ARG B 1 167 ? 15.078 4.426 -2.906 1 94.06 167 ARG B CA 1
ATOM 3127 C C . ARG B 1 167 ? 16.297 4.836 -3.73 1 94.06 167 ARG B C 1
ATOM 3129 O O . ARG B 1 167 ? 17.109 5.648 -3.285 1 94.06 167 ARG B O 1
ATOM 3136 N N . GLY B 1 168 ? 16.484 4.199 -4.887 1 93.5 168 GLY B N 1
ATOM 3137 C CA . GLY B 1 168 ? 17.641 4.465 -5.727 1 93.5 168 GLY B CA 1
ATOM 3138 C C . GLY B 1 168 ? 18.938 3.883 -5.176 1 93.5 168 GLY B C 1
ATOM 3139 O O . GLY B 1 168 ? 20.016 4.445 -5.379 1 93.5 168 GLY B O 1
ATOM 3140 N N . GLN B 1 169 ? 18.781 2.848 -4.461 1 92.81 169 GLN B N 1
ATOM 3141 C CA . GLN B 1 169 ? 19.938 2.229 -3.826 1 92.81 169 GLN B CA 1
ATOM 3142 C C . GLN B 1 169 ? 20.328 0.929 -4.531 1 92.81 169 GLN B C 1
ATOM 3144 O O . GLN B 1 169 ? 19.484 0.299 -5.18 1 92.81 169 GLN B O 1
ATOM 3149 N N . ASP B 1 170 ? 21.578 0.555 -4.355 1 93.88 170 ASP B N 1
ATOM 3150 C CA . ASP B 1 170 ? 22.031 -0.784 -4.73 1 93.88 170 ASP B CA 1
ATOM 3151 C C . ASP B 1 170 ? 21.688 -1.8 -3.641 1 93.88 170 ASP B C 1
ATOM 3153 O O . ASP B 1 170 ? 22.203 -1.709 -2.521 1 93.88 170 ASP B O 1
ATOM 3157 N N . PHE B 1 171 ? 20.953 -2.635 -3.998 1 94.12 171 PHE B N 1
ATOM 3158 C CA . PHE B 1 171 ? 20.438 -3.588 -3.027 1 94.12 171 PHE B CA 1
ATOM 3159 C C . PHE B 1 171 ? 21.578 -4.293 -2.297 1 94.12 171 PHE B C 1
ATOM 3161 O O . PHE B 1 171 ? 21.547 -4.406 -1.069 1 94.12 171 PHE B O 1
ATOM 3168 N N . LYS B 1 172 ? 22.516 -4.828 -2.955 1 92.38 172 LYS B N 1
ATOM 3169 C CA . LYS B 1 172 ? 23.625 -5.57 -2.357 1 92.38 172 LYS B CA 1
ATOM 3170 C C . LYS B 1 172 ? 24.375 -4.711 -1.347 1 92.38 172 LYS B C 1
ATOM 3172 O O . LYS B 1 172 ? 24.906 -5.223 -0.357 1 92.38 172 LYS B O 1
ATOM 3177 N N . SER B 1 173 ? 24.359 -3.422 -1.518 1 91.94 173 SER B N 1
ATOM 3178 C CA . SER B 1 173 ? 25.109 -2.514 -0.66 1 91.94 173 SER B CA 1
ATOM 3179 C C . SER B 1 173 ? 24.359 -2.221 0.634 1 91.94 173 SER B C 1
ATOM 3181 O O . SER B 1 173 ? 24.969 -1.844 1.64 1 91.94 173 SER B O 1
ATOM 3183 N N . VAL B 1 174 ? 23.078 -2.465 0.628 1 90.88 174 VAL B N 1
ATOM 3184 C CA . VAL B 1 174 ? 22.328 -2.014 1.791 1 90.88 174 VAL B CA 1
ATOM 3185 C C . VAL B 1 174 ? 21.719 -3.219 2.514 1 90.88 174 VAL B C 1
ATOM 3187 O O . VAL B 1 174 ? 21.203 -3.086 3.623 1 90.88 174 VAL B O 1
ATOM 3190 N N . MET B 1 175 ? 21.766 -4.32 1.92 1 92.19 175 MET B N 1
ATOM 3191 C CA . MET B 1 175 ? 21.203 -5.531 2.518 1 92.19 175 MET B CA 1
ATOM 3192 C C . MET B 1 175 ? 22.047 -5.988 3.705 1 92.19 175 MET B C 1
ATOM 3194 O O . MET B 1 175 ? 23.266 -6.055 3.613 1 92.19 175 MET B O 1
ATOM 3198 N N . ARG B 1 176 ? 21.328 -6.254 4.789 1 89.44 176 ARG B N 1
ATOM 3199 C CA . ARG B 1 176 ? 21.969 -6.781 5.992 1 89.44 176 ARG B CA 1
ATOM 3200 C C . ARG B 1 176 ? 21.141 -7.922 6.586 1 89.44 176 ARG B C 1
ATOM 3202 O O . ARG B 1 176 ? 19.922 -7.988 6.387 1 89.44 176 ARG B O 1
ATOM 3209 N N . TYR B 1 177 ? 21.828 -8.781 7.32 1 85.12 177 TYR B N 1
ATOM 3210 C CA . TYR B 1 177 ? 21.156 -9.82 8.086 1 85.12 177 TYR B CA 1
ATOM 3211 C C . TYR B 1 177 ? 21.141 -9.484 9.57 1 85.12 177 TYR B C 1
ATOM 3213 O O . TYR B 1 177 ? 22.109 -8.914 10.086 1 85.12 177 TYR B O 1
ATOM 3221 N N . ASP B 1 178 ? 19.922 -9.633 10.242 1 70.31 178 ASP B N 1
ATOM 3222 C CA . ASP B 1 178 ? 19.75 -9.297 11.656 1 70.31 178 ASP B CA 1
ATOM 3223 C C . ASP B 1 178 ? 20.875 -9.891 12.5 1 70.31 178 ASP B C 1
ATOM 3225 O O . ASP B 1 178 ? 21.359 -9.258 13.438 1 70.31 178 ASP B O 1
ATOM 3229 N N . SER B 1 179 ? 21.25 -10.977 12.273 1 59.59 179 SER B N 1
ATOM 3230 C CA . SER B 1 179 ? 22.297 -11.641 13.047 1 59.59 179 SER B CA 1
ATOM 3231 C C . SER B 1 179 ? 23.641 -10.953 12.867 1 59.59 179 SER B C 1
ATOM 3233 O O . SER B 1 179 ? 24.516 -11.039 13.734 1 59.59 179 SER B O 1
ATOM 3235 N N . GLU B 1 180 ? 23.828 -10.508 11.875 1 53.06 180 GLU B N 1
ATOM 3236 C CA . GLU B 1 180 ? 25.141 -9.961 11.562 1 53.06 180 GLU B CA 1
ATOM 3237 C C . GLU B 1 180 ? 25.375 -8.633 12.281 1 53.06 180 GLU B C 1
ATOM 3239 O O . GLU B 1 180 ? 26.516 -8.266 12.578 1 53.06 180 GLU B O 1
ATOM 3244 N N . GLN B 1 181 ? 24.359 -7.797 12.492 1 51.34 181 GLN B N 1
ATOM 3245 C CA . GLN B 1 181 ? 24.656 -6.379 12.688 1 51.34 181 GLN B CA 1
ATOM 3246 C C . GLN B 1 181 ? 24.484 -5.98 14.156 1 51.34 181 GLN B C 1
ATOM 3248 O O . GLN B 1 181 ? 24.156 -4.832 14.453 1 51.34 181 GLN B O 1
ATOM 3253 N N . ALA B 1 182 ? 24.469 -7.035 15.078 1 48.88 182 ALA B N 1
ATOM 3254 C CA . ALA B 1 182 ? 24.484 -6.617 16.484 1 48.88 182 ALA B CA 1
ATOM 3255 C C . ALA B 1 182 ? 25.531 -5.531 16.719 1 48.88 182 ALA B C 1
ATOM 3257 O O . ALA B 1 182 ? 25.359 -4.691 17.609 1 48.88 182 ALA B O 1
ATOM 3258 N N . ALA B 1 183 ? 26.594 -5.625 16.062 1 47.56 183 ALA B N 1
ATOM 3259 C CA . ALA B 1 183 ? 27.703 -4.84 16.578 1 47.56 183 ALA B CA 1
ATOM 3260 C C . ALA B 1 183 ? 27.781 -3.473 15.906 1 47.56 183 ALA B C 1
ATOM 3262 O O . ALA B 1 183 ? 28.578 -2.619 16.312 1 47.56 183 ALA B O 1
ATOM 3263 N N . VAL B 1 184 ? 27.188 -3.322 14.797 1 49.78 184 VAL B N 1
ATOM 3264 C CA . VAL B 1 184 ? 27.484 -2.072 14.102 1 49.78 184 VAL B CA 1
ATOM 3265 C C . VAL B 1 184 ? 26.234 -1.197 14.055 1 49.78 184 VAL B C 1
ATOM 3267 O O . VAL B 1 184 ? 25.125 -1.701 13.875 1 49.78 184 VAL B O 1
ATOM 3270 N N . ALA B 1 185 ? 26.453 -0.072 14.422 1 54.44 185 ALA B N 1
ATOM 3271 C CA . ALA B 1 185 ? 25.438 0.98 14.344 1 54.44 185 ALA B CA 1
ATOM 3272 C C . ALA B 1 185 ? 24.688 0.92 13.016 1 54.44 185 ALA B C 1
ATOM 3274 O O . ALA B 1 185 ? 25.312 0.852 11.945 1 54.44 185 ALA B O 1
ATOM 3275 N N . ARG B 1 186 ? 23.469 0.481 12.906 1 60.34 186 ARG B N 1
ATOM 3276 C CA . ARG B 1 186 ? 22.609 0.458 11.727 1 60.34 186 ARG B CA 1
ATOM 3277 C C . ARG B 1 186 ? 22.547 1.828 11.055 1 60.34 186 ARG B C 1
ATOM 3279 O O . ARG B 1 186 ? 22.453 2.852 11.734 1 60.34 186 ARG B O 1
ATOM 3286 N N . ASN B 1 187 ? 23.016 1.717 9.805 1 70.88 187 ASN B N 1
ATOM 3287 C CA . ASN B 1 187 ? 22.812 2.939 9.039 1 70.88 187 ASN B CA 1
ATOM 3288 C C . ASN B 1 187 ? 21.328 3.133 8.672 1 70.88 187 ASN B C 1
ATOM 3290 O O . ASN B 1 187 ? 20.594 2.158 8.508 1 70.88 187 ASN B O 1
ATOM 3294 N N . SER B 1 188 ? 20.891 4.285 8.664 1 73.12 188 SER B N 1
ATOM 3295 C CA . SER B 1 188 ? 19.484 4.648 8.453 1 73.12 188 SER B CA 1
ATOM 3296 C C . SER B 1 188 ? 18.984 4.137 7.109 1 73.12 188 SER B C 1
ATOM 3298 O O . SER B 1 188 ? 17.781 3.984 6.91 1 73.12 188 SER B O 1
ATOM 3300 N N . ASP B 1 189 ? 19.891 3.59 6.297 1 79.56 189 ASP B N 1
ATOM 3301 C CA . ASP B 1 189 ? 19.453 3.225 4.957 1 79.56 189 ASP B CA 1
ATOM 3302 C C . ASP B 1 189 ? 19.484 1.71 4.762 1 79.56 189 ASP B C 1
ATOM 3304 O O . ASP B 1 189 ? 19.156 1.21 3.684 1 79.56 189 ASP B O 1
ATOM 3308 N N . ASP B 1 190 ? 19.797 1.022 5.789 1 86.12 190 ASP B N 1
ATOM 3309 C CA . ASP B 1 190 ? 19.922 -0.426 5.66 1 86.12 190 ASP B CA 1
ATOM 3310 C C . ASP B 1 190 ? 18.562 -1.096 5.582 1 86.12 190 ASP B C 1
ATOM 3312 O O . ASP B 1 190 ? 17.578 -0.602 6.16 1 86.12 190 ASP B O 1
ATOM 3316 N N . ILE B 1 191 ? 18.609 -2.145 4.824 1 92.69 191 ILE B N 1
ATOM 3317 C CA . ILE B 1 191 ? 17.484 -3.07 4.805 1 92.69 191 ILE B CA 1
ATOM 3318 C C . ILE B 1 191 ? 17.859 -4.371 5.508 1 92.69 191 ILE B C 1
ATOM 3320 O O . ILE B 1 191 ? 18.641 -5.168 4.969 1 92.69 191 ILE B O 1
ATOM 3324 N N . VAL B 1 192 ? 17.359 -4.578 6.68 1 92.81 192 VAL B N 1
ATOM 3325 C CA . VAL B 1 192 ? 17.766 -5.707 7.52 1 92.81 192 VAL B CA 1
ATOM 3326 C C . VAL B 1 192 ? 16.75 -6.848 7.363 1 92.81 192 VAL B C 1
ATOM 3328 O O . VAL B 1 192 ? 15.539 -6.625 7.426 1 92.81 192 VAL B O 1
ATOM 3331 N N . PHE B 1 193 ? 17.25 -8.039 7.152 1 93.56 193 PHE B N 1
ATOM 3332 C CA . PHE B 1 193 ? 16.406 -9.227 7.055 1 93.56 193 PHE B CA 1
ATOM 3333 C C . PHE B 1 193 ? 16.406 -10 8.367 1 93.56 193 PHE B C 1
ATOM 3335 O O . PHE B 1 193 ? 17.484 -10.32 8.898 1 93.56 193 PHE B O 1
ATOM 3342 N N . ASP B 1 194 ? 15.258 -10.172 8.906 1 91.44 194 ASP B N 1
ATOM 3343 C CA . ASP B 1 194 ? 15.031 -11.07 10.039 1 91.44 194 ASP B CA 1
ATOM 3344 C C . ASP B 1 194 ? 14.383 -12.375 9.578 1 91.44 194 ASP B C 1
ATOM 3346 O O . ASP B 1 194 ? 13.164 -12.43 9.367 1 91.44 194 ASP B O 1
ATOM 3350 N N . VAL B 1 195 ? 15.164 -13.422 9.461 1 88.81 195 VAL B N 1
ATOM 3351 C CA . VAL B 1 195 ? 14.711 -14.688 8.883 1 88.81 195 VAL B CA 1
ATOM 3352 C C . VAL B 1 195 ? 14.484 -15.711 9.992 1 88.81 195 VAL B C 1
ATOM 3354 O O . VAL B 1 195 ? 15.383 -15.992 10.781 1 88.81 195 VAL B O 1
ATOM 3357 N N . ARG B 1 196 ? 13.266 -16.172 10.062 1 85.75 196 ARG B N 1
ATOM 3358 C CA . ARG B 1 196 ? 12.914 -17.172 11.055 1 85.75 196 ARG B CA 1
ATOM 3359 C C . ARG B 1 196 ? 12.281 -18.406 10.398 1 85.75 196 ARG B C 1
ATOM 3361 O O . ARG B 1 196 ? 11.477 -18.266 9.477 1 85.75 196 ARG B O 1
ATOM 3368 N N . ARG B 1 197 ? 12.602 -19.609 10.766 1 84 197 ARG B N 1
ATOM 3369 C CA . ARG B 1 197 ? 12.039 -20.891 10.344 1 84 197 ARG B CA 1
ATOM 3370 C C . ARG B 1 197 ? 11.414 -21.625 11.531 1 84 197 ARG B C 1
ATOM 3372 O O . ARG B 1 197 ? 12.125 -22.078 12.43 1 84 197 ARG B O 1
ATOM 3379 N N . GLU B 1 198 ? 10.117 -21.516 11.594 1 79.69 198 GLU B N 1
ATOM 3380 C CA . GLU B 1 198 ? 9.43 -22.031 12.781 1 79.69 198 GLU B CA 1
ATOM 3381 C C . GLU B 1 198 ? 8.18 -22.828 12.398 1 79.69 198 GLU B C 1
ATOM 3383 O O . GLU B 1 198 ? 7.375 -22.375 11.578 1 79.69 198 GLU B O 1
ATOM 3388 N N . GLY B 1 199 ? 8.031 -23.984 12.992 1 76.06 199 GLY B N 1
ATOM 3389 C CA . GLY B 1 199 ? 6.797 -24.75 12.938 1 76.06 199 GLY B CA 1
ATOM 3390 C C . GLY B 1 199 ? 6.355 -25.062 11.516 1 76.06 199 GLY B C 1
ATOM 3391 O O . GLY B 1 199 ? 7.141 -25.578 10.711 1 76.06 199 GLY B O 1
ATOM 3392 N N . LEU B 1 200 ? 4.941 -25 11.289 1 70 200 LEU B N 1
ATOM 3393 C CA . LEU B 1 200 ? 4.297 -25.375 10.031 1 70 200 LEU B CA 1
ATOM 3394 C C . LEU B 1 200 ? 3.734 -24.141 9.328 1 70 200 LEU B C 1
ATOM 3396 O O . LEU B 1 200 ? 2.855 -24.266 8.477 1 70 200 LEU B O 1
ATOM 3400 N N . HIS B 1 201 ? 4.41 -23.109 9.523 1 70.75 201 HIS B N 1
ATOM 3401 C CA . HIS B 1 201 ? 3.861 -21.859 9 1 70.75 201 HIS B CA 1
ATOM 3402 C C . HIS B 1 201 ? 4.094 -21.75 7.496 1 70.75 201 HIS B C 1
ATOM 3404 O O . HIS B 1 201 ? 5.23 -21.844 7.027 1 70.75 201 HIS B O 1
ATOM 3410 N N . PRO B 1 202 ? 3.023 -21.594 6.668 1 76.44 202 PRO B N 1
ATOM 3411 C CA . PRO B 1 202 ? 3.193 -21.547 5.211 1 76.44 202 PRO B CA 1
ATOM 3412 C C . PRO B 1 202 ? 3.986 -20.328 4.742 1 76.44 202 PRO B C 1
ATOM 3414 O O . PRO B 1 202 ? 4.613 -20.375 3.68 1 76.44 202 PRO B O 1
ATOM 3417 N N . GLY B 1 203 ? 3.965 -19.297 5.527 1 88.44 203 GLY B N 1
ATOM 3418 C CA . GLY B 1 203 ? 4.773 -18.141 5.148 1 88.44 203 GLY B CA 1
ATOM 3419 C C . GLY B 1 203 ? 4.164 -16.828 5.57 1 88.44 203 GLY B C 1
ATOM 3420 O O . GLY B 1 203 ? 2.961 -16.609 5.41 1 88.44 203 GLY B O 1
ATOM 3421 N N . ALA B 1 204 ? 4.992 -16.016 6.227 1 93.31 204 ALA B N 1
ATOM 3422 C CA . ALA B 1 204 ? 4.605 -14.664 6.605 1 93.31 204 ALA B CA 1
ATOM 3423 C C . ALA B 1 204 ? 5.738 -13.672 6.336 1 93.31 204 ALA B C 1
ATOM 3425 O O . ALA B 1 204 ? 6.906 -13.977 6.578 1 93.31 204 ALA B O 1
ATOM 3426 N N . HIS B 1 205 ? 5.414 -12.656 5.762 1 96.44 205 HIS B N 1
ATOM 3427 C CA . HIS B 1 205 ? 6.367 -11.594 5.484 1 96.44 205 HIS B CA 1
ATOM 3428 C C . HIS B 1 205 ? 5.898 -10.266 6.078 1 96.44 205 HIS B C 1
ATOM 3430 O O . HIS B 1 205 ? 4.734 -9.891 5.93 1 96.44 205 HIS B O 1
ATOM 3436 N N . THR B 1 206 ? 6.762 -9.562 6.758 1 97.25 206 THR B N 1
ATOM 3437 C CA . THR B 1 206 ? 6.477 -8.234 7.305 1 97.25 206 THR B CA 1
ATOM 3438 C C . THR B 1 206 ? 7.59 -7.254 6.945 1 97.25 206 THR B C 1
ATOM 3440 O O . THR B 1 206 ? 8.773 -7.566 7.098 1 97.25 206 THR B O 1
ATOM 3443 N N . VAL B 1 207 ? 7.227 -6.156 6.426 1 97.25 207 VAL B N 1
ATOM 3444 C CA . VAL B 1 207 ? 8.156 -5.051 6.191 1 97.25 207 VAL B CA 1
ATOM 3445 C C . VAL B 1 207 ? 7.867 -3.92 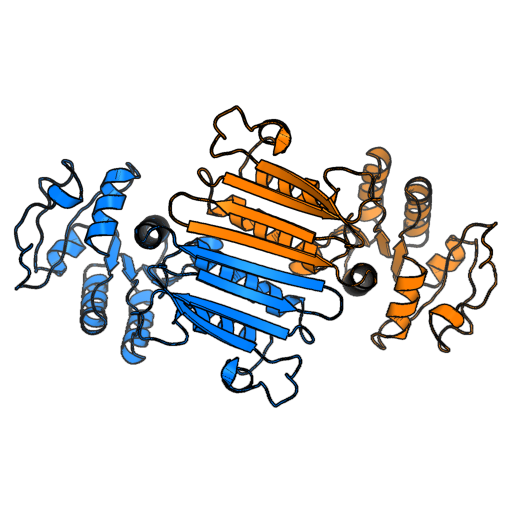7.172 1 97.25 207 VAL B C 1
ATOM 3447 O O . VAL B 1 207 ? 6.746 -3.416 7.242 1 97.25 207 VAL B O 1
ATOM 3450 N N . VAL B 1 208 ? 8.859 -3.564 7.898 1 96.38 208 VAL B N 1
ATOM 3451 C CA . VAL B 1 208 ? 8.75 -2.449 8.828 1 96.38 208 VAL B CA 1
ATOM 3452 C C . VAL B 1 208 ? 9.641 -1.297 8.375 1 96.38 208 VAL B C 1
ATOM 3454 O O . VAL B 1 208 ? 10.82 -1.497 8.086 1 96.38 208 VAL B O 1
ATOM 3457 N N . LEU B 1 209 ? 9.102 -0.185 8.25 1 95.5 209 LEU B N 1
ATOM 3458 C CA . LEU B 1 209 ? 9.82 1.061 7.992 1 95.5 209 LEU B CA 1
ATOM 3459 C C . LEU B 1 209 ? 9.75 1.988 9.203 1 95.5 209 LEU B C 1
ATOM 3461 O O . LEU B 1 209 ? 8.664 2.463 9.562 1 95.5 209 LEU B O 1
ATOM 3465 N N . ALA B 1 210 ? 10.859 2.234 9.75 1 93.12 210 ALA B N 1
ATOM 3466 C CA . ALA B 1 210 ? 10.922 3.045 10.961 1 93.12 210 ALA B CA 1
ATOM 3467 C C . ALA B 1 210 ? 11.625 4.375 10.703 1 93.12 210 ALA B C 1
ATOM 3469 O O . ALA B 1 210 ? 12.797 4.402 10.336 1 93.12 210 ALA B O 1
ATOM 3470 N N . GLY B 1 211 ? 10.859 5.422 10.852 1 90.56 211 GLY B N 1
ATOM 3471 C CA . GLY B 1 211 ? 11.406 6.754 10.672 1 90.56 211 GLY B CA 1
ATOM 3472 C C . GLY B 1 211 ? 11.5 7.543 11.961 1 90.56 211 GLY B C 1
ATOM 3473 O O . GLY B 1 211 ? 11.234 7.008 13.039 1 90.56 211 GLY B O 1
ATOM 3474 N N . PRO B 1 212 ? 11.938 8.773 11.852 1 87.5 212 PRO B N 1
ATOM 3475 C CA . PRO B 1 212 ? 12.156 9.594 13.047 1 87.5 212 PRO B CA 1
ATOM 3476 C C . PRO B 1 212 ? 10.859 9.898 13.797 1 87.5 212 PRO B C 1
ATOM 3478 O O . PRO B 1 212 ? 10.859 10.008 15.023 1 87.5 212 PRO B O 1
ATOM 3481 N N . ASP B 1 213 ? 9.758 9.961 13.047 1 91.12 213 ASP B N 1
ATOM 3482 C CA . ASP B 1 213 ? 8.547 10.461 13.688 1 91.12 213 ASP B CA 1
ATOM 3483 C C . ASP B 1 213 ? 7.398 9.469 13.547 1 91.12 213 ASP B C 1
ATOM 3485 O O . ASP B 1 213 ? 6.312 9.688 14.086 1 91.12 213 ASP B O 1
ATOM 3489 N N . GLU B 1 214 ? 7.637 8.438 12.82 1 93.44 214 GLU B N 1
ATOM 3490 C CA . GLU B 1 214 ? 6.566 7.48 12.555 1 93.44 214 GLU B CA 1
ATOM 3491 C C . GLU B 1 214 ? 7.129 6.129 12.117 1 93.44 214 GLU B C 1
ATOM 3493 O O . GLU B 1 214 ? 8.297 6.035 11.727 1 93.44 214 GLU B O 1
ATOM 3498 N N . ASN B 1 215 ? 6.297 5.086 12.297 1 94.69 215 ASN B N 1
ATOM 3499 C CA . ASN B 1 215 ? 6.594 3.734 11.836 1 94.69 215 ASN B CA 1
ATOM 3500 C C . ASN B 1 215 ? 5.453 3.166 10.992 1 94.69 215 ASN B C 1
ATOM 3502 O O . ASN B 1 215 ? 4.281 3.375 11.305 1 94.69 215 ASN B O 1
ATOM 3506 N N . LEU B 1 216 ? 5.852 2.482 9.969 1 96.81 216 LEU B N 1
ATOM 3507 C CA . LEU B 1 216 ? 4.906 1.731 9.148 1 96.81 216 LEU B CA 1
ATOM 3508 C C . LEU B 1 216 ? 5.25 0.245 9.148 1 96.81 216 LEU B C 1
ATOM 3510 O O . LEU B 1 216 ? 6.426 -0.125 9.164 1 96.81 216 LEU B O 1
ATOM 3514 N N . SER B 1 217 ? 4.25 -0.57 9.117 1 97.31 217 SER B N 1
ATOM 3515 C CA . SER B 1 217 ? 4.422 -2.014 8.992 1 97.31 217 SER B CA 1
ATOM 3516 C C . SER B 1 217 ? 3.398 -2.613 8.039 1 97.31 217 SER B C 1
ATOM 3518 O O . SER B 1 217 ? 2.207 -2.303 8.117 1 97.31 217 SER B O 1
ATOM 3520 N N . PHE B 1 218 ? 3.875 -3.416 7.148 1 97.25 218 PHE B N 1
ATOM 3521 C CA . PHE B 1 218 ? 3.064 -4.137 6.176 1 97.25 218 PHE B CA 1
ATOM 3522 C C . PHE B 1 218 ? 3.295 -5.641 6.285 1 97.25 218 PHE B C 1
ATOM 3524 O O . PHE B 1 218 ? 4.426 -6.113 6.148 1 97.25 218 PHE B O 1
ATOM 3531 N N . SER B 1 219 ? 2.244 -6.352 6.48 1 97.31 219 SER B N 1
ATOM 3532 C CA . SER B 1 219 ? 2.41 -7.789 6.676 1 97.31 219 SER B CA 1
ATOM 3533 C C . SER B 1 219 ? 1.474 -8.578 5.77 1 97.31 219 SER B C 1
ATOM 3535 O O . SER B 1 219 ? 0.349 -8.148 5.504 1 97.31 219 SER B O 1
ATOM 3537 N N . HIS B 1 220 ? 1.918 -9.664 5.316 1 97.38 220 HIS B N 1
ATOM 3538 C CA . HIS B 1 220 ? 1.154 -10.656 4.57 1 97.38 220 HIS B CA 1
ATOM 3539 C C . HIS B 1 220 ? 1.393 -12.055 5.117 1 97.38 220 HIS B C 1
ATOM 3541 O O . HIS B 1 220 ? 2.537 -12.453 5.344 1 97.38 220 HIS B O 1
ATOM 3547 N N . THR B 1 221 ? 0.341 -12.797 5.375 1 95.12 221 THR B N 1
ATOM 3548 C CA . THR B 1 221 ? 0.424 -14.18 5.848 1 95.12 221 THR B CA 1
ATOM 3549 C C . THR B 1 221 ? -0.408 -15.102 4.965 1 95.12 221 THR B C 1
ATOM 3551 O O . THR B 1 221 ? -1.569 -14.812 4.672 1 95.12 221 THR B O 1
ATOM 3554 N N . VAL B 1 222 ? 0.231 -16.188 4.531 1 92.94 222 VAL B N 1
ATOM 3555 C CA . VAL B 1 222 ? -0.48 -17.219 3.785 1 92.94 222 VAL B CA 1
ATOM 3556 C C . VAL B 1 222 ? -1.106 -18.219 4.754 1 92.94 222 VAL B C 1
ATOM 3558 O O . VAL B 1 222 ? -0.428 -18.734 5.641 1 92.94 222 VAL B O 1
ATOM 3561 N N . THR B 1 223 ? -2.398 -18.469 4.613 1 91.25 223 THR B N 1
ATOM 3562 C CA . THR B 1 223 ? -3.053 -19.453 5.477 1 91.25 223 THR B CA 1
ATOM 3563 C C . THR B 1 223 ? -3.377 -20.719 4.707 1 91.25 223 THR B C 1
ATOM 3565 O O . THR B 1 223 ? -3.627 -21.766 5.305 1 91.25 223 THR B O 1
ATOM 3568 N N . ASP B 1 224 ? -3.428 -20.594 3.436 1 90.38 224 ASP B N 1
ATOM 3569 C CA . ASP B 1 224 ? -3.668 -21.734 2.553 1 90.38 224 ASP B CA 1
ATOM 3570 C C . ASP B 1 224 ? -2.979 -21.547 1.205 1 90.38 224 ASP B C 1
ATOM 3572 O O . ASP B 1 224 ? -3.035 -20.453 0.623 1 90.38 224 ASP B O 1
ATOM 3576 N N . ARG B 1 225 ? -2.371 -22.625 0.749 1 87.62 225 ARG B N 1
ATOM 3577 C CA . ARG B 1 225 ? -1.616 -22.562 -0.499 1 87.62 225 ARG B CA 1
ATOM 3578 C C . ARG B 1 225 ? -2.539 -22.297 -1.685 1 87.62 225 ARG B C 1
ATOM 3580 O O . ARG B 1 225 ? -2.078 -21.938 -2.77 1 87.62 225 ARG B O 1
ATOM 3587 N N . ARG B 1 226 ? -3.771 -22.5 -1.525 1 91.81 226 ARG B N 1
ATOM 3588 C CA . ARG B 1 226 ? -4.766 -22.203 -2.553 1 91.81 226 ARG B CA 1
ATOM 3589 C C . ARG B 1 226 ? -4.633 -20.781 -3.051 1 91.81 226 ARG B C 1
ATOM 3591 O O . ARG B 1 226 ? -5.039 -20.453 -4.172 1 91.81 226 ARG B O 1
ATOM 3598 N N . VAL B 1 227 ? -4.008 -19.922 -2.264 1 92.62 227 VAL B N 1
ATOM 3599 C CA . VAL B 1 227 ? -3.855 -18.516 -2.58 1 92.62 227 VAL B CA 1
ATOM 3600 C C . VAL B 1 227 ? -3.1 -18.344 -3.896 1 92.62 227 VAL B C 1
ATOM 3602 O O . VAL B 1 227 ? -3.428 -17.484 -4.707 1 92.62 227 VAL B O 1
ATOM 3605 N N . PHE B 1 228 ? -2.172 -19.203 -4.156 1 94.19 228 PHE B N 1
ATOM 3606 C CA . PHE B 1 228 ? -1.354 -19.094 -5.359 1 94.19 228 PHE B CA 1
ATOM 3607 C C . PHE B 1 228 ? -2.131 -19.562 -6.586 1 94.19 228 PHE B C 1
ATOM 3609 O O . PHE B 1 228 ? -1.998 -19 -7.668 1 94.19 228 PHE B O 1
ATOM 3616 N N . ALA B 1 229 ? -2.949 -20.578 -6.395 1 95.12 229 ALA B N 1
ATOM 3617 C CA . ALA B 1 229 ? -3.797 -21.062 -7.477 1 95.12 229 ALA B CA 1
ATOM 3618 C C . ALA B 1 229 ? -4.82 -20.016 -7.891 1 95.12 229 ALA B C 1
ATOM 3620 O O . ALA B 1 229 ? -5.016 -19.766 -9.086 1 95.12 229 ALA B O 1
ATOM 3621 N N . VAL B 1 230 ? -5.383 -19.422 -6.941 1 92.81 230 VAL B N 1
ATOM 3622 C CA . VAL B 1 230 ? -6.387 -18.391 -7.195 1 92.81 230 VAL B CA 1
ATOM 3623 C C . VAL B 1 230 ? -5.75 -17.219 -7.93 1 92.81 230 VAL B C 1
ATOM 3625 O O . VAL B 1 230 ? -6.32 -16.688 -8.891 1 92.81 230 VAL B O 1
ATOM 3628 N N . GLY B 1 231 ? -4.574 -16.844 -7.457 1 94.88 231 GLY B N 1
ATOM 3629 C CA . GLY B 1 231 ? -3.855 -15.781 -8.141 1 94.88 231 GLY B CA 1
ATOM 3630 C C . GLY B 1 231 ? -3.523 -16.125 -9.586 1 94.88 231 GLY B C 1
ATOM 3631 O O . GLY B 1 231 ? -3.65 -15.273 -10.469 1 94.88 231 GLY B O 1
ATOM 3632 N N . ALA B 1 232 ? -3.117 -17.312 -9.797 1 96.69 232 ALA B N 1
ATOM 3633 C CA . ALA B 1 232 ? -2.789 -17.766 -11.148 1 96.69 232 ALA B CA 1
ATOM 3634 C C . ALA B 1 232 ? -4.023 -17.734 -12.047 1 96.69 232 ALA B C 1
ATOM 3636 O O . ALA B 1 232 ? -3.939 -17.359 -13.211 1 96.69 232 ALA B O 1
ATOM 3637 N N . LEU B 1 233 ? -5.145 -18.172 -11.547 1 95.62 233 LEU B N 1
ATOM 3638 C CA . LEU B 1 233 ? -6.379 -18.172 -12.32 1 95.62 233 LEU B CA 1
ATOM 3639 C C . LEU B 1 233 ? -6.816 -16.75 -12.656 1 95.62 233 LEU B C 1
ATOM 3641 O O . LEU B 1 233 ? -7.277 -16.484 -13.766 1 95.62 233 LEU B O 1
ATOM 3645 N N . ARG B 1 234 ? -6.656 -15.883 -11.711 1 93.75 234 ARG B N 1
ATOM 3646 C CA . ARG B 1 234 ? -6.961 -14.484 -11.984 1 93.75 234 ARG B CA 1
ATOM 3647 C C . ARG B 1 234 ? -6.055 -13.922 -13.078 1 93.75 234 ARG B C 1
ATOM 3649 O O . ARG B 1 234 ? -6.512 -13.195 -13.953 1 93.75 234 ARG B O 1
ATOM 3656 N N . ALA B 1 235 ? -4.801 -14.273 -12.953 1 96.75 235 ALA B N 1
ATOM 3657 C CA . ALA B 1 235 ? -3.846 -13.867 -13.977 1 96.75 235 ALA B CA 1
ATOM 3658 C C . ALA B 1 235 ? -4.25 -14.398 -15.344 1 96.75 235 ALA B C 1
ATOM 3660 O O . ALA B 1 235 ? -4.184 -13.68 -16.344 1 96.75 235 ALA B O 1
ATOM 3661 N N . ALA B 1 236 ? -4.688 -15.617 -15.352 1 97.06 236 ALA B N 1
ATOM 3662 C CA . ALA B 1 236 ? -5.082 -16.25 -16.609 1 97.06 236 ALA B CA 1
ATOM 3663 C C . ALA B 1 236 ? -6.285 -15.539 -17.219 1 97.06 236 ALA B C 1
ATOM 3665 O O . ALA B 1 236 ? -6.293 -15.234 -18.422 1 97.06 236 ALA B O 1
ATOM 3666 N N . LYS B 1 237 ? -7.25 -15.281 -16.422 1 95.25 237 LYS B N 1
ATOM 3667 C CA . LYS B 1 237 ? -8.445 -14.586 -16.891 1 95.25 237 LYS B CA 1
ATOM 3668 C C . LYS B 1 237 ? -8.094 -13.195 -17.422 1 95.25 237 LYS B C 1
ATOM 3670 O O . LYS B 1 237 ? -8.562 -12.805 -18.5 1 95.25 237 LYS B O 1
ATOM 3675 N N . TRP B 1 238 ? -7.305 -12.508 -16.703 1 95.62 238 TRP B N 1
ATOM 3676 C CA . TRP B 1 238 ? -6.879 -11.164 -17.062 1 95.62 238 TRP B CA 1
ATOM 3677 C C . TRP B 1 238 ? -6.055 -11.188 -18.359 1 95.62 238 TRP B C 1
ATOM 3679 O O . TRP B 1 238 ? -6.254 -10.359 -19.234 1 95.62 238 TRP B O 1
ATOM 3689 N N . LEU B 1 239 ? -5.219 -12.172 -18.484 1 97.75 239 LEU B N 1
ATOM 3690 C CA . LEU B 1 239 ? -4.273 -12.289 -19.578 1 97.75 239 LEU B CA 1
ATOM 3691 C C . LEU B 1 239 ? -4.996 -12.609 -20.891 1 97.75 239 LEU B C 1
ATOM 3693 O O . LEU B 1 239 ? -4.551 -12.203 -21.969 1 97.75 239 LEU B O 1
ATOM 3697 N N . HIS B 1 240 ? -6.055 -13.312 -20.781 1 96.19 240 HIS B N 1
ATOM 3698 C CA . HIS B 1 240 ? -6.809 -13.773 -21.938 1 96.19 240 HIS B CA 1
ATOM 3699 C C . HIS B 1 240 ? -7.191 -12.609 -22.844 1 96.19 240 HIS B C 1
ATOM 3701 O O . HIS B 1 240 ? -7.277 -12.773 -24.062 1 96.19 240 HIS B O 1
ATOM 3707 N N . GLU B 1 241 ? -7.32 -11.414 -22.344 1 94.31 241 GLU B N 1
ATOM 3708 C CA . GLU B 1 241 ? -7.812 -10.258 -23.094 1 94.31 241 GLU B CA 1
ATOM 3709 C C . GLU B 1 241 ? -6.676 -9.289 -23.406 1 94.31 241 GLU B C 1
ATOM 3711 O O . GLU B 1 241 ? -6.922 -8.156 -23.812 1 94.31 241 GLU B O 1
ATOM 3716 N N . ARG B 1 242 ? -5.465 -9.742 -23.281 1 97.44 242 ARG B N 1
ATOM 3717 C CA . ARG B 1 242 ? -4.336 -8.836 -23.469 1 97.44 242 ARG B CA 1
ATOM 3718 C C . ARG B 1 242 ? -3.631 -9.109 -24.797 1 97.44 242 ARG B C 1
ATOM 3720 O O . ARG B 1 242 ? -3.619 -10.25 -25.266 1 97.44 242 ARG B O 1
ATOM 3727 N N . PRO B 1 243 ? -3.096 -8.094 -25.406 1 98.06 243 PRO B N 1
ATOM 3728 C CA . PRO B 1 243 ? -2.221 -8.312 -26.562 1 98.06 243 PRO B CA 1
ATOM 3729 C C . PRO B 1 243 ? -0.875 -8.922 -26.172 1 98.06 243 PRO B C 1
ATOM 3731 O O . PRO B 1 243 ? -0.547 -9 -24.984 1 98.06 243 PRO B O 1
ATOM 3734 N N . PRO B 1 244 ? -0.12 -9.391 -27.203 1 98.62 244 PRO B N 1
ATOM 3735 C CA . PRO B 1 244 ? 1.217 -9.898 -26.891 1 98.62 244 PRO B CA 1
ATOM 3736 C C . PRO B 1 244 ? 2.037 -8.922 -26.047 1 98.62 244 PRO B C 1
ATOM 3738 O O . PRO B 1 244 ? 1.989 -7.715 -26.266 1 98.62 244 PRO B O 1
ATOM 3741 N N . GLY B 1 245 ? 2.652 -9.391 -25.078 1 98.62 245 GLY B N 1
ATOM 3742 C CA . GLY B 1 245 ? 3.422 -8.641 -24.094 1 98.62 245 GLY B CA 1
ATOM 3743 C C . GLY B 1 245 ? 3.822 -9.477 -22.891 1 98.62 245 GLY B C 1
ATOM 3744 O O . GLY B 1 245 ? 3.322 -10.586 -22.703 1 98.62 245 GLY B O 1
ATOM 3745 N N . LEU B 1 246 ? 4.797 -9.008 -22.156 1 98.5 246 LEU B N 1
ATOM 3746 C CA . LEU B 1 246 ? 5.203 -9.641 -20.906 1 98.5 246 LEU B CA 1
ATOM 3747 C C . LEU B 1 246 ? 4.621 -8.898 -19.703 1 98.5 246 LEU B C 1
ATOM 3749 O O . LEU B 1 246 ? 5.023 -7.773 -19.406 1 98.5 246 LEU B O 1
ATOM 3753 N N . TYR B 1 247 ? 3.703 -9.578 -19 1 98.25 247 TYR B N 1
ATOM 3754 C CA . TYR B 1 247 ? 2.965 -8.984 -17.875 1 98.25 247 TYR B CA 1
ATOM 3755 C C . TYR B 1 247 ? 3.336 -9.648 -16.562 1 98.25 247 TYR B C 1
ATOM 3757 O O . TYR B 1 247 ? 3.953 -10.719 -16.547 1 98.25 247 TYR B O 1
ATOM 3765 N N . SER B 1 248 ? 2.992 -8.953 -15.508 1 97.38 248 SER B N 1
ATOM 3766 C CA . SER B 1 248 ? 3.252 -9.453 -14.164 1 97.38 248 SER B CA 1
ATOM 3767 C C . SER B 1 248 ? 2.078 -9.172 -13.227 1 97.38 248 SER B C 1
ATOM 3769 O O . SER B 1 248 ? 1.066 -8.602 -13.648 1 97.38 248 SER B O 1
ATOM 3771 N N . MET B 1 249 ? 2.238 -9.555 -11.992 1 96.88 249 MET B N 1
ATOM 3772 C CA . MET B 1 249 ? 1.223 -9.297 -10.977 1 96.88 249 MET B CA 1
ATOM 3773 C C . MET B 1 249 ? 1.012 -7.793 -10.789 1 96.88 249 MET B C 1
ATOM 3775 O O . MET B 1 249 ? -0.103 -7.348 -10.516 1 96.88 249 MET B O 1
ATOM 3779 N N . GLN B 1 250 ? 2.084 -7.035 -10.977 1 95.5 250 GLN B N 1
ATOM 3780 C CA . GLN B 1 250 ? 1.969 -5.59 -10.828 1 95.5 250 GLN B CA 1
ATOM 3781 C C . GLN B 1 250 ? 1.075 -4.996 -11.914 1 95.5 250 GLN B C 1
ATOM 3783 O O . GLN B 1 250 ? 0.324 -4.051 -11.656 1 95.5 250 GLN B O 1
ATOM 3788 N N . ASP B 1 251 ? 1.178 -5.559 -13.102 1 96.38 251 ASP B N 1
ATOM 3789 C CA . ASP B 1 251 ? 0.302 -5.121 -14.188 1 96.38 251 ASP B CA 1
ATOM 3790 C C . ASP B 1 251 ? -1.154 -5.473 -13.891 1 96.38 251 ASP B C 1
ATOM 3792 O O . ASP B 1 251 ? -2.055 -4.668 -14.141 1 96.38 251 ASP B O 1
ATOM 3796 N N . LEU B 1 252 ? -1.35 -6.637 -13.398 1 95.12 252 LEU B N 1
ATOM 3797 C CA . LEU B 1 252 ? -2.695 -7.082 -13.047 1 95.12 252 LEU B CA 1
ATOM 3798 C C . LEU B 1 252 ? -3.33 -6.148 -12.023 1 95.12 252 LEU B C 1
ATOM 3800 O O . LEU B 1 252 ? -4.512 -5.812 -12.133 1 95.12 252 LEU B O 1
ATOM 3804 N N . LEU B 1 253 ? -2.551 -5.672 -11.016 1 93.38 253 LEU B N 1
ATOM 3805 C CA . LEU B 1 253 ? -3.049 -4.793 -9.961 1 93.38 253 LEU B CA 1
ATOM 3806 C C . LEU B 1 253 ? -3.48 -3.447 -10.539 1 93.38 253 LEU B C 1
ATOM 3808 O O . LEU B 1 253 ? -4.359 -2.783 -9.984 1 93.38 253 LEU B O 1
ATOM 3812 N N . GLN B 1 254 ? -2.812 -3.016 -11.578 1 88.06 254 GLN B N 1
ATOM 3813 C CA . GLN B 1 254 ? -3.098 -1.719 -12.188 1 88.06 254 GLN B CA 1
ATOM 3814 C C . GLN B 1 254 ? -4.301 -1.801 -13.125 1 88.06 254 GLN B C 1
ATOM 3816 O O . GLN B 1 254 ? -4.863 -0.775 -13.508 1 88.06 254 GLN B O 1
ATOM 3821 N N . GLY B 1 255 ? -4.836 -2.998 -13.359 1 80.56 255 GLY B N 1
ATOM 3822 C CA . GLY B 1 255 ? -5.977 -3.193 -14.234 1 80.56 255 GLY B CA 1
ATOM 3823 C C . GLY B 1 255 ? -5.586 -3.355 -15.695 1 80.56 255 GLY B C 1
ATOM 3824 O O . GLY B 1 255 ? -6.438 -3.613 -16.547 1 80.56 255 GLY B O 1
#